Protein AF-A0A163IW08-F1 (afdb_monomer)

Sequence (430 aa):
MEQHSISIDEDKLYSPPIAEEQKDRPWSSRVVALTTHYFPRYHLQAHPDVVQIHERPKLYQCVIFGLQHVLAMFSGTVFIRTLNTNISAVQGALIILGLVYVGVSLLVFVFGYAWVEWIMPPVVVGSIVGGIGLHLISSSFQQATATSFDTYMALATILSIMLVSVYAPSPVMRRLCILIGAVVGYVINLICGLKGVGPAIDFSQIVSNPWIRAPTVNTPIEFQTSAITTVIPVVIVLLAENMGHLKALTSITQTSLDQYLAQAYLGDAVATTLCGLVGTAPMTTYAENLIVLSVTKIYSPVVILFAAGIAIILGFLTKFGAVVNSIPPGVFGGITFTLYSIITITGIRIWMDSKVDFSDTRNIFIGVTPLVLASCMQHQLILGSFQLDGIGCATFSAIILNQLLCGIDGFTRYLDSAKQCYQSRKRQNL

Structure (mmCIF, N/CA/C/O backbone):
data_AF-A0A163IW08-F1
#
_entry.id   AF-A0A163IW08-F1
#
loop_
_atom_site.group_PDB
_atom_site.id
_atom_site.type_symbol
_atom_site.label_atom_id
_atom_site.label_alt_id
_atom_site.label_comp_id
_atom_site.label_asym_id
_atom_site.label_entity_id
_atom_site.label_seq_id
_atom_site.pdbx_PDB_ins_code
_atom_site.Cartn_x
_atom_site.Cartn_y
_atom_site.Cartn_z
_atom_site.occupancy
_atom_site.B_iso_or_equiv
_atom_site.auth_seq_id
_atom_site.auth_comp_id
_atom_site.auth_asym_id
_atom_site.auth_atom_id
_atom_site.pdbx_PDB_model_num
ATOM 1 N N . MET A 1 1 ? -11.999 44.500 26.963 1.00 32.47 1 MET A N 1
ATOM 2 C CA . MET A 1 1 ? -12.864 45.201 25.992 1.00 32.47 1 MET A CA 1
ATOM 3 C C . MET A 1 1 ? -12.454 44.691 24.622 1.00 32.47 1 MET A C 1
ATOM 5 O O . MET A 1 1 ? -11.339 44.984 24.234 1.00 32.47 1 MET A O 1
ATOM 9 N N . GLU A 1 2 ? -13.150 43.810 23.913 1.00 28.12 2 GLU A N 1
ATOM 10 C CA . GLU A 1 2 ? -14.487 43.210 23.997 1.00 28.12 2 GLU A CA 1
ATOM 11 C C . GLU A 1 2 ? -14.366 41.748 23.527 1.00 28.12 2 GLU A C 1
ATOM 13 O O . GLU A 1 2 ? -13.651 41.456 22.571 1.00 28.12 2 GLU A O 1
ATOM 18 N N . GLN A 1 3 ? -15.031 40.825 24.225 1.00 25.41 3 GLN A N 1
ATOM 19 C CA . GLN A 1 3 ? -15.208 39.438 23.799 1.00 25.41 3 GLN A CA 1
ATOM 20 C C . GLN A 1 3 ? -16.426 39.378 22.871 1.00 25.41 3 GLN A C 1
ATOM 22 O O . GLN A 1 3 ? -17.545 39.589 23.327 1.00 25.41 3 GLN A O 1
ATOM 27 N N . HIS A 1 4 ? -16.232 39.050 21.594 1.00 25.08 4 HIS A N 1
ATOM 28 C CA . HIS A 1 4 ? -17.329 38.580 20.750 1.00 25.08 4 HIS A CA 1
ATOM 29 C C . HIS A 1 4 ? -17.477 37.068 20.938 1.00 25.08 4 HIS A C 1
ATOM 31 O O . HIS A 1 4 ? -16.787 36.268 20.309 1.00 25.08 4 HIS A O 1
ATOM 37 N N . SER A 1 5 ? -18.370 36.677 21.844 1.00 25.20 5 SER A N 1
ATOM 38 C CA . SER A 1 5 ? -18.865 35.309 21.973 1.00 25.20 5 SER A CA 1
ATOM 39 C C . SER A 1 5 ? -19.818 35.008 20.814 1.00 25.20 5 SER A C 1
ATOM 41 O O . SER A 1 5 ? -20.964 35.457 20.814 1.00 25.20 5 SER A O 1
ATOM 43 N N . ILE A 1 6 ? -19.352 34.259 19.818 1.00 26.83 6 ILE A N 1
ATOM 44 C CA . ILE A 1 6 ? -20.234 33.632 18.830 1.00 26.83 6 ILE A CA 1
ATOM 45 C C . ILE A 1 6 ? -20.811 32.379 19.497 1.00 26.83 6 ILE A C 1
ATOM 47 O O . ILE A 1 6 ? -20.134 31.360 19.600 1.00 26.83 6 ILE A O 1
ATOM 51 N N . SER A 1 7 ? -22.039 32.471 20.009 1.00 24.23 7 SER A N 1
ATOM 52 C CA . SER A 1 7 ? -22.812 31.308 20.452 1.00 24.23 7 SER A CA 1
ATOM 53 C C . SER A 1 7 ? -23.244 30.512 19.219 1.00 24.23 7 SER A C 1
ATOM 55 O O . SER A 1 7 ? -24.112 30.957 18.465 1.00 24.23 7 SER A O 1
ATOM 57 N N . ILE A 1 8 ? -22.611 29.363 18.988 1.00 30.72 8 ILE A N 1
ATOM 58 C CA . ILE A 1 8 ? -23.052 28.395 17.983 1.00 30.72 8 ILE A CA 1
ATOM 59 C C . ILE A 1 8 ? -24.185 27.597 18.628 1.00 30.72 8 ILE A C 1
ATOM 61 O O . ILE A 1 8 ? -23.992 26.952 19.653 1.00 30.72 8 ILE A O 1
ATOM 65 N N . ASP A 1 9 ? -25.375 27.711 18.051 1.00 25.27 9 ASP A N 1
ATOM 66 C CA . ASP A 1 9 ? -26.586 27.004 18.464 1.00 25.27 9 ASP A CA 1
ATOM 67 C C . ASP A 1 9 ? -26.452 25.530 18.022 1.00 25.27 9 ASP A C 1
ATOM 69 O O . ASP A 1 9 ? -26.734 25.188 16.869 1.00 25.27 9 ASP A O 1
ATOM 73 N N . GLU A 1 10 ? -25.906 24.673 18.897 1.00 32.03 10 GLU A N 1
ATOM 74 C CA . GLU A 1 10 ? -25.580 23.259 18.609 1.00 32.03 10 GLU A CA 1
ATOM 75 C C . GLU A 1 10 ? -26.812 22.423 18.202 1.00 32.03 10 GLU A C 1
ATOM 77 O O . GLU A 1 10 ? -26.676 21.434 17.478 1.00 32.03 10 GLU A O 1
ATOM 82 N N . ASP A 1 11 ? -28.022 22.866 18.552 1.00 28.00 11 ASP A N 1
ATOM 83 C CA . ASP A 1 11 ? -29.273 22.137 18.306 1.00 28.00 11 ASP A CA 1
ATOM 84 C C . ASP A 1 11 ? -29.797 22.233 16.859 1.00 28.00 11 ASP A C 1
ATOM 86 O O . ASP A 1 11 ? -30.721 21.511 16.482 1.00 28.00 11 ASP A O 1
ATOM 90 N N . LYS A 1 12 ? -29.203 23.073 15.996 1.00 27.00 12 LYS A N 1
ATOM 91 C CA . LYS A 1 12 ? -29.603 23.187 14.574 1.00 27.00 12 LYS A CA 1
ATOM 92 C C . LYS A 1 12 ? -28.737 22.396 13.593 1.00 27.00 12 LYS A C 1
ATOM 94 O O . LYS A 1 12 ? -29.053 22.380 12.403 1.00 27.00 12 LYS A O 1
ATOM 99 N N . LEU A 1 13 ? -27.675 21.728 14.053 1.00 30.47 13 LEU A N 1
ATOM 100 C CA . LEU A 1 13 ? -26.771 20.964 13.179 1.00 30.47 13 LEU A CA 1
ATOM 101 C C . LEU A 1 13 ? -27.166 19.491 12.993 1.00 30.47 13 LEU A C 1
ATOM 103 O O . LEU A 1 13 ? -26.547 18.788 12.194 1.00 30.47 13 LEU A O 1
ATOM 107 N N . TYR A 1 14 ? -28.185 19.010 13.707 1.00 35.19 14 TYR A N 1
ATOM 108 C CA . TYR A 1 14 ? -28.603 17.613 13.654 1.00 35.19 14 TYR A CA 1
ATOM 109 C C . TYR A 1 14 ? -30.125 17.493 13.661 1.00 35.19 14 TYR A C 1
ATOM 111 O O . TYR A 1 14 ? -30.783 17.401 14.692 1.00 35.19 14 TYR A O 1
ATOM 119 N N . SER A 1 15 ? -30.704 17.446 12.469 1.00 26.86 15 SER A N 1
ATOM 120 C CA . SER A 1 15 ? -32.039 16.888 12.275 1.00 26.86 15 SER A CA 1
ATOM 121 C C . SER A 1 15 ? -32.006 16.069 10.989 1.00 26.86 15 SER A C 1
ATOM 123 O O . SER A 1 15 ? -32.058 16.650 9.905 1.00 26.86 15 SER A O 1
ATOM 125 N N . PRO A 1 16 ? -31.864 14.733 11.038 1.00 32.03 16 PRO A N 1
ATOM 126 C CA . PRO A 1 16 ? -32.140 13.924 9.864 1.00 32.03 16 PRO A CA 1
ATOM 127 C C . PRO A 1 16 ? -33.666 13.901 9.675 1.00 32.03 16 PRO A C 1
ATOM 129 O O . PRO A 1 16 ? -34.355 13.340 10.525 1.00 32.03 16 PRO A O 1
ATOM 132 N N . PRO A 1 17 ? -34.237 14.427 8.575 1.00 34.34 17 PRO A N 1
ATOM 133 C CA . PRO A 1 17 ? -35.690 14.446 8.381 1.00 34.34 17 PRO A CA 1
ATOM 134 C C . PRO A 1 17 ? -36.265 13.059 8.019 1.00 34.34 17 PRO A C 1
ATOM 136 O O . PRO A 1 17 ? -37.292 12.967 7.365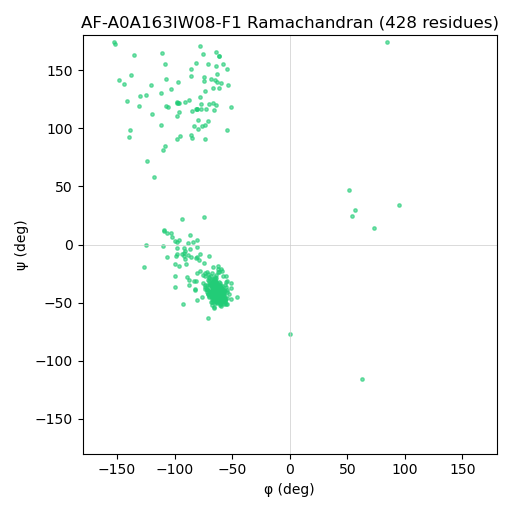 1.00 34.34 17 PRO A O 1
ATOM 139 N N . ILE A 1 18 ? -35.584 11.961 8.370 1.00 41.53 18 ILE A N 1
ATOM 140 C CA . ILE A 1 18 ? -35.887 10.607 7.868 1.00 41.53 18 ILE A CA 1
ATOM 141 C C . ILE A 1 18 ? -36.091 9.592 9.008 1.00 41.53 18 ILE A C 1
ATOM 143 O O . ILE A 1 18 ? -36.710 8.551 8.793 1.00 41.53 18 ILE A O 1
ATOM 147 N N . ALA A 1 19 ? -35.611 9.864 10.228 1.00 39.94 19 ALA A N 1
ATOM 148 C CA . ALA A 1 19 ? -35.615 8.862 11.298 1.00 39.94 19 ALA A CA 1
ATOM 149 C C . ALA A 1 19 ? -37.006 8.619 11.920 1.00 39.94 19 ALA A C 1
ATOM 151 O O . ALA A 1 19 ? -37.320 7.484 12.278 1.00 39.94 19 ALA A O 1
ATOM 152 N N . GLU A 1 20 ? -37.858 9.642 12.004 1.00 38.25 20 GLU A N 1
ATOM 153 C CA . GLU A 1 20 ? -39.174 9.525 12.652 1.00 38.25 20 GLU A CA 1
ATOM 154 C C . GLU A 1 20 ? -40.254 8.892 11.758 1.00 38.25 20 GLU A C 1
ATOM 156 O O . GLU A 1 20 ? -41.170 8.251 12.262 1.00 38.25 20 GLU A O 1
ATOM 161 N N . GLU A 1 21 ? -40.124 8.964 10.429 1.00 39.22 21 GLU A N 1
ATOM 162 C CA . GLU A 1 21 ? -41.185 8.542 9.495 1.00 39.22 21 GLU A CA 1
ATOM 163 C C . GLU A 1 21 ? -41.078 7.067 9.034 1.00 39.22 21 GLU A C 1
ATOM 165 O O . GLU A 1 21 ? -41.918 6.564 8.283 1.00 39.22 21 GLU A O 1
ATOM 170 N N . GLN A 1 22 ? -40.034 6.339 9.456 1.00 42.34 22 GLN A N 1
ATOM 171 C CA . GLN A 1 22 ? -39.726 4.985 8.955 1.00 42.34 22 GLN A CA 1
ATOM 172 C C . GLN A 1 22 ? -39.943 3.840 9.958 1.00 42.34 22 GLN A C 1
ATOM 174 O O . GLN A 1 22 ? -39.740 2.676 9.598 1.00 42.34 22 GLN A O 1
ATOM 179 N N . LYS A 1 23 ? -40.359 4.129 11.198 1.00 45.75 23 LYS A N 1
ATOM 180 C CA . LYS A 1 23 ? -40.461 3.120 12.271 1.00 45.75 23 LYS A CA 1
ATOM 181 C C . LYS A 1 23 ? -41.617 2.122 12.065 1.00 45.75 23 LYS A C 1
ATOM 183 O O . LYS A 1 23 ? -41.479 0.967 12.461 1.00 45.75 23 LYS A O 1
ATOM 188 N N . ASP A 1 24 ? -42.663 2.515 11.332 1.00 43.69 24 ASP A N 1
ATOM 189 C CA . ASP A 1 24 ? -43.926 1.760 11.220 1.00 43.69 24 ASP A CA 1
ATOM 190 C C . ASP A 1 24 ? -44.115 0.961 9.910 1.00 43.69 24 ASP A C 1
ATOM 192 O O . ASP A 1 24 ? -45.201 0.444 9.644 1.00 43.69 24 ASP A O 1
ATOM 196 N N . ARG A 1 25 ? -43.085 0.825 9.056 1.00 46.28 25 ARG A N 1
ATOM 197 C CA . ARG A 1 25 ? -43.225 0.138 7.751 1.00 46.28 25 ARG A CA 1
ATOM 198 C C . ARG A 1 25 ? -42.782 -1.341 7.770 1.00 46.28 25 ARG A C 1
ATOM 200 O O . ARG A 1 25 ? -41.739 -1.664 8.345 1.00 46.28 25 ARG A O 1
ATOM 207 N N . PRO A 1 26 ? -43.510 -2.254 7.088 1.00 47.31 26 PRO A N 1
ATOM 208 C CA . PRO A 1 26 ? -43.207 -3.690 7.063 1.00 47.31 26 PRO A CA 1
ATOM 209 C C . PRO A 1 26 ? -41.843 -4.009 6.422 1.00 47.31 26 PRO A C 1
ATOM 211 O O . PRO A 1 26 ? -41.409 -3.344 5.480 1.00 47.31 26 PRO A O 1
ATOM 214 N N . TRP A 1 27 ? -41.168 -5.059 6.912 1.00 47.69 27 TRP A N 1
ATOM 215 C CA . TRP A 1 27 ? -39.763 -5.401 6.608 1.00 47.69 27 TRP A CA 1
ATOM 216 C C . TRP A 1 27 ? -39.419 -5.464 5.107 1.00 47.69 27 TRP A C 1
ATOM 218 O O . TRP A 1 27 ? -38.374 -4.959 4.698 1.00 47.69 27 TRP A O 1
ATOM 228 N N . SER A 1 28 ? -40.324 -5.969 4.262 1.00 44.72 28 SER A N 1
ATOM 229 C CA . SER A 1 28 ? -40.145 -6.019 2.800 1.00 44.72 28 SER A CA 1
ATOM 230 C C . SER A 1 28 ? -39.983 -4.631 2.163 1.00 44.72 28 SER A C 1
ATOM 232 O O . SER A 1 28 ? -39.175 -4.449 1.255 1.00 44.72 28 SER A O 1
ATOM 234 N N . SER A 1 29 ? -40.683 -3.619 2.682 1.00 46.12 29 SER A N 1
ATOM 235 C CA . SER A 1 29 ? -40.597 -2.237 2.196 1.00 46.12 29 SER A CA 1
ATOM 236 C C . SER A 1 29 ? -39.346 -1.494 2.684 1.00 46.12 29 SER A C 1
ATOM 238 O O . SER A 1 29 ? -38.873 -0.592 1.997 1.00 46.12 29 SER A O 1
ATOM 240 N N . ARG A 1 30 ? -38.739 -1.923 3.803 1.00 48.81 30 ARG A N 1
ATOM 241 C CA . ARG A 1 30 ? -37.443 -1.404 4.288 1.00 48.81 30 ARG A CA 1
ATOM 242 C C . ARG A 1 30 ? -36.282 -1.887 3.417 1.00 48.81 30 ARG A C 1
ATOM 244 O O . ARG A 1 30 ? -35.385 -1.105 3.124 1.00 48.81 30 ARG A O 1
ATOM 251 N N . VAL A 1 31 ? -36.324 -3.136 2.948 1.00 48.44 31 VAL A N 1
ATOM 252 C CA . VAL A 1 31 ? -35.317 -3.699 2.028 1.00 48.44 31 VAL A CA 1
ATOM 253 C C . VAL A 1 31 ? -35.411 -3.047 0.644 1.00 48.44 31 VAL A C 1
ATOM 255 O O . VAL A 1 31 ? -34.394 -2.633 0.090 1.00 48.44 31 VAL A O 1
ATOM 258 N N . VAL A 1 32 ? -36.628 -2.851 0.119 1.00 41.69 32 VAL A N 1
ATOM 259 C CA . VAL A 1 32 ? -36.830 -2.130 -1.150 1.00 41.69 32 VAL A CA 1
ATOM 260 C C . VAL A 1 32 ? -36.378 -0.672 -1.030 1.00 41.69 32 VAL A C 1
ATOM 262 O O . VAL A 1 32 ? -35.676 -0.195 -1.922 1.00 41.69 32 VAL A O 1
ATOM 265 N N . ALA A 1 33 ? -36.667 0.016 0.081 1.00 40.69 33 ALA A N 1
ATOM 266 C CA . ALA A 1 33 ? -36.162 1.367 0.342 1.00 40.69 33 ALA A CA 1
ATOM 267 C C . ALA A 1 33 ? -34.627 1.409 0.471 1.00 40.69 33 ALA A C 1
ATOM 269 O O . ALA A 1 33 ? -34.005 2.282 -0.118 1.00 40.69 33 ALA A O 1
ATOM 270 N N . LEU A 1 34 ? -33.986 0.437 1.126 1.00 41.97 34 LEU A N 1
ATOM 271 C CA . LEU A 1 34 ? -32.518 0.327 1.178 1.00 41.97 34 LEU A CA 1
ATOM 272 C C . LEU A 1 34 ? -31.891 0.149 -0.215 1.00 41.97 34 LEU A C 1
ATOM 274 O O . LEU A 1 34 ? -30.825 0.698 -0.476 1.00 41.97 34 LEU A O 1
ATOM 278 N N . THR A 1 35 ? -32.566 -0.557 -1.129 1.00 37.72 35 THR A N 1
ATOM 279 C CA . THR A 1 35 ? -32.091 -0.739 -2.516 1.00 37.72 35 THR A CA 1
ATOM 280 C C . THR A 1 35 ? -32.426 0.424 -3.457 1.00 37.72 35 THR A C 1
ATOM 282 O O . THR A 1 35 ? -31.644 0.722 -4.355 1.00 37.72 35 THR A O 1
ATOM 285 N N . THR A 1 36 ? -33.545 1.129 -3.253 1.00 34.88 36 THR A N 1
ATOM 286 C CA . THR A 1 36 ? -33.984 2.247 -4.119 1.00 34.88 36 THR A CA 1
ATOM 287 C C . THR A 1 36 ? -33.581 3.631 -3.600 1.00 34.88 36 THR A C 1
ATOM 289 O O . THR A 1 36 ? -33.546 4.578 -4.381 1.00 34.88 36 THR A O 1
ATOM 292 N N . HIS A 1 37 ? -33.234 3.771 -2.317 1.00 36.91 37 HIS A N 1
ATOM 293 C CA . HIS A 1 37 ? -32.686 4.989 -1.698 1.00 36.91 37 HIS A CA 1
ATOM 294 C C . HIS A 1 37 ? -31.202 4.871 -1.320 1.00 36.91 37 HIS A C 1
ATOM 296 O O . HIS A 1 37 ? -30.682 5.774 -0.673 1.00 36.91 37 HIS A O 1
ATOM 302 N N . TYR A 1 38 ? -30.477 3.838 -1.776 1.00 43.44 38 TYR A N 1
ATOM 303 C CA . TYR A 1 38 ? -29.007 3.804 -1.657 1.00 43.44 38 TYR A CA 1
ATOM 304 C C . TYR A 1 38 ? -28.348 5.044 -2.294 1.00 43.44 38 TYR A C 1
ATOM 306 O O . TYR A 1 38 ? -27.284 5.495 -1.878 1.00 43.44 38 TYR A O 1
ATOM 314 N N . PHE A 1 39 ? -29.021 5.641 -3.283 1.00 35.59 39 PHE A N 1
ATOM 315 C CA . PHE A 1 39 ? -28.663 6.920 -3.881 1.00 35.59 39 PHE A CA 1
ATOM 316 C C . PHE A 1 39 ? -29.677 8.002 -3.492 1.00 35.59 39 PHE A C 1
ATOM 318 O O . PHE A 1 39 ? -30.551 8.336 -4.296 1.00 35.59 39 PHE A O 1
ATOM 325 N N . PRO A 1 40 ? -29.570 8.599 -2.300 1.00 40.69 40 PRO A N 1
ATOM 326 C CA . PRO A 1 40 ? -30.396 9.745 -1.964 1.00 40.69 40 PRO A CA 1
ATOM 327 C C . PRO A 1 40 ? -30.080 10.921 -2.908 1.00 40.69 40 PRO A C 1
ATOM 329 O O . PRO A 1 40 ? -28.930 11.140 -3.319 1.00 40.69 40 PRO A O 1
ATOM 332 N N . ARG A 1 41 ? -31.135 11.636 -3.318 1.00 41.47 41 ARG A N 1
ATOM 333 C CA . ARG A 1 41 ? -31.057 12.864 -4.121 1.00 41.47 41 ARG A CA 1
ATOM 334 C C . ARG A 1 41 ? -30.713 14.014 -3.175 1.00 41.47 41 ARG A C 1
ATOM 336 O O . ARG A 1 41 ? -31.573 14.426 -2.407 1.00 41.47 41 ARG A O 1
ATOM 343 N N . TYR A 1 42 ? -29.481 14.519 -3.227 1.00 45.66 42 TYR A N 1
ATOM 344 C CA . TYR A 1 42 ? -29.051 15.643 -2.391 1.00 45.66 42 TYR A CA 1
ATOM 345 C C . TYR A 1 42 ? -28.588 16.840 -3.221 1.00 45.66 42 TYR A C 1
ATOM 347 O O . TYR A 1 42 ? -27.892 16.694 -4.228 1.00 45.66 42 TYR A O 1
ATOM 355 N N . HIS A 1 43 ? -29.018 18.016 -2.763 1.00 39.53 43 HIS A N 1
ATOM 356 C CA . HIS A 1 43 ? -28.599 19.340 -3.209 1.00 39.53 43 HIS A CA 1
ATOM 357 C C . HIS A 1 43 ? -27.335 19.770 -2.449 1.00 39.53 43 HIS A C 1
ATOM 359 O O . HIS A 1 43 ? -27.198 19.449 -1.273 1.00 39.53 43 HIS A O 1
ATOM 365 N N . LEU A 1 44 ? -26.443 20.505 -3.125 1.00 39.28 44 LEU A N 1
ATOM 366 C CA . LEU A 1 44 ? -25.268 21.161 -2.534 1.00 39.28 44 LEU A CA 1
ATOM 367 C C . LEU A 1 44 ? -25.681 22.005 -1.315 1.00 39.28 44 LEU A C 1
ATOM 369 O O . LEU A 1 44 ? -26.444 22.960 -1.475 1.00 39.28 44 LEU A O 1
ATOM 373 N N . GLN A 1 45 ? -25.163 21.685 -0.130 1.00 44.22 45 GLN A N 1
ATOM 374 C CA . GLN A 1 45 ? -25.195 22.578 1.024 1.00 44.22 45 GLN A CA 1
ATOM 375 C C . GLN A 1 45 ? -23.859 23.316 1.044 1.00 44.22 45 GLN A C 1
ATOM 377 O O . GLN A 1 45 ? -22.849 22.835 1.537 1.00 44.22 45 GLN A O 1
ATOM 382 N N . ALA A 1 46 ? -23.864 24.492 0.418 1.00 43.47 46 ALA A N 1
ATOM 383 C CA . ALA A 1 46 ? -22.679 25.273 0.103 1.00 43.47 46 ALA A CA 1
ATOM 384 C C . ALA A 1 46 ? -21.785 25.578 1.324 1.00 43.47 46 ALA A C 1
ATOM 386 O O . ALA A 1 46 ? -21.980 26.578 2.011 1.00 43.47 46 ALA A O 1
ATOM 387 N N . HIS A 1 47 ? -20.725 24.787 1.502 1.00 46.12 47 HIS A N 1
ATOM 388 C CA . HIS A 1 47 ? -19.415 25.312 1.876 1.00 46.12 47 HIS A CA 1
ATOM 389 C C . HIS A 1 47 ? -18.590 25.437 0.582 1.00 46.12 47 HIS A C 1
ATOM 391 O O . HIS A 1 47 ? -18.431 24.442 -0.121 1.00 46.12 47 HIS A O 1
ATOM 397 N N . PRO A 1 48 ? -18.083 26.630 0.217 1.00 53.88 48 PRO A N 1
ATOM 398 C CA . PRO A 1 48 ? -17.499 26.868 -1.108 1.00 53.88 48 PRO A CA 1
ATOM 399 C C . PRO A 1 48 ? -16.261 26.010 -1.436 1.00 53.88 48 PRO A C 1
ATOM 401 O O . PRO A 1 48 ? -15.973 25.822 -2.616 1.00 53.88 48 PRO A O 1
ATOM 404 N N . ASP A 1 49 ? -15.595 25.434 -0.426 1.00 59.25 49 ASP A N 1
ATOM 405 C CA . ASP A 1 49 ? -14.305 24.744 -0.579 1.00 59.25 49 ASP A CA 1
ATOM 406 C C . ASP A 1 49 ? -14.277 23.286 -0.072 1.00 59.25 49 ASP A C 1
ATOM 408 O O . ASP A 1 49 ? -13.240 22.629 -0.163 1.00 59.25 49 ASP A O 1
ATOM 412 N N . VAL A 1 50 ? -15.381 22.754 0.473 1.00 70.56 50 VAL A N 1
ATOM 413 C CA . VAL A 1 50 ? -15.427 21.392 1.044 1.00 70.56 50 VAL A CA 1
ATOM 414 C C . VAL A 1 50 ? -16.635 20.648 0.499 1.00 70.56 50 VAL A C 1
ATOM 416 O O . VAL A 1 50 ? -17.762 21.057 0.749 1.00 70.56 50 VAL A O 1
ATOM 419 N N . VAL A 1 51 ? -16.396 19.537 -0.202 1.00 72.44 51 VAL A N 1
ATOM 420 C CA . VAL A 1 51 ? -17.467 18.654 -0.679 1.00 72.44 51 VAL A CA 1
ATOM 421 C C . VAL A 1 51 ? -17.637 17.515 0.311 1.00 72.44 51 VAL A C 1
ATOM 423 O O . VAL A 1 51 ? -16.747 16.670 0.462 1.00 72.44 51 VAL A O 1
ATOM 426 N N . GLN A 1 52 ? -18.789 17.475 0.969 1.00 77.62 52 GLN A N 1
ATOM 427 C CA . GLN A 1 52 ? -19.099 16.455 1.967 1.00 77.62 52 GLN A CA 1
ATOM 428 C C . GLN A 1 52 ? -19.430 15.098 1.325 1.00 77.62 52 GLN A C 1
ATOM 430 O O . GLN A 1 52 ? -19.724 14.994 0.134 1.00 77.62 52 GLN A O 1
ATOM 435 N N . ILE A 1 53 ? -19.403 14.028 2.126 1.00 77.00 53 ILE A N 1
ATOM 436 C CA . ILE A 1 53 ? -19.608 12.638 1.663 1.00 77.00 53 ILE A CA 1
ATOM 437 C C . ILE A 1 53 ? -20.948 12.463 0.921 1.00 77.00 53 ILE A C 1
ATOM 439 O O . ILE A 1 53 ? -21.041 11.701 -0.038 1.00 77.00 53 ILE A O 1
ATOM 443 N N . HIS A 1 54 ? -21.991 13.179 1.345 1.00 74.31 54 HIS A N 1
ATOM 444 C CA . HIS A 1 54 ? -23.335 13.100 0.767 1.00 74.31 54 HIS A CA 1
ATOM 445 C C . HIS A 1 54 ? -23.536 14.015 -0.454 1.00 74.31 54 HIS A C 1
ATOM 447 O O . HIS A 1 54 ? -24.541 13.893 -1.160 1.00 74.31 54 HIS A O 1
ATOM 453 N N . GLU A 1 55 ? -22.592 14.914 -0.729 1.00 75.88 55 GLU A N 1
ATOM 454 C CA . GLU A 1 55 ? -22.680 15.860 -1.833 1.00 75.88 55 GLU A CA 1
ATOM 455 C C . GLU A 1 55 ? -22.163 15.258 -3.137 1.00 75.88 55 GLU A C 1
ATOM 457 O O . GLU A 1 55 ? -21.288 14.386 -3.165 1.00 75.88 55 GLU A O 1
ATOM 462 N N . ARG A 1 56 ? -22.709 15.735 -4.258 1.00 77.88 56 ARG A N 1
ATOM 463 C CA . ARG A 1 56 ? -22.325 15.275 -5.594 1.00 77.88 56 ARG A CA 1
ATOM 464 C C . ARG A 1 56 ? -21.788 16.443 -6.415 1.00 77.88 56 ARG A C 1
ATOM 466 O O . ARG A 1 56 ? -22.567 17.330 -6.770 1.00 77.88 56 ARG A O 1
ATOM 473 N N . PRO A 1 57 ? -20.486 16.442 -6.747 1.00 81.06 57 PRO A N 1
ATOM 474 C CA . PRO A 1 57 ? -19.925 17.413 -7.673 1.00 81.06 57 PRO A CA 1
ATOM 475 C C . PRO A 1 57 ? -20.572 17.308 -9.056 1.00 81.06 57 PRO A C 1
ATOM 477 O O . PRO A 1 57 ? -21.171 16.292 -9.425 1.00 81.06 57 PRO A O 1
ATOM 480 N N . LYS A 1 58 ? -20.404 18.358 -9.863 1.00 86.25 58 LYS A N 1
ATOM 481 C CA . LYS A 1 58 ? -20.823 18.324 -11.270 1.00 86.25 58 LYS A CA 1
ATOM 482 C C . LYS A 1 58 ? -20.012 17.272 -12.034 1.00 86.25 58 LYS A C 1
ATOM 484 O O . LYS A 1 58 ? -18.857 17.011 -11.709 1.00 86.25 58 LYS A O 1
ATOM 489 N N . LEU A 1 59 ? -20.585 16.727 -13.110 1.00 85.00 59 LEU A N 1
ATOM 490 C CA . LEU A 1 59 ? -19.984 15.629 -13.881 1.00 85.00 59 LEU A CA 1
ATOM 491 C C . LEU A 1 59 ? -18.522 15.893 -14.289 1.00 85.00 59 LEU A C 1
ATOM 493 O O . LEU A 1 59 ? -17.663 15.041 -14.083 1.00 85.00 59 LEU A O 1
ATOM 497 N N . TYR A 1 60 ? -18.219 17.084 -14.813 1.00 83.75 60 TYR A N 1
ATOM 498 C CA . TYR A 1 60 ? -16.857 17.435 -15.234 1.00 83.75 60 TYR A CA 1
ATOM 499 C C . TYR A 1 60 ? -15.865 17.476 -14.060 1.00 83.75 60 TYR A C 1
ATOM 501 O O . TYR A 1 60 ? -14.712 17.085 -14.216 1.00 83.75 60 TYR A O 1
ATOM 509 N N . GLN A 1 61 ? -16.315 17.896 -12.874 1.00 84.44 61 GLN A N 1
ATOM 510 C CA . GLN A 1 61 ? -15.498 17.898 -11.660 1.00 84.44 61 GLN A CA 1
ATOM 511 C C . GLN A 1 61 ? -15.208 16.467 -11.214 1.00 84.44 61 GLN A C 1
ATOM 513 O O . GLN A 1 61 ? -14.066 16.153 -10.893 1.00 84.44 61 GLN A O 1
ATOM 518 N N . CYS A 1 62 ? -16.207 15.580 -11.264 1.00 86.31 62 CYS A N 1
ATOM 519 C CA . CYS A 1 62 ? -16.017 14.164 -10.951 1.00 86.31 62 CYS A CA 1
ATOM 520 C C . CYS A 1 62 ? -14.976 13.504 -11.859 1.00 86.31 62 CYS A C 1
ATOM 522 O O . CYS A 1 62 ? -14.182 12.706 -11.376 1.00 86.31 62 CYS A O 1
ATOM 524 N N . VAL A 1 63 ? -14.935 13.856 -13.148 1.00 87.88 63 VAL A N 1
ATOM 525 C CA . VAL A 1 63 ? -13.920 13.334 -14.077 1.00 87.88 63 VAL A CA 1
ATOM 526 C C . VAL A 1 63 ? -12.522 13.843 -13.716 1.00 87.88 63 VAL A C 1
ATOM 528 O O . VAL A 1 63 ? -11.589 13.048 -13.643 1.00 87.88 63 VAL A O 1
ATOM 531 N N . ILE A 1 64 ? -12.368 15.143 -13.442 1.00 86.50 64 ILE A N 1
ATOM 532 C CA . ILE A 1 64 ? -11.066 15.744 -13.103 1.00 86.50 64 ILE A CA 1
ATOM 533 C C . ILE A 1 64 ? -10.533 15.193 -11.774 1.00 86.50 64 ILE A C 1
ATOM 535 O O . ILE A 1 64 ? -9.395 14.727 -11.703 1.00 86.50 64 ILE A O 1
ATOM 539 N N . PHE A 1 65 ? -11.355 15.204 -10.724 1.00 86.44 65 PHE A N 1
ATOM 540 C CA . PHE A 1 65 ? -10.958 14.681 -9.417 1.00 86.44 65 PHE A CA 1
ATOM 541 C C . PHE A 1 65 ? -10.808 13.157 -9.440 1.00 86.44 65 PHE A C 1
ATOM 543 O O . PHE A 1 65 ? -9.898 12.621 -8.812 1.00 86.44 65 PHE A O 1
ATOM 550 N N . GLY A 1 66 ? -11.634 12.454 -10.218 1.00 88.06 66 GLY A N 1
ATOM 551 C CA . GLY A 1 66 ? -11.506 11.016 -10.427 1.00 88.06 66 GLY A CA 1
ATOM 552 C C . GLY A 1 66 ? -10.164 10.662 -11.065 1.00 88.06 66 GLY A C 1
ATOM 553 O O . GLY A 1 66 ? -9.457 9.793 -10.563 1.00 88.06 66 GLY A O 1
ATOM 554 N N . LEU A 1 67 ? -9.752 11.399 -12.101 1.00 88.62 67 LEU A N 1
ATOM 555 C CA . LEU A 1 67 ? -8.434 11.239 -12.717 1.00 88.62 67 LEU A CA 1
ATOM 556 C C . LEU A 1 67 ? -7.304 11.484 -11.709 1.00 88.62 67 LEU A C 1
ATOM 558 O O . LEU A 1 67 ? -6.336 10.730 -11.681 1.00 88.62 67 LEU A O 1
ATOM 562 N N . GLN A 1 68 ? -7.434 12.488 -10.840 1.00 86.12 68 GLN A N 1
ATOM 563 C CA . GLN A 1 68 ? -6.456 12.738 -9.781 1.00 86.12 68 GLN A CA 1
ATOM 564 C C . GLN A 1 68 ? -6.319 11.543 -8.822 1.00 86.12 68 GLN A C 1
ATOM 566 O O . GLN A 1 68 ? -5.198 11.178 -8.471 1.00 86.12 68 GLN A O 1
ATOM 571 N N . HIS A 1 69 ? -7.431 10.916 -8.423 1.00 88.94 69 HIS A N 1
ATOM 572 C CA . HIS A 1 69 ? -7.408 9.703 -7.600 1.00 88.94 69 HIS A CA 1
ATOM 573 C C . HIS A 1 69 ? -6.767 8.516 -8.323 1.00 88.94 69 HIS A C 1
ATOM 575 O O . HIS A 1 69 ? -5.980 7.797 -7.712 1.00 88.94 69 HIS A O 1
ATOM 581 N N . VAL A 1 70 ? -7.047 8.339 -9.620 1.00 89.25 70 VAL A N 1
ATOM 582 C CA . VAL A 1 70 ? -6.387 7.303 -10.429 1.00 89.25 70 VAL A CA 1
ATOM 583 C C . VAL A 1 70 ? -4.883 7.515 -10.449 1.00 89.25 70 VAL A C 1
ATOM 585 O O . VAL A 1 70 ? -4.140 6.583 -10.177 1.00 89.25 70 VAL A O 1
ATOM 588 N N . LEU A 1 71 ? -4.426 8.737 -10.719 1.00 83.94 71 LEU A N 1
ATOM 589 C CA . LEU A 1 71 ? -3.000 9.046 -10.799 1.00 83.94 71 LEU A CA 1
ATOM 590 C C . LEU A 1 71 ? -2.285 8.919 -9.442 1.00 83.94 71 LEU A C 1
ATOM 592 O O . LEU A 1 71 ? -1.112 8.551 -9.413 1.00 83.94 71 LEU A O 1
ATOM 596 N N . ALA A 1 72 ? -2.975 9.185 -8.329 1.00 82.06 72 ALA A N 1
ATOM 597 C CA . ALA A 1 72 ? -2.426 8.995 -6.987 1.00 82.06 72 ALA A CA 1
ATOM 598 C C . ALA A 1 72 ? -2.204 7.506 -6.664 1.00 82.06 72 ALA A C 1
ATOM 600 O O . ALA A 1 72 ? -1.084 7.117 -6.337 1.00 82.06 72 ALA A O 1
ATOM 601 N N . MET A 1 73 ? -3.227 6.660 -6.837 1.00 84.19 73 MET A N 1
ATOM 602 C CA . MET A 1 73 ? -3.114 5.212 -6.583 1.00 84.19 73 MET A CA 1
ATOM 603 C C . MET A 1 73 ? -2.320 4.460 -7.662 1.00 84.19 73 MET A C 1
ATOM 605 O O . MET A 1 73 ? -1.899 3.322 -7.447 1.00 84.19 73 MET A O 1
ATOM 609 N N . PHE A 1 74 ? -2.106 5.074 -8.831 1.00 81.94 74 PHE A N 1
ATOM 610 C CA . PHE A 1 74 ? -1.376 4.467 -9.944 1.00 81.94 74 PHE A CA 1
ATOM 611 C C . PHE A 1 74 ? 0.028 4.015 -9.530 1.00 81.94 74 PHE A C 1
ATOM 613 O O . PHE A 1 74 ? 0.459 2.924 -9.893 1.00 81.94 74 PHE A O 1
ATOM 620 N N . SER A 1 75 ? 0.705 4.819 -8.707 1.00 70.25 75 SER A N 1
ATOM 621 C CA . SER A 1 75 ? 2.045 4.491 -8.217 1.00 70.25 75 SER A CA 1
ATOM 622 C C . SER A 1 75 ? 2.032 3.218 -7.351 1.00 70.25 75 SER A C 1
ATOM 624 O O . SER A 1 75 ? 2.825 2.317 -7.570 1.00 70.25 75 SER A O 1
ATOM 626 N N . GLY A 1 76 ? 1.091 3.058 -6.419 1.00 69.94 76 GLY A N 1
ATOM 627 C CA . GLY A 1 76 ? 1.019 1.833 -5.605 1.00 69.94 76 GLY A CA 1
ATOM 628 C C . GLY A 1 76 ? 0.572 0.595 -6.380 1.00 69.94 76 GLY A C 1
ATOM 629 O O . GLY A 1 76 ? 1.162 -0.473 -6.259 1.00 69.94 76 GLY A O 1
ATOM 630 N N . THR A 1 77 ? -0.461 0.730 -7.207 1.00 74.94 77 THR A N 1
ATOM 631 C CA . THR A 1 77 ? -1.122 -0.406 -7.882 1.00 74.94 77 THR A CA 1
ATOM 632 C C . THR A 1 77 ? -0.245 -1.102 -8.918 1.00 74.94 77 THR A C 1
ATOM 634 O O . THR A 1 77 ? -0.211 -2.329 -9.007 1.00 74.94 77 THR A O 1
ATOM 637 N N . VAL A 1 78 ? 0.437 -0.318 -9.743 1.00 70.69 78 VAL A N 1
ATOM 638 C CA . VAL A 1 78 ? 1.057 -0.822 -10.966 1.00 70.69 78 VAL A CA 1
ATOM 639 C C . VAL A 1 78 ? 2.476 -1.323 -10.729 1.00 70.69 78 VAL A C 1
ATOM 641 O O . VAL A 1 78 ? 2.895 -2.286 -11.370 1.00 70.69 78 VAL A O 1
ATOM 644 N N . PHE A 1 79 ? 3.166 -0.764 -9.735 1.00 66.38 79 PHE A N 1
ATOM 645 C CA . PHE A 1 79 ? 4.504 -1.206 -9.355 1.00 66.38 79 PHE A CA 1
ATOM 646 C C . PHE A 1 79 ? 4.518 -2.462 -8.471 1.00 66.38 79 PHE A C 1
ATOM 648 O O . PHE A 1 79 ? 5.565 -3.058 -8.307 1.00 66.38 79 PHE A O 1
ATOM 655 N N . ILE A 1 80 ? 3.390 -2.938 -7.934 1.00 62.06 80 ILE A N 1
ATOM 656 C CA . ILE A 1 80 ? 3.370 -4.162 -7.100 1.00 62.06 80 ILE A CA 1
ATOM 657 C C . ILE A 1 80 ? 3.133 -5.442 -7.935 1.00 62.06 80 ILE A C 1
ATOM 659 O O . ILE A 1 80 ? 3.416 -6.554 -7.490 1.00 62.06 80 ILE A O 1
ATOM 663 N N . ARG A 1 81 ? 2.650 -5.318 -9.180 1.00 51.75 81 ARG A N 1
ATOM 664 C CA . ARG A 1 81 ? 2.162 -6.448 -9.997 1.00 51.75 81 ARG A CA 1
ATOM 665 C C . ARG A 1 81 ? 3.253 -7.423 -10.484 1.00 51.75 81 ARG A C 1
ATOM 667 O O . ARG A 1 81 ? 2.923 -8.495 -10.983 1.00 51.75 81 ARG A O 1
ATOM 674 N N . THR A 1 82 ? 4.534 -7.113 -10.329 1.00 49.12 82 THR A N 1
ATOM 675 C CA . THR A 1 82 ? 5.644 -7.841 -10.974 1.00 49.12 82 THR A CA 1
ATOM 676 C C . THR A 1 82 ? 6.170 -9.077 -10.225 1.00 49.12 82 THR A C 1
ATOM 678 O O . THR A 1 82 ? 7.176 -9.642 -10.641 1.00 49.12 82 THR A O 1
ATOM 681 N N . LEU A 1 83 ? 5.523 -9.534 -9.145 1.00 43.91 83 LEU A N 1
ATOM 682 C CA . LEU A 1 83 ? 6.188 -10.398 -8.153 1.00 43.91 83 LEU A CA 1
ATOM 683 C C . LEU A 1 83 ? 5.825 -11.897 -8.122 1.00 43.91 83 LEU A C 1
ATOM 685 O O . LEU A 1 83 ? 6.244 -12.558 -7.175 1.00 43.91 83 LEU A O 1
ATOM 689 N N . ASN A 1 84 ? 5.090 -12.496 -9.074 1.00 52.16 84 ASN A N 1
ATOM 690 C CA . ASN A 1 84 ? 4.767 -13.928 -8.915 1.00 52.16 84 ASN A CA 1
ATOM 691 C C . ASN A 1 84 ? 4.791 -14.804 -10.174 1.00 52.16 84 ASN A C 1
ATOM 693 O O . ASN A 1 84 ? 4.052 -14.586 -11.130 1.00 52.16 84 ASN A O 1
ATOM 697 N N . THR A 1 85 ? 5.609 -15.857 -10.108 1.00 48.22 85 THR A N 1
ATOM 698 C CA . THR A 1 85 ? 5.771 -16.918 -11.112 1.00 48.22 85 THR A CA 1
ATOM 699 C C . THR A 1 85 ? 4.846 -18.124 -10.871 1.00 48.22 85 THR A C 1
ATOM 701 O O . THR A 1 85 ? 4.697 -18.942 -11.772 1.00 48.22 85 THR A O 1
ATOM 704 N N . ASN A 1 86 ? 4.161 -18.212 -9.717 1.00 58.78 86 ASN A N 1
ATOM 705 C CA . ASN A 1 86 ? 3.222 -19.296 -9.364 1.00 58.78 86 ASN A CA 1
ATOM 706 C C . ASN A 1 86 ? 1.786 -18.783 -9.157 1.00 58.78 86 ASN A C 1
ATOM 708 O O . ASN A 1 86 ? 1.195 -18.919 -8.085 1.00 58.78 86 ASN A O 1
ATOM 712 N N . ILE A 1 87 ? 1.225 -18.156 -10.191 1.00 71.19 87 ILE A N 1
ATOM 713 C CA . ILE A 1 87 ? -0.058 -17.445 -10.095 1.00 71.19 87 ILE A CA 1
ATOM 714 C C . ILE A 1 87 ? -1.214 -18.395 -9.709 1.00 71.19 87 ILE A C 1
ATOM 716 O O . ILE A 1 87 ? -2.038 -18.017 -8.884 1.00 71.19 87 ILE A O 1
ATOM 720 N N . SER A 1 88 ? -1.239 -19.642 -10.198 1.00 77.62 88 SER A N 1
ATOM 721 C CA . SER A 1 88 ?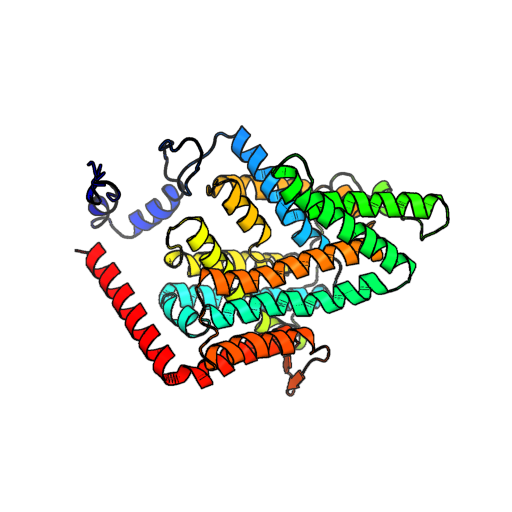 -2.357 -20.585 -9.989 1.00 77.62 88 SER A CA 1
ATOM 722 C C . SER A 1 88 ? -2.579 -21.007 -8.530 1.00 77.62 88 SER A C 1
ATOM 724 O O . SER A 1 88 ? -3.722 -21.042 -8.070 1.00 77.62 88 SER A O 1
ATOM 726 N N . ALA A 1 89 ? -1.509 -21.302 -7.785 1.00 78.38 89 ALA A N 1
ATOM 727 C CA . ALA A 1 89 ? -1.591 -21.690 -6.373 1.00 78.38 89 ALA A CA 1
ATOM 728 C C . ALA A 1 89 ? -1.926 -20.492 -5.469 1.00 78.38 89 ALA A C 1
ATOM 730 O O . ALA A 1 89 ? -2.705 -20.603 -4.519 1.00 78.38 89 ALA A O 1
ATOM 731 N N . VAL A 1 90 ? -1.365 -19.322 -5.792 1.00 80.88 90 VAL A N 1
ATOM 732 C CA . VAL A 1 90 ? -1.641 -18.069 -5.077 1.00 80.88 90 VAL A CA 1
ATOM 733 C C . VAL A 1 90 ? -3.094 -17.640 -5.291 1.00 80.88 90 VAL A C 1
ATOM 735 O O . VAL A 1 90 ? -3.736 -17.199 -4.344 1.00 80.88 90 VAL A O 1
ATOM 738 N N . GLN A 1 91 ? -3.659 -17.840 -6.485 1.00 87.38 91 GLN A N 1
ATOM 739 C CA . GLN A 1 91 ? -5.073 -17.572 -6.772 1.00 87.38 91 GLN A CA 1
ATOM 740 C C . GLN A 1 91 ? -6.022 -18.313 -5.830 1.00 87.38 91 GLN A C 1
ATOM 742 O O . GLN A 1 91 ? -6.892 -17.685 -5.223 1.00 87.38 91 GLN A O 1
ATOM 747 N N . GLY A 1 92 ? -5.841 -19.630 -5.673 1.00 87.31 92 GLY A N 1
ATOM 748 C CA . GLY A 1 92 ? -6.664 -20.428 -4.764 1.00 87.31 92 GLY A CA 1
ATOM 749 C C . GLY A 1 92 ? -6.541 -19.952 -3.316 1.00 87.31 92 GLY A C 1
ATOM 750 O O . GLY A 1 92 ? -7.548 -19.800 -2.624 1.00 87.31 92 GLY A O 1
ATOM 751 N N . ALA A 1 93 ? -5.321 -19.625 -2.879 1.00 88.12 93 ALA A N 1
ATOM 752 C CA . ALA A 1 93 ? -5.072 -19.074 -1.550 1.00 88.12 93 ALA A CA 1
ATOM 753 C C . ALA A 1 93 ? -5.744 -17.705 -1.329 1.00 88.12 93 ALA A C 1
ATOM 755 O O . ALA A 1 93 ? -6.343 -17.490 -0.277 1.00 88.12 93 ALA A O 1
ATOM 756 N N . LEU A 1 94 ? -5.717 -16.808 -2.321 1.00 89.62 94 LEU A N 1
ATOM 757 C CA . LEU A 1 94 ? -6.353 -15.486 -2.254 1.00 89.62 94 LEU A CA 1
ATOM 758 C C . LEU A 1 94 ? -7.885 -15.558 -2.220 1.00 89.62 94 LEU A C 1
ATOM 760 O O . LEU A 1 94 ? -8.516 -14.753 -1.537 1.00 89.62 94 LEU A O 1
ATOM 764 N N . ILE A 1 95 ? -8.492 -16.527 -2.912 1.00 92.19 95 ILE A N 1
ATOM 765 C CA . ILE A 1 95 ? -9.942 -16.760 -2.827 1.00 92.19 95 ILE A CA 1
ATOM 766 C C . ILE A 1 95 ? -10.317 -17.164 -1.400 1.00 92.19 95 ILE A C 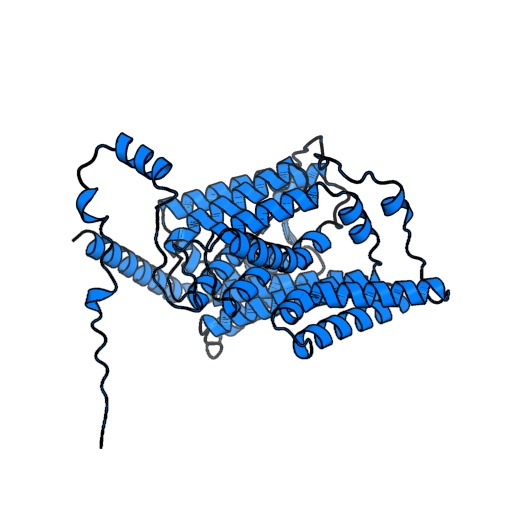1
ATOM 768 O O . ILE A 1 95 ? -11.229 -16.581 -0.817 1.00 92.19 95 ILE A O 1
ATOM 772 N N . ILE A 1 96 ? -9.596 -18.125 -0.811 1.00 93.56 96 ILE A N 1
ATOM 773 C CA . ILE A 1 96 ? -9.842 -18.556 0.572 1.00 93.56 96 ILE A CA 1
ATOM 774 C C . ILE A 1 96 ? -9.590 -17.409 1.557 1.00 93.56 96 ILE A C 1
ATOM 776 O O . ILE A 1 96 ? -10.406 -17.195 2.449 1.00 93.56 96 ILE A O 1
ATOM 780 N N . LEU A 1 97 ? -8.521 -16.631 1.364 1.00 92.12 97 LEU A N 1
ATOM 781 C CA . LEU A 1 97 ? -8.234 -15.429 2.147 1.00 92.12 97 LEU A CA 1
ATOM 782 C C . LEU A 1 97 ? -9.415 -14.450 2.124 1.00 92.12 97 LEU A C 1
ATOM 784 O O . LEU A 1 97 ? -9.883 -14.022 3.177 1.00 92.12 97 LEU A O 1
ATOM 788 N N . GLY A 1 98 ? -9.918 -14.131 0.929 1.00 92.56 98 GLY A N 1
ATOM 789 C CA . GLY A 1 98 ? -11.057 -13.241 0.744 1.00 92.56 98 GLY A CA 1
ATOM 790 C C . GLY A 1 98 ? -12.326 -13.769 1.415 1.00 92.56 98 GLY A C 1
ATOM 791 O O . GLY A 1 98 ? -13.004 -13.018 2.109 1.00 92.56 98 GLY A O 1
ATOM 792 N N . LEU A 1 99 ? -12.610 -15.071 1.317 1.00 94.75 99 LEU A N 1
ATOM 793 C CA . LEU A 1 99 ? -13.756 -15.693 1.991 1.00 94.75 99 LEU A CA 1
ATOM 794 C C . LEU A 1 99 ? -13.634 -15.667 3.522 1.00 94.75 99 LEU A C 1
ATOM 796 O O . LEU A 1 99 ? -14.613 -15.369 4.208 1.00 94.75 99 LEU A O 1
ATOM 800 N N . VAL A 1 100 ? -12.443 -15.934 4.067 1.00 94.38 100 VAL A N 1
ATOM 801 C CA . VAL A 1 100 ? -12.173 -15.797 5.509 1.00 94.38 100 VAL A CA 1
ATOM 802 C C . VAL A 1 100 ? -12.387 -14.348 5.944 1.00 94.38 100 VAL A C 1
ATOM 804 O O . VAL A 1 100 ? -13.040 -14.100 6.958 1.00 94.38 100 VAL A O 1
ATOM 807 N N . TYR A 1 101 ? -11.914 -13.388 5.151 1.00 93.75 101 TYR A N 1
ATOM 808 C CA . TYR A 1 101 ? -12.090 -11.965 5.420 1.00 93.75 101 TYR A CA 1
ATOM 809 C C . TYR A 1 101 ? -13.571 -11.540 5.361 1.00 93.75 101 TYR A C 1
ATOM 811 O O . TYR A 1 101 ? -14.033 -10.823 6.248 1.00 93.75 101 TYR A O 1
ATOM 819 N N . VAL A 1 102 ? -14.361 -12.054 4.406 1.00 95.00 102 VAL A N 1
ATOM 820 C CA . VAL A 1 102 ? -15.828 -11.876 4.388 1.00 95.00 102 VAL A CA 1
ATOM 821 C C . VAL A 1 102 ? -16.441 -12.426 5.678 1.00 95.00 102 VAL A C 1
ATOM 823 O O . VAL A 1 102 ? -17.276 -11.763 6.289 1.00 95.00 102 VAL A O 1
ATOM 826 N N . GLY A 1 103 ? -15.998 -13.601 6.133 1.00 93.75 103 GLY A N 1
ATOM 827 C CA . GLY A 1 103 ? -16.422 -14.178 7.409 1.00 93.75 103 GLY A CA 1
ATOM 828 C C . GLY A 1 103 ? -16.169 -13.237 8.590 1.00 93.75 103 GLY A C 1
ATOM 829 O O . GLY A 1 103 ? -17.081 -12.974 9.373 1.00 93.75 103 GLY A O 1
ATOM 830 N N . VAL A 1 104 ? -14.966 -12.660 8.684 1.00 91.19 104 VAL A N 1
ATOM 831 C CA . VAL A 1 104 ? -14.639 -11.674 9.729 1.00 91.19 104 VAL A CA 1
ATOM 832 C C . VAL A 1 104 ? -15.498 -10.415 9.599 1.00 91.19 104 VAL A C 1
ATOM 834 O O . VAL A 1 104 ? -16.037 -9.944 10.597 1.00 91.19 104 VAL A O 1
ATOM 837 N N . SER A 1 105 ? -15.693 -9.893 8.387 1.00 91.56 105 SER A N 1
ATOM 838 C CA . SER A 1 105 ? -16.564 -8.737 8.140 1.00 91.56 105 SER A CA 1
ATOM 839 C C . SER A 1 105 ? -17.998 -8.977 8.634 1.00 91.56 105 SER A C 1
ATOM 841 O O . SER A 1 105 ? -18.567 -8.120 9.315 1.00 91.56 105 SER A O 1
ATOM 843 N N . LEU A 1 106 ? -18.564 -10.162 8.377 1.00 92.62 106 LEU A N 1
ATOM 844 C CA . LEU A 1 106 ? -19.891 -10.543 8.869 1.00 92.62 106 LEU A CA 1
ATOM 845 C C . LEU A 1 106 ? -19.933 -10.639 10.400 1.00 92.62 106 LEU A C 1
ATOM 847 O O . LEU A 1 106 ? -20.907 -10.202 11.012 1.00 92.62 106 LEU A O 1
ATOM 851 N N . LEU A 1 107 ? -18.874 -11.148 11.036 1.00 90.00 107 LEU A N 1
ATOM 852 C CA . LEU A 1 107 ? -18.769 -11.147 12.498 1.00 90.00 107 LEU A CA 1
ATOM 853 C C . LEU A 1 107 ? -18.752 -9.719 13.055 1.00 90.00 107 LEU A C 1
ATOM 855 O O . LEU A 1 107 ? -19.468 -9.431 14.011 1.00 90.00 107 LEU A O 1
ATOM 859 N N . VAL A 1 108 ? -18.005 -8.801 12.437 1.00 88.38 108 VAL A N 1
ATOM 860 C CA . VAL A 1 108 ? -18.001 -7.379 12.826 1.00 88.38 108 VAL A CA 1
ATOM 861 C C . VAL A 1 108 ? -19.378 -6.744 12.613 1.00 88.38 108 VAL A C 1
ATOM 863 O O . VAL A 1 108 ? -19.817 -5.942 13.436 1.00 88.38 108 VAL A O 1
ATOM 866 N N . PHE A 1 109 ? -20.099 -7.128 11.557 1.00 86.69 109 PHE A N 1
ATOM 867 C CA . PHE A 1 109 ? -21.458 -6.648 11.307 1.00 86.69 109 PHE A CA 1
ATOM 868 C C . PHE A 1 109 ? -22.444 -7.076 12.409 1.00 86.69 109 PHE A C 1
ATOM 870 O O . PHE A 1 109 ? -23.270 -6.272 12.838 1.00 86.69 109 PHE A O 1
ATOM 877 N N . VAL A 1 110 ? -22.343 -8.320 12.893 1.00 85.88 110 VAL A N 1
ATOM 878 C CA . VAL A 1 110 ? -23.246 -8.878 13.918 1.00 85.88 110 VAL A CA 1
ATOM 879 C C . VAL A 1 110 ? -22.868 -8.432 15.333 1.00 85.88 110 VAL A C 1
ATOM 881 O O . VAL A 1 110 ? -23.733 -7.997 16.093 1.00 85.88 110 VAL A O 1
ATOM 884 N N . PHE A 1 111 ? -21.588 -8.527 15.698 1.00 85.00 111 PHE A N 1
ATOM 885 C CA . PHE A 1 111 ? -21.102 -8.292 17.064 1.00 85.00 111 PHE A CA 1
ATOM 886 C C . PHE A 1 111 ? -20.622 -6.852 17.313 1.00 85.00 111 PHE A C 1
ATOM 888 O O . PHE A 1 111 ? -20.365 -6.475 18.456 1.00 85.00 111 PHE A O 1
ATOM 895 N N . GLY A 1 112 ? -20.532 -6.026 16.268 1.00 82.00 112 GLY A N 1
ATOM 896 C CA . GLY A 1 112 ? -19.978 -4.673 16.329 1.00 82.00 112 GLY A CA 1
ATOM 897 C C . GLY A 1 112 ? -18.451 -4.642 16.195 1.00 82.00 112 GLY A C 1
ATOM 898 O O . GLY A 1 112 ? -17.788 -5.675 16.160 1.00 82.00 112 GLY A O 1
ATOM 899 N N . TYR A 1 113 ? -17.883 -3.435 16.116 1.00 81.19 113 TYR A N 1
ATOM 900 C CA . TYR A 1 113 ? -16.448 -3.213 15.874 1.00 81.19 113 TYR A CA 1
ATOM 901 C C . TYR A 1 113 ? -15.589 -3.122 17.145 1.00 81.19 113 TYR A C 1
ATOM 903 O O . TYR A 1 113 ? -14.365 -3.194 17.064 1.00 81.19 113 TYR A O 1
ATOM 911 N N . ALA A 1 114 ? -16.204 -2.989 18.323 1.00 78.94 114 ALA A N 1
ATOM 912 C CA . ALA A 1 114 ? -15.490 -2.703 19.570 1.00 78.94 114 ALA A CA 1
ATOM 913 C C . ALA A 1 114 ? -14.466 -3.787 19.957 1.00 78.94 114 ALA A C 1
ATOM 915 O O . ALA A 1 114 ? -13.420 -3.477 20.520 1.00 78.94 114 ALA A O 1
ATOM 916 N N . TRP A 1 115 ? -14.736 -5.059 19.643 1.00 81.12 115 TRP A N 1
ATOM 917 C CA . TRP A 1 115 ? -13.798 -6.147 19.935 1.00 81.12 115 TRP A CA 1
ATOM 918 C C . TRP A 1 115 ? -12.551 -6.084 19.041 1.00 81.12 115 TRP A C 1
ATOM 920 O O . TRP A 1 115 ? -11.463 -6.429 19.491 1.00 81.12 115 TRP A O 1
ATOM 930 N N . VAL A 1 116 ? -12.685 -5.597 17.801 1.00 82.88 116 VAL A N 1
ATOM 931 C CA . VAL A 1 116 ? -11.555 -5.405 16.878 1.00 82.88 116 VAL A CA 1
ATOM 932 C C . VAL A 1 116 ? -10.640 -4.306 17.405 1.00 82.88 116 VAL A C 1
ATOM 934 O O . VAL A 1 116 ? -9.429 -4.492 17.475 1.00 82.88 116 VAL A O 1
ATOM 937 N N . GLU A 1 117 ? -11.228 -3.197 17.854 1.00 79.31 117 GLU A N 1
ATOM 938 C CA . GLU A 1 117 ? -10.501 -2.073 18.454 1.00 79.31 117 GLU A CA 1
ATOM 939 C C . GLU A 1 117 ? -9.819 -2.443 19.773 1.00 79.31 117 GLU A C 1
ATOM 941 O O . GLU A 1 117 ? -8.746 -1.932 20.089 1.00 79.31 117 GLU A O 1
ATOM 946 N N . TRP A 1 118 ? -10.395 -3.388 20.516 1.00 81.25 118 TRP A N 1
ATOM 947 C CA . TRP A 1 118 ? -9.763 -3.952 21.702 1.00 81.25 118 TRP A CA 1
ATOM 948 C C . TRP A 1 118 ? -8.538 -4.821 21.375 1.00 81.25 118 TRP A C 1
ATOM 950 O O . TRP A 1 118 ? -7.523 -4.743 22.070 1.00 81.25 118 TRP A O 1
ATOM 960 N N . ILE A 1 119 ? -8.603 -5.636 20.316 1.00 84.44 119 ILE A N 1
ATOM 961 C CA . ILE A 1 119 ? -7.468 -6.470 19.890 1.00 84.44 119 ILE A CA 1
ATOM 962 C C . ILE A 1 119 ? -6.357 -5.605 19.290 1.00 84.44 119 ILE A C 1
ATOM 964 O O . ILE A 1 119 ? -5.178 -5.823 19.581 1.00 84.44 119 ILE A O 1
ATOM 968 N N . MET A 1 120 ? -6.742 -4.624 18.473 1.00 86.06 120 MET A N 1
ATOM 969 C CA . MET A 1 120 ? -5.848 -3.778 17.689 1.00 86.06 120 MET A CA 1
ATOM 970 C C . MET A 1 120 ? -6.097 -2.294 18.001 1.00 86.06 120 MET A C 1
ATOM 972 O O . MET A 1 120 ? -6.631 -1.563 17.164 1.00 86.06 120 MET A O 1
ATOM 976 N N . PRO A 1 121 ? -5.706 -1.814 19.197 1.00 86.94 121 PRO A N 1
ATOM 977 C CA . PRO A 1 121 ? -5.725 -0.387 19.494 1.00 86.94 121 PRO A CA 1
ATOM 978 C C . PRO A 1 121 ? -4.734 0.370 18.588 1.00 86.94 121 PRO A C 1
ATOM 980 O O . PRO A 1 121 ? -3.838 -0.245 18.002 1.00 86.94 121 PRO A O 1
ATOM 983 N N . PRO A 1 122 ? -4.810 1.712 18.505 1.00 87.00 122 PRO A N 1
ATOM 984 C CA . PRO A 1 122 ? -3.984 2.499 17.585 1.00 87.00 122 PRO A CA 1
ATOM 985 C C . PRO A 1 122 ? -2.472 2.268 17.696 1.00 87.00 122 PRO A C 1
ATOM 987 O O . PRO A 1 122 ? -1.771 2.336 16.688 1.00 87.00 122 PRO A O 1
ATOM 990 N N . VAL A 1 123 ? -1.968 1.953 18.897 1.00 90.69 123 VAL A N 1
ATOM 991 C CA . VAL A 1 123 ? -0.559 1.578 19.094 1.00 90.69 123 VAL A CA 1
ATOM 992 C C . VAL A 1 123 ? -0.199 0.329 18.284 1.00 90.69 123 VAL A C 1
ATOM 994 O O . VAL A 1 123 ? 0.778 0.362 17.549 1.00 90.69 123 VAL A O 1
ATOM 997 N N . VAL A 1 124 ? -1.032 -0.715 18.315 1.00 91.25 124 VAL A N 1
ATOM 998 C CA . VAL A 1 124 ? -0.844 -1.962 17.555 1.00 91.25 124 VAL A CA 1
ATOM 999 C C . VAL A 1 124 ? -0.990 -1.713 16.058 1.00 91.25 124 VAL A C 1
ATOM 1001 O O . VAL A 1 124 ? -0.143 -2.145 15.280 1.00 91.25 124 VAL A O 1
ATOM 1004 N N . VAL A 1 125 ? -2.035 -0.987 15.652 1.00 88.75 125 VAL A N 1
ATOM 1005 C CA . VAL A 1 125 ? -2.303 -0.697 14.235 1.00 88.75 125 VAL A CA 1
ATOM 1006 C C . VAL A 1 125 ? -1.140 0.066 13.602 1.00 88.75 125 VAL A C 1
ATOM 1008 O O . VAL A 1 125 ? -0.665 -0.323 12.538 1.00 88.75 125 VAL A O 1
ATOM 1011 N N . GLY A 1 126 ? -0.631 1.109 14.266 1.00 89.00 126 GLY A N 1
ATOM 1012 C CA . GLY A 1 126 ? 0.515 1.864 13.757 1.00 89.00 126 GLY A CA 1
ATOM 1013 C C . GLY A 1 126 ? 1.799 1.029 13.680 1.00 89.00 126 GLY A C 1
ATOM 1014 O O . GLY A 1 126 ? 2.532 1.161 12.699 1.00 89.00 126 GLY A O 1
ATOM 1015 N N . SER A 1 127 ? 2.033 0.105 14.628 1.00 92.38 127 SER A N 1
ATOM 1016 C CA . SER A 1 127 ? 3.164 -0.836 14.565 1.00 92.38 127 SER A CA 1
ATOM 1017 C C . SER A 1 127 ? 3.064 -1.774 13.366 1.00 92.38 127 SER A C 1
ATOM 1019 O O . SER A 1 127 ? 4.059 -2.011 12.685 1.00 92.38 127 SER A O 1
ATOM 1021 N N . ILE A 1 128 ? 1.868 -2.308 13.100 1.00 89.94 128 ILE A N 1
ATOM 1022 C CA . ILE A 1 128 ? 1.625 -3.229 11.984 1.00 89.94 128 ILE A CA 1
ATOM 1023 C C . ILE A 1 128 ? 1.827 -2.496 10.658 1.00 89.94 128 ILE A C 1
ATOM 1025 O O . ILE A 1 128 ? 2.648 -2.921 9.850 1.00 89.94 128 ILE A O 1
ATOM 1029 N N . VAL A 1 129 ? 1.146 -1.363 10.458 1.00 86.75 129 VAL A N 1
ATOM 1030 C CA . VAL A 1 129 ? 1.225 -0.580 9.212 1.00 86.75 129 VAL A CA 1
ATOM 1031 C C . VAL A 1 129 ? 2.651 -0.086 8.957 1.00 86.75 129 VAL A C 1
ATOM 1033 O O . VAL A 1 129 ? 3.175 -0.236 7.852 1.00 86.75 129 VAL A O 1
ATOM 1036 N N . GLY A 1 130 ? 3.319 0.444 9.987 1.00 90.44 130 GLY A N 1
ATOM 1037 C CA . GLY A 1 130 ? 4.718 0.853 9.883 1.00 90.44 130 GLY A CA 1
ATOM 1038 C C . GLY A 1 130 ? 5.652 -0.323 9.576 1.00 90.44 130 GLY A C 1
ATOM 1039 O O . GLY A 1 130 ? 6.592 -0.187 8.792 1.00 90.44 130 GLY A O 1
ATOM 1040 N N . GLY A 1 131 ? 5.361 -1.494 10.148 1.00 90.62 131 GLY A N 1
ATOM 1041 C CA . GLY A 1 131 ? 6.131 -2.719 9.962 1.00 90.62 131 GLY A CA 1
ATOM 1042 C C . GLY A 1 131 ? 6.036 -3.261 8.539 1.00 90.62 131 GLY A C 1
ATOM 1043 O O . GLY A 1 131 ? 7.057 -3.653 7.981 1.00 90.62 131 GLY A O 1
ATOM 1044 N N . ILE A 1 132 ? 4.852 -3.213 7.917 1.00 87.06 132 ILE A N 1
ATOM 1045 C CA . ILE A 1 132 ? 4.661 -3.582 6.502 1.00 87.06 132 ILE A CA 1
ATOM 1046 C C . ILE A 1 132 ? 5.590 -2.751 5.612 1.00 87.06 132 ILE A C 1
ATOM 1048 O O . ILE A 1 132 ? 6.331 -3.309 4.802 1.00 87.06 132 ILE A O 1
ATOM 1052 N N . GLY A 1 133 ? 5.589 -1.424 5.796 1.00 88.75 133 GLY A N 1
ATOM 1053 C CA . GLY A 1 133 ? 6.458 -0.517 5.048 1.00 88.75 133 GLY A CA 1
ATOM 1054 C C . GLY A 1 133 ? 7.936 -0.872 5.220 1.00 88.75 133 GLY A C 1
ATOM 1055 O O . GLY A 1 133 ? 8.637 -1.092 4.234 1.00 88.75 133 GLY A O 1
ATOM 1056 N N . LEU A 1 134 ? 8.406 -1.025 6.462 1.00 91.75 134 LEU A N 1
ATOM 1057 C CA . LEU A 1 134 ? 9.800 -1.381 6.757 1.00 91.75 134 LEU A CA 1
ATOM 1058 C C . LEU A 1 134 ? 10.220 -2.737 6.184 1.00 91.75 134 LEU A C 1
ATOM 1060 O O . LEU A 1 134 ? 11.330 -2.863 5.666 1.00 91.75 134 LEU A O 1
ATOM 1064 N N . HIS A 1 135 ? 9.347 -3.738 6.254 1.00 89.88 135 HIS A N 1
ATOM 1065 C CA . HIS A 1 135 ? 9.639 -5.064 5.729 1.00 89.88 135 HIS A CA 1
ATOM 1066 C C . HIS A 1 135 ? 9.802 -5.031 4.204 1.00 89.88 135 HIS A C 1
ATOM 1068 O O . HIS A 1 135 ? 10.799 -5.517 3.668 1.00 89.88 135 HIS A O 1
ATOM 1074 N N . LEU A 1 136 ? 8.871 -4.380 3.498 1.00 87.56 136 LEU A N 1
ATOM 1075 C CA . LEU A 1 136 ? 8.890 -4.287 2.037 1.00 87.56 136 LEU A CA 1
ATOM 1076 C C . LEU A 1 136 ? 10.046 -3.419 1.505 1.00 87.56 136 LEU A C 1
ATOM 1078 O O . LEU A 1 136 ? 10.547 -3.681 0.405 1.00 87.56 136 LEU A O 1
ATOM 1082 N N . ILE A 1 137 ? 10.538 -2.445 2.287 1.00 89.94 137 ILE A N 1
ATOM 1083 C CA . ILE A 1 137 ? 11.734 -1.651 1.941 1.00 89.94 137 ILE A CA 1
ATOM 1084 C C . ILE A 1 137 ? 12.942 -2.552 1.666 1.00 89.94 137 ILE A C 1
ATOM 1086 O O . ILE A 1 137 ? 13.696 -2.255 0.740 1.00 89.94 137 ILE A O 1
ATOM 1090 N N . SER A 1 138 ? 13.115 -3.663 2.392 1.00 87.62 138 SER A N 1
ATOM 1091 C CA . SER A 1 138 ? 14.254 -4.573 2.190 1.00 87.62 138 SER A CA 1
ATOM 1092 C C . SER A 1 138 ? 14.319 -5.124 0.756 1.00 87.62 138 SER A C 1
ATOM 1094 O O . SER A 1 138 ? 15.368 -5.068 0.113 1.00 87.62 138 SER A O 1
ATOM 1096 N N . SER A 1 139 ? 13.176 -5.546 0.209 1.00 85.50 139 SER A N 1
ATOM 1097 C CA . SER A 1 139 ? 13.058 -6.043 -1.168 1.00 85.50 139 SER A CA 1
ATOM 1098 C C . SER A 1 139 ? 13.307 -4.952 -2.217 1.00 85.50 139 SER A C 1
ATOM 1100 O O . SER A 1 139 ? 13.923 -5.200 -3.255 1.00 85.50 139 SER A O 1
ATOM 1102 N N . SER A 1 140 ? 12.874 -3.717 -1.942 1.00 88.12 140 SER A N 1
ATOM 1103 C CA . SER A 1 140 ? 13.141 -2.568 -2.819 1.00 88.12 140 SER A CA 1
ATOM 1104 C C . SER A 1 140 ? 14.604 -2.176 -2.802 1.00 88.12 140 SER A C 1
ATOM 1106 O O . SER A 1 140 ? 15.165 -1.845 -3.840 1.00 88.12 140 SER A O 1
ATOM 1108 N N . PHE A 1 141 ? 15.231 -2.236 -1.629 1.00 91.06 141 PHE A N 1
ATOM 1109 C CA . PHE A 1 141 ? 16.640 -1.930 -1.464 1.00 91.06 141 PHE A CA 1
ATOM 1110 C C . PHE A 1 141 ? 17.516 -2.930 -2.223 1.00 91.06 141 PHE A C 1
ATOM 1112 O O . PHE A 1 141 ? 18.439 -2.519 -2.920 1.00 91.06 141 PHE A O 1
ATOM 1119 N N . GLN A 1 142 ? 17.195 -4.226 -2.167 1.00 90.19 142 GLN A N 1
ATOM 1120 C CA . GLN A 1 142 ? 17.895 -5.250 -2.951 1.00 90.19 142 GLN A CA 1
ATOM 1121 C C . GLN A 1 142 ? 17.780 -5.002 -4.462 1.00 90.19 142 GLN A C 1
ATOM 1123 O O . GLN A 1 142 ? 18.775 -5.095 -5.173 1.00 90.19 142 GLN A O 1
ATOM 1128 N N . GLN A 1 143 ? 16.597 -4.618 -4.952 1.00 87.06 143 GLN A N 1
ATOM 1129 C CA . GLN A 1 143 ? 16.405 -4.265 -6.365 1.00 87.06 143 GLN A CA 1
ATOM 1130 C C . GLN A 1 143 ? 17.152 -2.982 -6.752 1.00 87.06 143 GLN A C 1
ATOM 1132 O O . GLN A 1 143 ? 17.806 -2.933 -7.790 1.00 87.06 143 GLN A O 1
ATOM 1137 N N . ALA A 1 144 ? 17.104 -1.959 -5.897 1.00 91.31 144 ALA A N 1
ATOM 1138 C CA . ALA A 1 144 ? 17.795 -0.692 -6.104 1.00 91.31 144 ALA A CA 1
ATOM 1139 C C . ALA A 1 144 ? 19.324 -0.841 -6.102 1.00 91.31 144 ALA A C 1
ATOM 1141 O O . ALA A 1 144 ? 20.008 -0.049 -6.737 1.00 91.31 14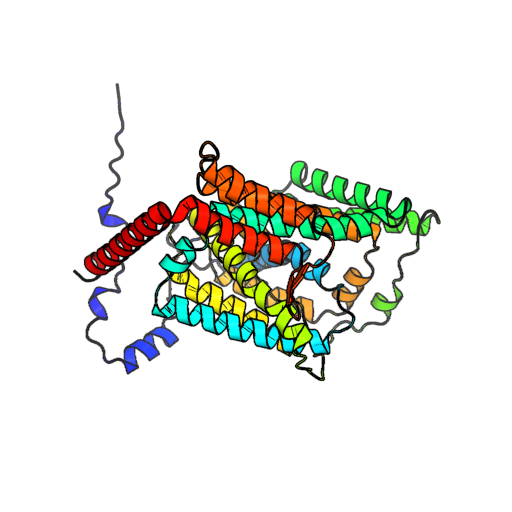4 ALA A O 1
ATOM 1142 N N . THR A 1 145 ? 19.862 -1.841 -5.398 1.00 93.31 145 THR A N 1
ATOM 1143 C CA . THR A 1 145 ? 21.310 -2.051 -5.227 1.00 93.31 145 THR A CA 1
ATOM 1144 C C . THR A 1 145 ? 21.855 -3.263 -5.980 1.00 93.31 145 THR A C 1
ATOM 1146 O O . THR A 1 145 ? 23.010 -3.637 -5.779 1.00 93.31 145 THR A O 1
ATOM 1149 N N . ALA A 1 146 ? 21.064 -3.855 -6.882 1.00 91.88 146 ALA A N 1
ATOM 1150 C CA . ALA A 1 146 ? 21.459 -5.038 -7.647 1.00 91.88 146 ALA A CA 1
ATOM 1151 C C . ALA A 1 146 ? 22.756 -4.824 -8.448 1.00 91.88 146 ALA A C 1
ATOM 1153 O O . ALA A 1 146 ? 23.609 -5.708 -8.513 1.00 91.88 146 ALA A O 1
ATOM 1154 N N . THR A 1 147 ? 22.931 -3.632 -9.023 1.00 92.88 147 THR A N 1
ATOM 1155 C CA . THR A 1 147 ? 24.179 -3.197 -9.658 1.00 92.88 147 THR A CA 1
ATOM 1156 C C . THR A 1 147 ? 24.530 -1.766 -9.248 1.00 92.88 147 THR A C 1
ATOM 1158 O O . THR A 1 147 ? 23.683 -0.998 -8.780 1.00 92.88 147 THR A O 1
ATOM 1161 N N . SER A 1 148 ? 25.787 -1.357 -9.455 1.00 92.56 148 SER A N 1
ATOM 1162 C CA . SER A 1 148 ? 26.189 0.038 -9.223 1.00 92.56 148 SER A CA 1
ATOM 1163 C C . SER A 1 148 ? 25.392 1.010 -10.097 1.00 92.56 148 SER A C 1
ATOM 1165 O O . SER A 1 148 ? 25.007 2.077 -9.629 1.00 92.56 148 SER A O 1
ATOM 1167 N N . PHE A 1 149 ? 25.092 0.627 -11.344 1.00 92.50 149 PHE A N 1
ATOM 1168 C CA . PHE A 1 149 ? 24.264 1.433 -12.238 1.00 92.50 149 PHE A CA 1
ATOM 1169 C C . PHE A 1 149 ? 22.828 1.567 -11.716 1.00 92.50 149 PHE A C 1
ATOM 1171 O O . PHE A 1 149 ? 22.307 2.681 -11.644 1.00 92.50 149 PHE A O 1
ATOM 1178 N N . ASP A 1 150 ? 22.222 0.459 -11.278 1.00 92.38 150 ASP A N 1
ATOM 1179 C CA . ASP A 1 150 ? 20.885 0.472 -10.676 1.00 92.38 150 ASP A CA 1
ATOM 1180 C C . ASP A 1 150 ? 20.837 1.370 -9.440 1.00 92.38 150 ASP A C 1
ATOM 1182 O O . ASP A 1 150 ? 19.883 2.126 -9.279 1.00 92.38 150 ASP A O 1
ATOM 1186 N N . THR A 1 151 ? 21.910 1.383 -8.643 1.00 94.75 151 THR A N 1
ATOM 1187 C CA . THR A 1 151 ? 22.025 2.244 -7.458 1.00 94.75 151 THR A CA 1
ATOM 1188 C C . THR A 1 151 ? 21.993 3.722 -7.842 1.00 94.75 151 THR A C 1
ATOM 1190 O O . THR A 1 151 ? 21.265 4.506 -7.231 1.00 94.75 151 THR A O 1
ATOM 1193 N N . TYR A 1 152 ? 22.733 4.126 -8.881 1.00 94.94 152 TYR A N 1
ATOM 1194 C CA . TYR A 1 152 ? 22.693 5.507 -9.371 1.00 94.94 152 TYR A CA 1
ATOM 1195 C C . TYR A 1 152 ? 21.316 5.883 -9.925 1.00 94.94 152 TYR A C 1
ATOM 1197 O O . TYR A 1 152 ? 20.841 6.991 -9.674 1.00 94.94 152 TYR A O 1
ATOM 1205 N N . MET A 1 153 ? 20.653 4.972 -10.644 1.00 94.56 153 MET A N 1
ATOM 1206 C CA . MET A 1 153 ? 19.303 5.210 -11.167 1.00 94.56 153 MET A CA 1
ATOM 1207 C C . MET A 1 153 ? 18.259 5.284 -10.053 1.00 94.56 153 MET A C 1
ATOM 1209 O O . MET A 1 153 ? 17.397 6.165 -10.086 1.00 94.56 153 MET A O 1
ATOM 1213 N N . ALA A 1 154 ? 18.358 4.428 -9.037 1.00 95.00 154 ALA A N 1
ATOM 1214 C CA . ALA A 1 154 ? 17.496 4.455 -7.865 1.00 95.00 154 ALA A CA 1
ATOM 1215 C C . ALA A 1 154 ? 17.654 5.776 -7.107 1.00 95.00 154 ALA A C 1
ATOM 1217 O O . ALA A 1 154 ? 16.660 6.447 -6.838 1.00 95.00 154 ALA A O 1
ATOM 1218 N N . LEU A 1 155 ? 18.894 6.203 -6.840 1.00 96.12 155 LEU A N 1
ATOM 1219 C CA . LEU A 1 155 ? 19.182 7.483 -6.188 1.00 96.12 155 LEU A CA 1
ATOM 1220 C C . LEU A 1 155 ? 18.665 8.673 -7.000 1.00 96.12 155 LEU A C 1
ATOM 1222 O O . LEU A 1 155 ? 18.016 9.553 -6.439 1.00 96.12 155 LEU A O 1
ATOM 1226 N N . ALA A 1 156 ? 18.902 8.692 -8.315 1.00 96.00 156 ALA A N 1
ATOM 1227 C CA . ALA A 1 156 ? 18.389 9.740 -9.194 1.00 96.00 156 ALA A CA 1
ATOM 1228 C C . ALA A 1 156 ? 16.853 9.795 -9.170 1.00 96.00 156 ALA A C 1
ATOM 1230 O O . ALA A 1 156 ? 16.270 10.880 -9.127 1.00 96.00 156 ALA A O 1
ATOM 1231 N N . THR A 1 157 ? 16.198 8.634 -9.143 1.00 95.62 157 THR A N 1
ATOM 1232 C CA . THR A 1 157 ? 14.737 8.524 -9.084 1.00 95.62 157 THR A CA 1
ATOM 1233 C C . THR A 1 157 ? 14.199 9.007 -7.738 1.00 95.62 157 THR A C 1
ATOM 1235 O O . THR A 1 157 ? 13.324 9.868 -7.716 1.00 95.62 157 THR A O 1
ATOM 1238 N N . ILE A 1 158 ? 14.764 8.544 -6.618 1.00 95.75 158 ILE A N 1
ATOM 1239 C CA . ILE A 1 158 ? 14.390 8.979 -5.262 1.00 95.75 158 ILE A CA 1
ATOM 1240 C C . ILE A 1 158 ? 14.560 10.495 -5.125 1.00 95.75 158 ILE A C 1
ATOM 1242 O O . ILE A 1 158 ? 13.635 11.187 -4.698 1.00 95.75 158 ILE A O 1
ATOM 1246 N N . LEU A 1 159 ? 15.711 11.029 -5.545 1.00 96.56 159 LEU A N 1
ATOM 1247 C CA . LEU A 1 159 ? 15.980 12.463 -5.501 1.00 96.56 159 LEU A CA 1
ATOM 1248 C C . LEU A 1 159 ? 14.975 13.240 -6.358 1.00 96.56 159 LEU A C 1
ATOM 1250 O O . LEU A 1 159 ? 14.453 14.259 -5.916 1.00 96.56 159 LEU A O 1
ATOM 1254 N N . SER A 1 160 ? 14.649 12.741 -7.551 1.00 95.88 160 SER A N 1
ATOM 1255 C CA . SER A 1 160 ? 13.634 13.352 -8.414 1.00 95.88 160 SER A CA 1
ATOM 1256 C C . SER A 1 160 ? 12.260 13.371 -7.741 1.00 95.88 160 SER A C 1
ATOM 1258 O O . SER A 1 160 ? 11.599 14.408 -7.744 1.00 95.88 160 SER A O 1
ATOM 1260 N N . ILE A 1 161 ? 11.842 12.272 -7.104 1.00 93.88 161 ILE A N 1
ATOM 1261 C CA . ILE A 1 161 ? 10.572 12.207 -6.364 1.00 93.88 161 ILE A CA 1
ATOM 1262 C C . ILE A 1 161 ? 10.561 13.225 -5.212 1.00 93.88 161 ILE A C 1
ATOM 1264 O O . ILE A 1 161 ? 9.586 13.962 -5.053 1.00 93.88 161 ILE A O 1
ATOM 1268 N N . MET A 1 162 ? 11.646 13.313 -4.436 1.00 93.69 162 MET A N 1
ATOM 1269 C CA . MET A 1 162 ? 11.776 14.264 -3.325 1.00 93.69 162 MET A CA 1
ATOM 1270 C C . MET A 1 162 ? 11.772 15.723 -3.799 1.00 93.69 162 MET A C 1
ATOM 1272 O O . MET A 1 162 ? 11.095 16.568 -3.218 1.00 93.69 162 MET A O 1
ATOM 1276 N N . LEU A 1 163 ? 12.485 16.033 -4.883 1.00 94.62 163 LEU A N 1
ATOM 1277 C CA . LEU A 1 163 ? 12.499 17.381 -5.446 1.00 94.62 163 LEU A CA 1
ATOM 1278 C C . LEU A 1 163 ? 11.117 17.775 -5.974 1.00 94.62 163 LEU A C 1
ATOM 1280 O O . LEU A 1 163 ? 10.665 18.891 -5.726 1.00 94.62 163 LEU A O 1
ATOM 1284 N N . VAL A 1 164 ? 10.409 16.865 -6.647 1.00 92.50 164 VAL A N 1
ATOM 1285 C CA . VAL A 1 164 ? 9.048 17.132 -7.135 1.00 92.50 164 VAL A CA 1
ATOM 1286 C C . VAL A 1 164 ? 8.064 17.295 -5.976 1.00 92.50 164 VAL A C 1
ATOM 1288 O O . VAL A 1 164 ? 7.202 18.172 -6.036 1.00 92.50 164 VAL A O 1
ATOM 1291 N N . SER A 1 165 ? 8.177 16.503 -4.907 1.00 88.81 165 SER A N 1
ATOM 1292 C CA . SER A 1 165 ? 7.249 16.595 -3.772 1.00 88.81 165 SER A CA 1
ATOM 1293 C C . SER A 1 165 ? 7.331 17.945 -3.049 1.00 88.81 165 SER A C 1
ATOM 1295 O O . SER A 1 165 ? 6.303 18.456 -2.600 1.00 88.81 165 SER A O 1
ATOM 1297 N N . VAL A 1 166 ? 8.520 18.558 -3.000 1.00 89.38 166 VAL A N 1
ATOM 1298 C CA . VAL A 1 166 ? 8.759 19.844 -2.325 1.00 89.38 166 VAL A CA 1
ATOM 1299 C C . VAL A 1 166 ? 8.606 21.034 -3.276 1.00 89.38 166 VAL A C 1
ATOM 1301 O O . VAL A 1 166 ? 7.879 21.982 -2.975 1.00 89.38 166 VAL A O 1
ATOM 1304 N N . TYR A 1 167 ? 9.274 20.996 -4.431 1.00 91.94 167 TYR A N 1
ATOM 1305 C CA . TYR A 1 167 ? 9.460 22.168 -5.291 1.00 91.94 167 TYR A CA 1
ATOM 1306 C C . TYR A 1 167 ? 8.470 22.273 -6.449 1.00 91.94 167 TYR A C 1
ATOM 1308 O O . TYR A 1 167 ? 8.446 23.309 -7.115 1.00 91.94 167 TYR A O 1
ATOM 1316 N N . ALA A 1 168 ? 7.633 21.260 -6.713 1.00 90.06 168 ALA A N 1
ATOM 1317 C CA . ALA A 1 168 ? 6.692 21.372 -7.823 1.00 90.06 168 ALA A CA 1
ATOM 1318 C C . ALA A 1 168 ? 5.739 22.574 -7.627 1.00 90.06 168 ALA A C 1
ATOM 1320 O O . ALA A 1 168 ? 5.270 22.818 -6.508 1.00 90.06 168 ALA A O 1
ATOM 1321 N N . PRO A 1 169 ? 5.441 23.333 -8.697 1.00 84.44 169 PRO A N 1
ATOM 1322 C CA . PRO A 1 169 ? 4.733 24.608 -8.595 1.00 84.44 169 PRO A CA 1
ATOM 1323 C C . PRO A 1 169 ? 3.261 24.443 -8.211 1.00 84.44 169 PRO A C 1
ATOM 1325 O O . PRO A 1 169 ? 2.695 25.318 -7.562 1.00 84.44 169 PRO A O 1
ATOM 1328 N N . SER A 1 170 ? 2.636 23.319 -8.579 1.00 81.88 170 SER A N 1
ATOM 1329 C CA . SER A 1 170 ? 1.229 23.061 -8.273 1.00 81.88 170 SER A CA 1
ATOM 1330 C C . SER A 1 170 ? 1.059 21.998 -7.177 1.00 81.88 170 SER A C 1
ATOM 1332 O O . SER A 1 170 ? 1.762 20.979 -7.184 1.00 81.88 170 SER A O 1
ATOM 1334 N N . PRO A 1 171 ? 0.074 22.157 -6.270 1.00 75.62 171 PRO A N 1
ATOM 1335 C CA . PRO A 1 171 ? -0.271 21.132 -5.284 1.00 75.62 171 PRO A CA 1
ATOM 1336 C C . PRO A 1 171 ? -0.659 19.792 -5.914 1.00 75.62 171 PRO A C 1
ATOM 1338 O O . PRO A 1 171 ? -0.490 18.751 -5.289 1.00 75.62 171 PRO A O 1
ATOM 1341 N N . VAL A 1 172 ? -1.180 19.801 -7.145 1.00 76.00 172 VAL A N 1
ATOM 1342 C CA . VAL A 1 172 ? -1.526 18.579 -7.882 1.00 76.00 172 VAL A CA 1
ATOM 1343 C C . VAL A 1 172 ? -0.261 17.830 -8.301 1.00 76.00 172 VAL A C 1
ATOM 1345 O O . VAL A 1 172 ? -0.163 16.634 -8.056 1.00 76.00 172 VAL A O 1
ATOM 1348 N N . MET A 1 173 ? 0.751 18.524 -8.830 1.00 79.88 173 MET A N 1
ATOM 1349 C CA . MET A 1 173 ? 2.027 17.894 -9.193 1.00 79.88 173 MET A CA 1
ATOM 1350 C C . MET A 1 173 ? 2.771 17.332 -7.979 1.00 79.88 173 MET A C 1
ATOM 1352 O O . MET A 1 173 ? 3.337 16.248 -8.076 1.00 79.88 173 MET A O 1
ATOM 1356 N N . ARG A 1 174 ? 2.718 18.006 -6.821 1.00 83.25 174 ARG A N 1
ATOM 1357 C CA . ARG A 1 174 ? 3.322 17.487 -5.578 1.00 83.25 174 ARG A CA 1
ATOM 1358 C C . ARG A 1 174 ? 2.702 16.164 -5.126 1.00 83.25 174 ARG A C 1
ATOM 1360 O O . ARG A 1 174 ? 3.402 15.331 -4.567 1.00 83.25 174 ARG A O 1
ATOM 1367 N N . ARG A 1 175 ? 1.408 15.945 -5.391 1.00 76.19 175 ARG A N 1
ATOM 1368 C CA . ARG A 1 175 ? 0.719 14.670 -5.100 1.00 76.19 175 ARG A CA 1
ATOM 1369 C C . ARG A 1 175 ? 1.114 13.561 -6.071 1.00 76.19 175 ARG A C 1
ATOM 1371 O O . ARG A 1 175 ? 1.067 12.395 -5.709 1.00 76.19 175 ARG A O 1
ATOM 1378 N N . LEU A 1 176 ? 1.515 13.928 -7.286 1.00 83.44 176 LEU A N 1
ATOM 1379 C CA . LEU A 1 176 ? 2.010 13.013 -8.315 1.00 83.44 176 LEU A CA 1
ATOM 1380 C C . LEU A 1 176 ? 3.538 12.890 -8.283 1.00 83.44 176 LEU A C 1
ATOM 1382 O O . LEU A 1 176 ? 4.141 12.531 -9.290 1.00 83.44 176 LEU A O 1
ATOM 1386 N N . CYS A 1 177 ? 4.176 13.198 -7.149 1.00 87.75 177 CYS A N 1
ATOM 1387 C CA . CYS A 1 177 ? 5.631 13.216 -7.036 1.00 87.75 177 CYS A CA 1
ATOM 1388 C C . CYS A 1 177 ? 6.268 11.872 -7.392 1.00 87.75 177 CYS A C 1
ATOM 1390 O O . CYS A 1 177 ? 7.280 11.863 -8.088 1.00 87.75 177 CYS A O 1
ATOM 1392 N N . ILE A 1 178 ? 5.649 10.757 -6.991 1.00 89.06 178 ILE A N 1
ATOM 1393 C CA . ILE A 1 178 ? 6.134 9.412 -7.315 1.00 89.06 178 ILE A CA 1
ATOM 1394 C C . ILE A 1 178 ? 6.058 9.175 -8.826 1.00 89.06 178 ILE A C 1
ATOM 1396 O O . ILE A 1 178 ? 7.053 8.795 -9.431 1.00 89.06 178 ILE A O 1
ATOM 1400 N N . LEU A 1 179 ? 4.917 9.476 -9.455 1.00 88.31 179 LEU A N 1
ATOM 1401 C CA . LEU A 1 179 ? 4.723 9.310 -10.898 1.00 88.31 179 LEU A CA 1
ATOM 1402 C C . LEU A 1 179 ? 5.662 10.207 -11.719 1.00 88.31 179 LEU A C 1
ATOM 1404 O O . LEU A 1 179 ? 6.328 9.738 -12.635 1.00 88.31 179 LEU A O 1
ATOM 1408 N N . ILE A 1 180 ? 5.733 11.500 -11.402 1.00 90.06 180 ILE A N 1
ATOM 1409 C CA . ILE A 1 180 ? 6.584 12.451 -12.128 1.00 90.06 180 ILE A CA 1
ATOM 1410 C C . ILE A 1 180 ? 8.061 12.110 -11.903 1.00 90.06 180 ILE A C 1
ATOM 1412 O O . ILE A 1 180 ? 8.835 12.096 -12.856 1.00 90.06 180 ILE A O 1
ATOM 1416 N N . GLY A 1 181 ? 8.458 11.791 -10.669 1.00 91.69 181 GLY A N 1
ATOM 1417 C CA . GLY A 1 181 ? 9.823 11.373 -10.360 1.00 91.69 181 GLY A CA 1
ATOM 1418 C C . GLY A 1 181 ? 10.209 10.061 -11.050 1.00 91.69 181 GLY A C 1
ATOM 1419 O O . GLY A 1 181 ? 11.320 9.962 -11.565 1.00 91.69 181 GLY A O 1
ATOM 1420 N N . ALA A 1 182 ? 9.281 9.105 -11.166 1.00 91.06 182 ALA A N 1
ATOM 1421 C CA . ALA A 1 182 ? 9.453 7.886 -11.957 1.00 91.06 182 ALA A CA 1
ATOM 1422 C C . ALA A 1 182 ? 9.683 8.191 -13.443 1.00 91.06 182 ALA A C 1
ATOM 1424 O O . ALA A 1 182 ? 10.596 7.634 -14.047 1.00 91.06 182 ALA A O 1
ATOM 1425 N N . VAL A 1 183 ? 8.899 9.106 -14.027 1.00 92.75 183 VAL A N 1
ATOM 1426 C CA . VAL A 1 183 ? 9.083 9.548 -15.420 1.00 92.75 183 VAL A CA 1
ATOM 1427 C C . VAL A 1 183 ? 10.458 10.189 -15.609 1.00 92.75 183 VAL A C 1
ATOM 1429 O O . VAL A 1 183 ? 11.149 9.872 -16.574 1.00 92.75 183 VAL A O 1
ATOM 1432 N N . VAL A 1 184 ? 10.893 11.045 -14.681 1.00 94.69 184 VAL A N 1
ATOM 1433 C CA . VAL A 1 184 ? 12.231 11.656 -14.729 1.00 94.69 184 VAL A CA 1
ATOM 1434 C C . VAL A 1 184 ? 13.325 10.587 -14.634 1.00 94.69 184 VAL A C 1
ATOM 1436 O O . VAL A 1 184 ? 14.225 10.574 -15.472 1.00 94.69 184 VAL A O 1
ATOM 1439 N N . GLY A 1 185 ? 13.227 9.652 -13.685 1.00 93.50 185 GLY A N 1
ATOM 1440 C CA . GLY A 1 185 ? 14.172 8.538 -13.543 1.00 93.50 185 GLY A CA 1
ATOM 1441 C C . GLY A 1 185 ? 14.239 7.652 -14.791 1.00 93.50 185 GLY A C 1
ATOM 1442 O O . GLY A 1 185 ? 15.324 7.306 -15.259 1.00 93.50 185 GLY A O 1
ATOM 1443 N N . TYR A 1 186 ? 13.087 7.360 -15.395 1.00 92.94 186 TYR A N 1
ATOM 1444 C CA . TYR A 1 186 ? 12.991 6.614 -16.647 1.00 92.94 186 TYR A CA 1
ATOM 1445 C C . TYR A 1 186 ? 13.675 7.340 -17.813 1.00 92.94 186 TYR A C 1
ATOM 1447 O O . TYR A 1 186 ? 14.426 6.726 -18.568 1.00 92.94 186 TYR A O 1
ATOM 1455 N N . VAL A 1 187 ? 13.465 8.656 -17.946 1.00 94.38 187 VAL A N 1
ATOM 1456 C CA . VAL A 1 187 ? 14.107 9.480 -18.985 1.00 94.38 187 VAL A CA 1
ATOM 1457 C C . VAL A 1 187 ? 15.622 9.553 -18.783 1.00 94.38 187 VAL A C 1
ATOM 1459 O O . VAL A 1 187 ? 16.367 9.442 -19.755 1.00 94.38 187 VAL A O 1
ATOM 1462 N N . ILE A 1 188 ? 16.094 9.696 -17.541 1.00 93.69 188 ILE A N 1
ATOM 1463 C CA . ILE A 1 188 ? 17.531 9.669 -17.231 1.00 93.69 188 ILE A CA 1
ATOM 1464 C C . ILE A 1 188 ? 18.132 8.333 -17.674 1.00 93.69 188 ILE A C 1
ATOM 1466 O O . ILE A 1 188 ? 19.136 8.319 -18.387 1.00 93.69 188 ILE A O 1
ATOM 1470 N N . ASN A 1 189 ? 17.486 7.220 -17.324 1.00 92.12 189 ASN A N 1
ATOM 1471 C CA . ASN A 1 189 ? 17.971 5.900 -17.701 1.00 92.12 189 ASN A CA 1
ATOM 1472 C C . ASN A 1 189 ? 17.956 5.686 -19.224 1.00 92.12 189 ASN A C 1
ATOM 1474 O O . ASN A 1 189 ? 18.923 5.182 -19.792 1.00 92.12 189 ASN A O 1
ATOM 1478 N N . LEU A 1 190 ? 16.916 6.163 -19.915 1.00 91.88 190 LEU A N 1
ATOM 1479 C CA . LEU A 1 190 ? 16.853 6.152 -21.377 1.00 91.88 190 LEU A CA 1
ATOM 1480 C C . LEU A 1 190 ? 18.060 6.872 -22.001 1.00 91.88 190 LEU A C 1
ATOM 1482 O O . LEU A 1 190 ? 18.691 6.341 -22.912 1.00 91.88 190 LEU A O 1
ATOM 1486 N N . ILE A 1 191 ? 18.417 8.059 -21.499 1.00 91.94 191 ILE A N 1
ATOM 1487 C CA . ILE A 1 191 ? 19.579 8.819 -21.986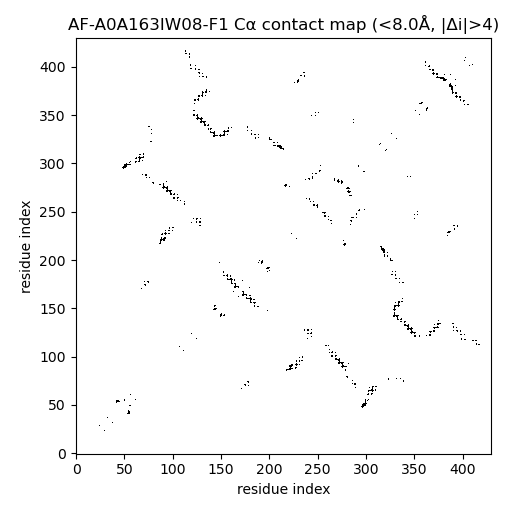 1.00 91.94 191 ILE A CA 1
ATOM 1488 C C . ILE A 1 191 ? 20.887 8.060 -21.712 1.00 91.94 191 ILE A C 1
ATOM 1490 O O . ILE A 1 191 ? 21.769 8.034 -22.572 1.00 91.94 191 ILE A O 1
ATOM 1494 N N . CYS A 1 192 ? 21.021 7.430 -20.543 1.00 90.25 192 CYS A N 1
ATOM 1495 C CA . CYS A 1 192 ? 22.181 6.604 -20.203 1.00 90.25 192 CYS A CA 1
ATOM 1496 C C . CYS A 1 192 ? 22.315 5.379 -21.119 1.00 90.25 192 CYS A C 1
ATOM 1498 O O . CYS A 1 192 ? 23.419 5.100 -21.592 1.00 90.25 192 CYS A O 1
ATOM 1500 N N . GLY A 1 193 ? 21.207 4.699 -21.424 1.00 87.50 193 GLY A N 1
ATOM 1501 C CA . GLY A 1 193 ? 21.168 3.578 -22.364 1.00 87.50 193 GLY A CA 1
ATOM 1502 C C . GLY A 1 193 ? 21.553 3.993 -23.786 1.00 87.50 193 GLY A C 1
ATOM 1503 O O . GLY A 1 193 ? 22.385 3.344 -24.414 1.00 87.50 193 GLY A O 1
ATOM 1504 N N . LEU A 1 194 ? 21.047 5.135 -24.271 1.00 85.12 194 LEU A N 1
ATOM 1505 C CA . LEU A 1 194 ? 21.404 5.679 -25.593 1.00 85.12 194 LEU A CA 1
ATOM 1506 C C . LEU A 1 194 ? 22.887 6.067 -25.708 1.00 85.12 194 LEU A C 1
ATOM 1508 O O . LEU A 1 194 ? 23.452 6.024 -26.798 1.00 85.12 194 LEU A O 1
ATOM 1512 N N . LYS A 1 195 ? 23.526 6.440 -24.593 1.00 87.50 195 LYS A N 1
ATOM 1513 C CA . LYS A 1 195 ? 24.963 6.756 -24.524 1.00 87.50 195 LYS A CA 1
ATOM 1514 C C . LYS A 1 195 ? 25.853 5.534 -24.254 1.00 87.50 195 LYS A C 1
ATOM 1516 O O . LYS A 1 195 ? 27.063 5.700 -24.136 1.00 87.50 195 LYS A O 1
ATOM 1521 N N . GLY A 1 196 ? 25.279 4.334 -24.136 1.00 83.69 196 GLY A N 1
ATOM 1522 C CA . GLY A 1 196 ? 26.012 3.093 -23.862 1.00 83.69 196 GLY A CA 1
ATOM 1523 C C . GLY A 1 196 ? 26.534 2.956 -22.426 1.00 83.69 196 GLY A C 1
ATOM 1524 O O . GLY A 1 196 ? 27.381 2.109 -22.168 1.00 83.69 196 GLY A O 1
ATOM 1525 N N . VAL A 1 197 ? 26.053 3.784 -21.492 1.00 81.62 197 VAL A N 1
ATOM 1526 C CA . VAL A 1 197 ? 26.483 3.797 -20.077 1.00 81.62 197 VAL A CA 1
ATOM 1527 C C . VAL A 1 197 ? 25.595 2.894 -19.203 1.00 81.62 197 VAL A C 1
ATOM 1529 O O . VAL A 1 197 ? 25.907 2.653 -18.040 1.00 81.62 197 VAL A O 1
ATOM 1532 N N . GLY A 1 198 ? 24.504 2.359 -19.754 1.00 81.38 198 GLY A N 1
ATOM 1533 C CA . GLY A 1 198 ? 23.572 1.478 -19.053 1.00 81.38 198 GLY A CA 1
ATOM 1534 C C . GLY A 1 198 ? 22.845 0.514 -19.994 1.00 81.38 198 GLY A C 1
ATOM 1535 O O . GLY A 1 198 ? 23.001 0.608 -21.215 1.00 81.38 198 GLY A O 1
ATOM 1536 N N . PRO A 1 199 ? 22.051 -0.419 -19.441 1.00 82.25 199 PRO A N 1
ATOM 1537 C CA . PRO A 1 199 ? 21.244 -1.334 -20.233 1.00 82.25 199 PRO A CA 1
ATOM 1538 C C . PRO A 1 199 ? 20.228 -0.559 -21.078 1.00 82.25 199 PRO A C 1
ATOM 1540 O O . PRO A 1 199 ? 19.556 0.355 -20.597 1.00 82.25 199 PRO A O 1
ATOM 1543 N N . ALA A 1 200 ? 20.116 -0.929 -22.353 1.00 82.88 200 ALA A N 1
ATOM 1544 C CA . ALA A 1 200 ? 19.094 -0.375 -23.227 1.00 82.88 200 ALA A CA 1
ATOM 1545 C C . ALA A 1 200 ? 17.704 -0.849 -22.782 1.00 82.88 200 ALA A C 1
ATOM 1547 O O . ALA A 1 200 ? 17.523 -1.996 -22.370 1.00 82.88 200 ALA A O 1
ATOM 1548 N N . ILE A 1 201 ? 16.719 0.039 -22.891 1.00 86.50 201 ILE A N 1
ATOM 1549 C CA . ILE A 1 201 ? 15.327 -0.292 -22.598 1.00 86.50 201 ILE A CA 1
ATOM 1550 C C . ILE A 1 201 ? 14.753 -1.069 -23.782 1.00 86.50 201 ILE A C 1
ATOM 1552 O O . ILE A 1 201 ? 14.813 -0.601 -24.922 1.00 86.50 201 ILE A O 1
ATOM 1556 N N . ASP A 1 202 ? 14.182 -2.241 -23.512 1.00 85.25 202 ASP A N 1
ATOM 1557 C CA . ASP A 1 202 ? 13.491 -3.018 -24.534 1.00 85.25 202 ASP A CA 1
ATOM 1558 C C . ASP A 1 202 ? 12.065 -2.490 -24.754 1.00 85.25 202 ASP A C 1
ATOM 1560 O O . ASP A 1 202 ? 11.202 -2.542 -23.877 1.00 85.25 202 ASP A O 1
ATOM 1564 N N . PHE A 1 203 ? 11.816 -1.994 -25.964 1.00 88.06 203 PHE A N 1
ATOM 1565 C CA . PHE A 1 203 ? 10.519 -1.481 -26.404 1.00 88.06 203 PHE A CA 1
ATOM 1566 C C . PHE A 1 203 ? 9.706 -2.503 -27.213 1.00 88.06 203 PHE A C 1
ATOM 1568 O O . PHE A 1 203 ? 8.599 -2.187 -27.665 1.00 88.06 203 PHE A O 1
ATOM 1575 N N . SER A 1 204 ? 10.218 -3.724 -27.400 1.00 87.81 204 SER A N 1
ATOM 1576 C CA . SER A 1 204 ? 9.596 -4.778 -28.210 1.00 87.81 204 SER A CA 1
ATOM 1577 C C . SER A 1 204 ? 8.143 -5.053 -27.806 1.00 87.81 204 SER A C 1
ATOM 1579 O O . SER A 1 204 ? 7.255 -5.138 -28.662 1.00 87.81 204 SER A O 1
ATOM 1581 N N . GLN A 1 205 ? 7.862 -5.100 -26.500 1.00 82.56 205 GLN A N 1
ATOM 1582 C CA . GLN A 1 205 ? 6.518 -5.322 -25.962 1.00 82.56 205 GLN A CA 1
ATOM 1583 C C . GLN A 1 205 ? 5.560 -4.159 -26.247 1.00 82.56 205 GLN A C 1
ATOM 1585 O O . GLN A 1 205 ? 4.361 -4.375 -26.409 1.00 82.56 205 GLN A O 1
ATOM 1590 N N . ILE A 1 206 ? 6.051 -2.922 -26.337 1.00 87.50 206 ILE A N 1
ATOM 1591 C CA . ILE A 1 206 ? 5.205 -1.745 -26.601 1.00 87.50 206 ILE A CA 1
ATOM 1592 C C . ILE A 1 206 ? 4.750 -1.722 -28.065 1.00 87.50 206 ILE A C 1
ATOM 1594 O O . ILE A 1 206 ? 3.623 -1.323 -28.376 1.00 87.50 206 ILE A O 1
ATOM 1598 N N . VAL A 1 207 ? 5.632 -2.158 -28.967 1.00 89.12 207 VAL A N 1
ATOM 1599 C CA . VAL A 1 207 ? 5.358 -2.218 -30.406 1.00 89.12 207 VAL A CA 1
ATOM 1600 C C . VAL A 1 207 ? 4.460 -3.406 -30.747 1.00 89.12 207 VAL A C 1
ATOM 1602 O O . VAL A 1 207 ? 3.499 -3.241 -31.495 1.00 89.12 207 VAL A O 1
ATOM 1605 N N . SER A 1 208 ? 4.755 -4.582 -30.188 1.00 88.50 208 SER A N 1
ATOM 1606 C CA . SER A 1 208 ? 4.054 -5.834 -30.504 1.00 88.50 208 SER A CA 1
ATOM 1607 C C . SER A 1 208 ? 2.665 -5.950 -29.873 1.00 88.50 208 SER A C 1
ATOM 1609 O O . SER A 1 208 ? 1.805 -6.639 -30.424 1.00 88.50 208 SER A O 1
ATOM 1611 N N . ASN A 1 209 ? 2.410 -5.278 -28.745 1.00 86.12 209 ASN A N 1
ATOM 1612 C CA . ASN A 1 209 ? 1.113 -5.368 -28.086 1.00 86.12 209 ASN A CA 1
ATOM 1613 C C . ASN A 1 209 ? 0.019 -4.575 -28.825 1.00 86.12 209 ASN A C 1
ATOM 1615 O O . ASN A 1 209 ? 0.248 -3.438 -29.258 1.00 86.12 209 ASN A O 1
ATOM 1619 N N . PRO A 1 210 ? -1.212 -5.122 -28.910 1.00 89.38 210 PRO A N 1
ATOM 1620 C CA . PRO A 1 210 ? -2.357 -4.382 -29.427 1.00 89.38 210 PRO A CA 1
ATOM 1621 C C . PRO A 1 210 ? -2.644 -3.150 -28.559 1.00 89.38 210 PRO A C 1
ATOM 1623 O O . PRO A 1 210 ? -2.202 -3.046 -27.413 1.00 89.38 210 PRO A O 1
ATOM 1626 N N . TRP A 1 211 ? -3.399 -2.194 -29.098 1.00 86.88 211 TRP A N 1
ATOM 1627 C CA . TRP A 1 211 ? -3.820 -1.018 -28.331 1.00 86.88 211 TRP A CA 1
ATOM 1628 C C . TRP A 1 211 ? -4.832 -1.369 -27.242 1.00 86.88 211 TRP A C 1
ATOM 1630 O O . TRP A 1 211 ? -4.715 -0.868 -26.127 1.00 86.88 211 TRP A O 1
ATOM 1640 N N . ILE A 1 212 ? -5.792 -2.237 -27.569 1.00 89.19 212 ILE A N 1
ATOM 1641 C CA . ILE A 1 212 ? -6.861 -2.670 -26.671 1.00 89.19 212 ILE A CA 1
ATOM 1642 C C . ILE A 1 212 ? -6.845 -4.194 -26.598 1.00 89.19 212 ILE A C 1
ATOM 1644 O O . ILE A 1 212 ? -6.879 -4.867 -27.630 1.00 89.19 212 ILE A O 1
ATOM 1648 N N . ARG A 1 213 ? -6.827 -4.736 -25.381 1.00 85.56 213 ARG A N 1
ATOM 1649 C CA . ARG A 1 213 ? -7.000 -6.169 -25.117 1.00 85.56 213 ARG A CA 1
ATOM 1650 C C . ARG A 1 213 ? -7.689 -6.344 -23.771 1.00 85.56 213 ARG A C 1
ATOM 1652 O O . ARG A 1 213 ? -7.391 -5.626 -22.821 1.00 85.56 213 ARG A O 1
ATOM 1659 N N . ALA A 1 214 ? -8.591 -7.315 -23.684 1.00 82.50 214 ALA A N 1
ATOM 1660 C CA . ALA A 1 214 ? -9.174 -7.691 -22.403 1.00 82.50 214 ALA A CA 1
ATOM 1661 C C . ALA A 1 214 ? -8.094 -8.272 -21.463 1.00 82.50 214 ALA A C 1
ATOM 1663 O O . ALA A 1 214 ? -7.228 -9.019 -21.940 1.00 82.50 214 ALA A O 1
ATOM 1664 N N . PRO A 1 215 ? -8.135 -7.963 -20.150 1.00 74.62 215 PRO A N 1
ATOM 1665 C CA . PRO A 1 215 ? -7.254 -8.583 -19.167 1.00 74.62 215 PRO A CA 1
ATOM 1666 C C . PRO A 1 215 ? -7.331 -10.110 -19.240 1.00 74.62 215 PRO A C 1
ATOM 1668 O O . PRO A 1 215 ? -8.411 -10.686 -19.371 1.00 74.62 215 PRO A O 1
ATOM 1671 N N . THR A 1 216 ? -6.179 -10.771 -19.170 1.00 76.06 216 THR A N 1
ATOM 1672 C CA . THR A 1 216 ? -6.120 -12.232 -19.131 1.00 76.06 216 THR A CA 1
ATOM 1673 C C . THR A 1 216 ? -6.563 -12.728 -17.765 1.00 76.06 216 THR A C 1
ATOM 1675 O O . THR A 1 216 ? -6.078 -12.235 -16.749 1.00 76.06 216 THR A O 1
ATOM 1678 N N . VAL A 1 217 ? -7.458 -13.712 -17.753 1.00 77.81 217 VAL A N 1
ATOM 1679 C CA . VAL A 1 217 ? -7.814 -14.456 -16.544 1.00 77.81 217 VAL A CA 1
ATOM 1680 C C . VAL A 1 217 ? -6.890 -15.662 -16.457 1.00 77.81 217 VAL A C 1
ATOM 1682 O O . VAL A 1 217 ? -6.830 -16.471 -17.387 1.00 77.81 217 VAL A O 1
ATOM 1685 N N . ASN A 1 218 ? -6.153 -15.775 -15.358 1.00 74.81 218 ASN A N 1
ATOM 1686 C CA . ASN A 1 218 ? -5.250 -16.895 -15.139 1.00 74.81 218 ASN A CA 1
ATOM 1687 C C . ASN A 1 218 ? -6.071 -18.129 -14.732 1.00 74.81 218 ASN A C 1
ATOM 1689 O O . ASN A 1 218 ? -6.808 -18.101 -13.750 1.00 74.81 218 ASN A O 1
ATOM 1693 N N . THR A 1 219 ? -5.974 -19.203 -15.516 1.00 73.81 219 THR A N 1
ATOM 1694 C CA . THR A 1 219 ? -6.595 -20.509 -15.244 1.00 73.81 219 THR A CA 1
ATOM 1695 C C . THR A 1 219 ? -5.588 -21.610 -15.596 1.00 73.81 219 THR A C 1
ATOM 1697 O O . THR A 1 219 ? -4.812 -21.412 -16.536 1.00 73.81 219 THR A O 1
ATOM 1700 N N . PRO A 1 220 ? -5.551 -22.751 -14.879 1.00 79.88 220 PRO A N 1
ATOM 1701 C CA . PRO A 1 220 ? -6.466 -23.197 -13.819 1.00 79.88 220 PRO A CA 1
ATOM 1702 C C . PRO A 1 220 ? -6.175 -22.596 -12.431 1.00 79.88 220 PRO A C 1
ATOM 1704 O O . PRO A 1 220 ? -5.053 -22.199 -12.132 1.00 79.88 220 PRO A O 1
ATOM 1707 N N . ILE A 1 221 ? -7.205 -22.556 -11.578 1.00 83.94 221 ILE A N 1
ATOM 1708 C CA . ILE A 1 221 ? -7.087 -22.189 -10.159 1.00 83.94 221 ILE A CA 1
ATOM 1709 C C . ILE A 1 221 ? -6.748 -23.456 -9.373 1.00 83.94 221 ILE A C 1
ATOM 1711 O O . ILE A 1 221 ? -7.491 -24.436 -9.439 1.00 83.94 221 ILE A O 1
ATOM 1715 N N . GLU A 1 222 ? -5.657 -23.427 -8.612 1.00 85.56 222 GLU A N 1
ATOM 1716 C CA . GLU A 1 222 ? -5.231 -24.554 -7.784 1.00 85.56 222 GLU A CA 1
ATOM 1717 C C . GLU A 1 222 ? -5.366 -24.226 -6.299 1.00 85.56 222 GLU A C 1
ATOM 1719 O O . GLU A 1 222 ? -4.877 -23.205 -5.817 1.00 85.56 222 GLU A O 1
ATOM 1724 N N . PHE A 1 223 ? -6.002 -25.124 -5.547 1.00 87.94 223 PHE A N 1
ATOM 1725 C CA . PHE A 1 223 ? -6.141 -24.999 -4.098 1.00 87.94 223 PHE A CA 1
ATOM 1726 C C . PHE A 1 223 ? -5.078 -25.844 -3.404 1.00 87.94 223 PHE A C 1
ATOM 1728 O O . PHE A 1 223 ? -5.276 -27.026 -3.131 1.00 87.94 223 PHE A O 1
ATOM 1735 N N . GLN A 1 224 ? -3.933 -25.223 -3.130 1.00 86.31 224 GLN A N 1
ATOM 1736 C CA . GLN A 1 224 ? -2.838 -25.860 -2.407 1.00 86.31 224 GLN A CA 1
ATOM 1737 C C . GLN A 1 224 ? -2.883 -25.468 -0.928 1.00 86.31 224 GLN A C 1
ATOM 1739 O O . GLN A 1 224 ? -2.806 -24.288 -0.581 1.00 86.31 224 GLN A O 1
ATOM 1744 N N . THR A 1 225 ? -2.974 -26.459 -0.039 1.00 84.50 225 THR A N 1
ATOM 1745 C CA . THR A 1 225 ? -3.070 -26.238 1.415 1.00 84.50 225 THR A CA 1
ATOM 1746 C C . THR A 1 225 ? -1.874 -25.465 1.974 1.00 84.50 225 THR A C 1
ATOM 1748 O O . THR A 1 225 ? -2.048 -24.635 2.865 1.00 84.50 225 THR A O 1
ATOM 1751 N N . SER A 1 226 ? -0.672 -25.693 1.435 1.00 81.19 226 SER A N 1
ATOM 1752 C CA . SER A 1 226 ? 0.544 -24.955 1.802 1.00 81.19 226 SER A CA 1
ATOM 1753 C C . SER A 1 226 ? 0.394 -23.456 1.530 1.00 81.19 226 SER A C 1
ATOM 1755 O O . SER A 1 226 ? 0.535 -22.655 2.448 1.00 81.19 226 SER A O 1
ATOM 1757 N N . ALA A 1 227 ? 0.010 -23.079 0.306 1.00 81.81 227 ALA A N 1
ATOM 1758 C CA . ALA A 1 227 ? -0.209 -21.687 -0.081 1.00 81.81 227 ALA A CA 1
ATOM 1759 C C . ALA A 1 227 ? -1.323 -21.024 0.746 1.00 81.81 227 ALA A C 1
ATOM 1761 O O . ALA A 1 227 ? -1.164 -19.897 1.209 1.00 81.81 227 ALA A O 1
ATOM 1762 N N . ILE A 1 228 ? -2.428 -21.740 0.987 1.00 85.88 228 ILE A N 1
ATOM 1763 C CA . ILE A 1 228 ? -3.537 -21.256 1.823 1.00 85.88 228 ILE A CA 1
ATOM 1764 C C . ILE A 1 228 ? -3.043 -20.943 3.241 1.00 85.88 228 ILE A C 1
ATOM 1766 O O . ILE A 1 228 ? -3.317 -19.869 3.772 1.00 85.88 228 ILE A O 1
ATOM 1770 N N . THR A 1 229 ? -2.278 -21.855 3.840 1.00 81.88 229 THR A N 1
ATOM 1771 C CA . THR A 1 229 ? -1.795 -21.723 5.222 1.00 81.88 229 THR A CA 1
ATOM 1772 C C . THR A 1 229 ? -0.830 -20.547 5.379 1.00 81.88 229 THR A C 1
ATOM 1774 O O . THR A 1 229 ? -0.891 -19.842 6.383 1.00 81.88 229 THR A O 1
ATOM 1777 N N . THR A 1 230 ? 0.012 -20.295 4.374 1.00 78.75 230 THR A N 1
ATOM 1778 C CA . THR A 1 230 ? 0.948 -19.162 4.364 1.00 78.75 230 THR A CA 1
ATOM 1779 C C . THR A 1 230 ? 0.242 -17.818 4.172 1.00 78.75 230 THR A C 1
ATOM 1781 O O . THR A 1 230 ? 0.654 -16.816 4.751 1.00 78.75 230 THR A O 1
ATOM 1784 N N . VAL A 1 231 ? -0.833 -17.774 3.379 1.00 81.88 231 VAL A N 1
ATOM 1785 C CA . VAL A 1 231 ? -1.516 -16.520 3.022 1.00 81.88 231 VAL A CA 1
ATOM 1786 C C . VAL A 1 231 ? -2.585 -16.123 4.043 1.00 81.88 231 VAL A C 1
ATOM 1788 O O . VAL A 1 231 ? -2.727 -14.937 4.313 1.00 81.88 231 VAL A O 1
ATOM 1791 N N . ILE A 1 232 ? -3.306 -17.069 4.664 1.00 84.00 232 ILE A N 1
ATOM 1792 C CA . ILE A 1 232 ? -4.386 -16.786 5.637 1.00 84.00 232 ILE A CA 1
ATOM 1793 C C . ILE A 1 232 ? -4.021 -15.727 6.698 1.00 84.00 232 ILE A C 1
ATOM 1795 O O . ILE A 1 232 ? -4.844 -14.839 6.937 1.00 84.00 232 ILE A O 1
ATOM 1799 N N . PRO A 1 233 ? -2.829 -15.753 7.327 1.00 79.25 233 PRO A N 1
ATOM 1800 C CA . PRO A 1 233 ? -2.458 -14.768 8.345 1.00 79.25 233 PRO A CA 1
ATOM 1801 C C . PRO A 1 233 ? -2.479 -13.316 7.859 1.00 79.25 233 PRO A C 1
ATOM 1803 O O . PRO A 1 233 ? -2.660 -12.402 8.664 1.00 79.25 233 PRO A O 1
ATOM 1806 N N . VAL A 1 234 ? -2.358 -13.095 6.546 1.00 82.19 234 VAL A N 1
ATOM 1807 C CA . VAL A 1 234 ? -2.428 -11.770 5.919 1.00 82.19 234 VAL A CA 1
ATOM 1808 C C . VAL A 1 234 ? -3.788 -11.100 6.157 1.00 82.19 234 VAL A C 1
ATOM 1810 O O . VAL A 1 234 ? -3.843 -9.876 6.193 1.00 82.19 234 VAL A O 1
ATOM 1813 N N . VAL A 1 235 ? -4.872 -11.846 6.433 1.00 88.25 235 VAL A N 1
ATOM 1814 C CA . VAL A 1 235 ? -6.173 -11.256 6.825 1.00 88.25 235 VAL A CA 1
ATOM 1815 C C . VAL A 1 235 ? -6.020 -10.321 8.020 1.00 88.25 235 VAL A C 1
ATOM 1817 O O . VAL A 1 235 ? -6.62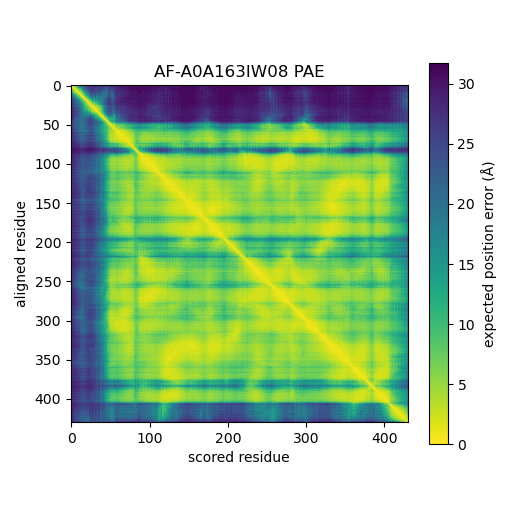1 -9.254 8.032 1.00 88.25 235 VAL A O 1
ATOM 1820 N N . ILE A 1 236 ? -5.211 -10.685 9.018 1.00 83.88 236 ILE A N 1
ATOM 1821 C CA . ILE A 1 236 ? -5.028 -9.855 10.218 1.00 83.88 236 ILE A CA 1
ATOM 1822 C C . ILE A 1 236 ? -4.358 -8.529 9.848 1.00 83.88 236 ILE A C 1
ATOM 1824 O O . ILE A 1 236 ? -4.739 -7.473 10.348 1.00 83.88 236 ILE A O 1
ATOM 1828 N N . VAL A 1 237 ? -3.402 -8.589 8.923 1.00 82.00 237 VAL A N 1
ATOM 1829 C CA . VAL A 1 237 ? -2.701 -7.420 8.389 1.00 82.00 237 VAL A CA 1
ATOM 1830 C C . VAL A 1 237 ? -3.679 -6.504 7.647 1.00 82.00 237 VAL A C 1
ATOM 1832 O O . VAL A 1 237 ? -3.730 -5.315 7.947 1.00 82.00 237 VAL A O 1
ATOM 1835 N N . LEU A 1 238 ? -4.509 -7.061 6.757 1.00 87.38 238 LEU A N 1
ATOM 1836 C CA . LEU A 1 238 ? -5.528 -6.312 6.007 1.00 87.38 238 LEU A CA 1
ATOM 1837 C C . LEU A 1 238 ? -6.573 -5.671 6.934 1.00 87.38 238 LEU A C 1
ATOM 1839 O O . LEU A 1 238 ? -6.961 -4.520 6.740 1.00 87.38 238 LEU A O 1
ATOM 1843 N N . LEU A 1 239 ? -6.992 -6.384 7.985 1.00 88.25 239 LEU A N 1
ATOM 1844 C CA . LEU A 1 239 ? -7.917 -5.859 8.992 1.00 88.25 239 LEU A CA 1
ATOM 1845 C C . LEU A 1 239 ? -7.327 -4.651 9.729 1.00 88.25 239 LEU A C 1
ATOM 1847 O O . LEU A 1 239 ? -8.029 -3.651 9.916 1.00 88.25 239 LEU A O 1
ATOM 1851 N N . ALA A 1 240 ? -6.060 -4.745 10.145 1.00 82.81 240 ALA A N 1
ATOM 1852 C CA . ALA A 1 240 ? -5.351 -3.666 10.824 1.00 82.81 240 ALA A CA 1
ATOM 1853 C C . ALA A 1 240 ? -5.155 -2.458 9.899 1.00 82.81 240 ALA A C 1
ATOM 1855 O O . ALA A 1 240 ? -5.458 -1.329 10.283 1.00 82.81 240 ALA A O 1
ATOM 1856 N N . GLU A 1 241 ? -4.699 -2.692 8.669 1.00 84.06 241 GLU A N 1
ATOM 1857 C CA . GLU A 1 241 ? -4.460 -1.648 7.672 1.00 84.06 241 GLU A CA 1
ATOM 1858 C C . GLU A 1 241 ? -5.747 -0.886 7.332 1.00 84.06 241 GLU A C 1
ATOM 1860 O O . GLU A 1 241 ? -5.800 0.340 7.459 1.00 84.06 241 GLU A O 1
ATOM 1865 N N . ASN A 1 242 ? -6.820 -1.602 6.990 1.00 88.62 242 ASN A N 1
ATOM 1866 C CA . ASN A 1 242 ? -8.082 -0.980 6.601 1.00 88.62 242 ASN A CA 1
ATOM 1867 C C . ASN A 1 242 ? -8.748 -0.253 7.790 1.00 88.62 242 ASN A C 1
ATOM 1869 O O . ASN A 1 242 ? -9.335 0.819 7.620 1.00 88.62 242 ASN A O 1
ATOM 1873 N N . MET A 1 243 ? -8.579 -0.759 9.021 1.00 84.56 243 MET A N 1
ATOM 1874 C CA . MET A 1 243 ? -8.968 -0.027 10.232 1.00 84.56 243 MET A CA 1
ATOM 1875 C C . MET A 1 243 ? -8.159 1.265 10.403 1.00 84.56 243 MET A C 1
ATOM 1877 O O . MET A 1 243 ? -8.737 2.318 10.684 1.00 84.56 243 MET A O 1
ATOM 1881 N N . GLY A 1 244 ? -6.840 1.208 10.205 1.00 80.00 244 GLY A N 1
ATOM 1882 C CA . GLY A 1 244 ? -5.959 2.374 10.254 1.00 80.00 244 GLY A CA 1
ATOM 1883 C C . GLY A 1 244 ? -6.369 3.451 9.249 1.00 80.00 244 GLY A C 1
ATOM 1884 O O . GLY A 1 244 ? -6.497 4.622 9.611 1.00 80.00 244 GLY A O 1
ATOM 1885 N N . HIS A 1 245 ? -6.674 3.057 8.013 1.00 84.81 245 HIS A N 1
ATOM 1886 C CA . HIS A 1 245 ? -7.168 3.960 6.974 1.00 84.81 245 HIS A CA 1
ATOM 1887 C C . HIS A 1 245 ? -8.525 4.580 7.321 1.00 84.81 245 HIS A C 1
ATOM 1889 O O . HIS A 1 245 ? -8.721 5.780 7.112 1.00 84.81 245 HIS A O 1
ATOM 1895 N N . LEU A 1 246 ? -9.444 3.811 7.912 1.00 86.19 246 LEU A N 1
ATOM 1896 C CA . LEU A 1 246 ? -10.742 4.330 8.342 1.00 86.19 246 LEU A CA 1
ATOM 1897 C C . LEU A 1 246 ? -10.613 5.339 9.494 1.00 86.19 246 LEU A C 1
ATOM 1899 O O . LEU A 1 246 ? -11.301 6.366 9.501 1.00 86.19 246 LEU A O 1
ATOM 1903 N N . LYS A 1 247 ? -9.706 5.092 10.447 1.00 80.69 247 LYS A N 1
ATOM 1904 C CA . LYS A 1 247 ? -9.408 6.025 11.546 1.00 80.69 247 LYS A CA 1
ATOM 1905 C C . LYS A 1 247 ? -8.725 7.296 11.035 1.00 80.69 247 LYS A C 1
ATOM 1907 O O . LYS A 1 247 ? -9.124 8.394 11.421 1.00 80.69 247 LYS A O 1
ATOM 1912 N N . ALA A 1 248 ? -7.780 7.177 10.102 1.00 78.56 248 ALA A N 1
ATOM 1913 C CA . ALA A 1 248 ? -7.176 8.330 9.436 1.00 78.56 248 ALA A CA 1
ATOM 1914 C C . ALA A 1 248 ? -8.233 9.157 8.680 1.00 78.56 248 ALA A C 1
ATOM 1916 O O . ALA A 1 248 ? -8.278 10.381 8.806 1.00 78.56 248 ALA A O 1
ATOM 1917 N N . LEU A 1 249 ? -9.146 8.501 7.956 1.00 83.50 249 LEU A N 1
ATOM 1918 C CA . LEU A 1 249 ? -10.241 9.177 7.261 1.00 83.50 249 LEU A CA 1
ATOM 1919 C C . LEU A 1 249 ? -11.214 9.856 8.236 1.00 83.50 249 LEU A C 1
ATOM 1921 O O . LEU A 1 249 ? -11.644 10.977 7.974 1.00 83.50 249 LEU A O 1
ATOM 1925 N N . THR A 1 250 ? -11.514 9.227 9.373 1.00 82.25 250 THR A N 1
ATOM 1926 C CA . THR A 1 250 ? -12.317 9.812 10.463 1.00 82.25 250 THR A CA 1
ATOM 1927 C C . THR A 1 250 ? -11.666 11.085 11.009 1.00 82.25 250 THR A C 1
ATOM 1929 O O . THR A 1 250 ? -12.337 12.105 11.148 1.00 82.25 250 THR A O 1
ATOM 1932 N N . SER A 1 251 ? -10.348 11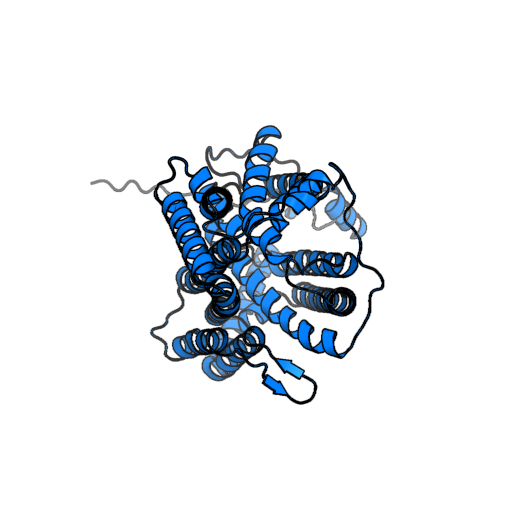.070 11.237 1.00 78.06 251 SER A N 1
ATOM 1933 C CA . SER A 1 251 ? -9.585 12.255 11.658 1.00 78.06 251 SER A CA 1
ATOM 1934 C C . SER A 1 251 ? -9.628 13.370 10.604 1.00 78.06 251 SER A C 1
ATOM 1936 O O . SER A 1 251 ? -9.832 14.541 10.913 1.00 78.06 251 SER A O 1
ATOM 1938 N N . ILE A 1 252 ? -9.519 13.025 9.321 1.00 80.12 252 ILE A N 1
ATOM 1939 C CA . ILE A 1 252 ? -9.532 14.009 8.231 1.00 80.12 252 ILE A CA 1
ATOM 1940 C C . ILE A 1 252 ? -10.928 14.616 8.005 1.00 80.12 252 ILE A C 1
ATOM 1942 O O . ILE A 1 252 ? -11.032 15.805 7.699 1.00 80.12 252 ILE A O 1
ATOM 1946 N N . THR A 1 253 ? -11.979 13.800 8.104 1.00 80.75 253 THR A N 1
ATOM 1947 C CA . THR A 1 253 ? -13.383 14.195 7.871 1.00 80.75 253 THR A CA 1
ATOM 1948 C C . THR A 1 253 ? -14.073 14.726 9.125 1.00 80.75 253 THR A C 1
ATOM 1950 O O . THR A 1 253 ? -15.190 15.228 9.030 1.00 80.75 253 THR A O 1
ATOM 1953 N N . GLN A 1 254 ? -13.430 14.610 10.294 1.00 78.25 254 GLN A N 1
ATOM 1954 C CA . GLN A 1 254 ? -13.975 14.987 11.604 1.00 78.25 254 GLN A CA 1
ATOM 1955 C C . GLN A 1 254 ? -15.335 14.327 11.906 1.00 78.25 254 GLN A C 1
ATOM 1957 O O . GLN A 1 254 ? -16.127 14.831 12.694 1.00 78.25 254 GLN A O 1
ATOM 1962 N N . THR A 1 255 ? -15.615 13.187 11.269 1.00 77.75 255 THR A N 1
ATOM 1963 C CA . THR A 1 255 ? -16.869 12.438 11.396 1.00 77.75 255 THR A CA 1
ATOM 1964 C C . THR A 1 255 ? -16.532 10.984 11.680 1.00 77.75 255 THR A C 1
ATOM 1966 O O . THR A 1 255 ? -15.762 10.381 10.937 1.00 77.75 255 THR A O 1
ATOM 1969 N N . SER A 1 256 ? -17.103 10.397 12.736 1.00 80.62 256 SER A N 1
ATOM 1970 C CA . SER A 1 256 ? -16.831 8.999 13.086 1.00 80.62 256 SER A CA 1
ATOM 1971 C C . SER A 1 256 ? -17.357 8.046 12.011 1.00 80.62 256 SER A C 1
ATOM 1973 O O . SER A 1 256 ? -18.572 7.938 11.812 1.00 80.62 256 SER A O 1
ATOM 1975 N N . LEU A 1 257 ? -16.454 7.319 11.351 1.00 82.38 257 LEU A N 1
ATOM 1976 C CA . LEU A 1 257 ? -16.802 6.320 10.335 1.00 82.38 257 LEU A CA 1
ATOM 1977 C C . LEU A 1 257 ? -16.792 4.882 10.868 1.00 82.38 257 LEU A C 1
ATOM 1979 O O . LEU A 1 257 ? -17.072 3.961 10.108 1.00 82.38 257 LEU A O 1
ATOM 1983 N N . ASP A 1 258 ? -16.544 4.680 12.163 1.00 78.56 258 ASP A N 1
ATOM 1984 C CA . ASP A 1 258 ? -16.407 3.356 12.788 1.00 78.56 258 ASP A CA 1
ATOM 1985 C C . ASP A 1 258 ? -17.617 2.430 12.552 1.00 78.56 258 ASP A C 1
ATOM 1987 O O . ASP A 1 258 ? -17.466 1.220 12.386 1.00 78.56 258 ASP A O 1
ATOM 1991 N N . GLN A 1 259 ? -18.826 2.995 12.446 1.00 79.94 259 GLN A N 1
ATOM 1992 C CA . GLN A 1 259 ? -20.044 2.237 12.123 1.00 79.94 259 GLN A CA 1
ATOM 1993 C C . GLN A 1 259 ? -20.010 1.559 10.743 1.00 79.94 259 GLN A C 1
ATOM 1995 O O . GLN A 1 259 ? -20.765 0.617 10.509 1.00 79.94 259 GLN A O 1
ATOM 2000 N N . TYR A 1 260 ? -19.155 2.043 9.838 1.00 85.69 260 TYR A N 1
ATOM 2001 C CA . TYR A 1 260 ? -18.980 1.517 8.488 1.00 85.69 260 TYR A CA 1
ATOM 2002 C C . TYR A 1 260 ? -17.815 0.527 8.374 1.00 85.69 260 TYR A C 1
ATOM 2004 O O . TYR A 1 260 ? -17.533 0.053 7.274 1.00 85.69 260 TYR A O 1
ATOM 2012 N N . LEU A 1 261 ? -17.140 0.188 9.483 1.00 87.12 261 LEU A N 1
ATOM 2013 C CA . LEU A 1 261 ? -15.978 -0.706 9.467 1.00 87.12 261 LEU A CA 1
ATOM 2014 C C . LEU A 1 261 ? -16.317 -2.080 8.870 1.00 87.12 261 LEU A C 1
ATOM 2016 O O . LEU A 1 261 ? -15.558 -2.604 8.060 1.00 87.12 261 LEU A O 1
ATOM 2020 N N . ALA A 1 262 ? -17.485 -2.638 9.201 1.00 89.06 262 ALA A N 1
ATOM 2021 C CA . ALA A 1 262 ? -17.924 -3.918 8.646 1.00 89.06 262 ALA A CA 1
ATOM 2022 C C . ALA A 1 262 ? -18.076 -3.856 7.117 1.00 89.06 262 ALA A C 1
ATOM 2024 O O . ALA A 1 262 ? -17.602 -4.744 6.411 1.00 89.06 262 ALA A O 1
ATOM 2025 N N . GLN A 1 263 ? -18.698 -2.794 6.601 1.00 90.94 263 GLN A N 1
ATOM 2026 C CA . GLN A 1 263 ? -18.902 -2.566 5.170 1.00 90.94 263 GLN A CA 1
ATOM 2027 C C . GLN A 1 263 ? -17.575 -2.296 4.451 1.00 90.94 263 GLN A C 1
ATOM 2029 O O . GLN A 1 263 ? -17.393 -2.763 3.328 1.00 90.94 263 GLN A O 1
ATOM 2034 N N . ALA A 1 264 ? -16.643 -1.590 5.099 1.00 90.81 264 ALA A N 1
ATOM 2035 C CA . ALA A 1 264 ? -15.295 -1.373 4.584 1.00 90.81 264 ALA A CA 1
ATOM 2036 C C . ALA A 1 264 ? -14.532 -2.701 4.451 1.00 90.81 264 ALA A C 1
ATOM 2038 O O . ALA A 1 264 ? -13.978 -2.976 3.388 1.00 90.81 264 ALA A O 1
ATOM 2039 N N . TYR A 1 265 ? -14.582 -3.559 5.476 1.00 93.06 265 TYR A N 1
ATOM 2040 C CA . TYR A 1 265 ? -14.027 -4.914 5.415 1.00 93.06 265 TYR A CA 1
ATOM 2041 C C . TYR A 1 265 ? -14.708 -5.775 4.351 1.00 93.06 265 TYR A C 1
ATOM 2043 O O . TYR A 1 265 ? -14.034 -6.519 3.649 1.00 93.06 265 TYR A O 1
ATOM 2051 N N . LEU A 1 266 ? -16.030 -5.663 4.187 1.00 94.25 266 LEU A N 1
ATOM 2052 C CA . LEU A 1 266 ? -16.758 -6.438 3.182 1.00 94.25 266 LEU A CA 1
ATOM 2053 C C . LEU A 1 266 ? -16.331 -6.055 1.763 1.00 94.25 266 LEU A C 1
ATOM 2055 O O . LEU A 1 266 ? -16.078 -6.934 0.944 1.00 94.25 266 LEU A O 1
ATOM 2059 N N . GLY A 1 267 ? -16.256 -4.753 1.470 1.00 93.06 267 GLY A N 1
ATOM 2060 C CA . GLY A 1 267 ? -15.842 -4.259 0.156 1.00 93.06 267 GLY A CA 1
ATOM 2061 C C . GLY A 1 267 ? -14.432 -4.720 -0.208 1.00 93.06 267 GLY A C 1
ATOM 2062 O O . GLY A 1 267 ? -14.200 -5.180 -1.324 1.00 93.06 267 GLY A O 1
ATOM 2063 N N . ASP A 1 268 ? -13.526 -4.670 0.765 1.00 93.00 268 ASP A N 1
ATOM 2064 C CA . ASP A 1 268 ? -12.138 -5.099 0.627 1.00 93.00 268 ASP A CA 1
ATOM 2065 C C . ASP A 1 268 ? -12.004 -6.624 0.433 1.00 93.00 268 ASP A C 1
ATOM 2067 O O . ASP A 1 268 ? -11.349 -7.110 -0.493 1.00 93.00 268 ASP A O 1
ATOM 2071 N N . ALA A 1 269 ? -12.732 -7.402 1.236 1.00 93.88 269 ALA A N 1
ATOM 2072 C CA . ALA A 1 269 ? -12.772 -8.857 1.144 1.00 93.88 269 ALA A CA 1
ATOM 2073 C C . ALA A 1 269 ? -13.355 -9.349 -0.192 1.00 93.88 269 ALA A C 1
ATOM 2075 O O . ALA A 1 269 ? -12.822 -10.276 -0.813 1.00 93.88 269 ALA A O 1
ATOM 2076 N N . VAL A 1 270 ? -14.427 -8.711 -0.675 1.00 94.88 270 VAL A N 1
ATOM 2077 C CA . VAL A 1 270 ? -15.024 -9.011 -1.984 1.00 94.88 270 VAL A CA 1
ATOM 2078 C C . VAL A 1 270 ? -14.052 -8.659 -3.106 1.00 94.88 270 VAL A C 1
ATOM 2080 O O . VAL A 1 270 ? -13.844 -9.481 -3.999 1.00 94.88 270 VAL A O 1
ATOM 2083 N N . ALA A 1 271 ? -13.408 -7.489 -3.050 1.00 92.31 271 ALA A N 1
ATOM 2084 C CA . ALA A 1 271 ? -12.402 -7.097 -4.033 1.00 92.31 271 ALA A CA 1
ATOM 2085 C C . ALA A 1 271 ? -11.239 -8.099 -4.079 1.00 92.31 271 ALA A C 1
ATOM 2087 O O . ALA A 1 271 ? -10.863 -8.551 -5.160 1.00 92.31 271 ALA A O 1
ATOM 2088 N N . THR A 1 272 ? -10.731 -8.525 -2.923 1.00 91.12 272 THR A N 1
ATOM 2089 C CA . THR A 1 272 ? -9.660 -9.527 -2.823 1.00 91.12 272 THR A CA 1
ATOM 2090 C C . THR A 1 272 ? -10.090 -10.900 -3.346 1.00 91.12 272 THR A C 1
ATOM 2092 O O . THR A 1 272 ? -9.338 -11.541 -4.080 1.00 91.12 272 THR A O 1
ATOM 2095 N N . THR A 1 273 ? -11.326 -11.327 -3.071 1.00 92.31 273 THR A N 1
ATOM 2096 C CA . THR A 1 273 ? -11.877 -12.581 -3.619 1.00 92.31 273 THR A CA 1
ATOM 2097 C C . THR A 1 273 ? -11.950 -12.529 -5.149 1.00 92.31 273 THR A C 1
ATOM 2099 O O . THR A 1 273 ? -11.519 -13.463 -5.828 1.00 92.31 273 THR A O 1
ATOM 2102 N N . LEU A 1 274 ? -12.436 -11.414 -5.711 1.00 90.88 274 LEU A N 1
ATOM 2103 C CA . LEU A 1 274 ? -12.468 -11.188 -7.160 1.00 90.88 274 LEU A CA 1
ATOM 2104 C C . LEU A 1 274 ? -11.056 -11.163 -7.761 1.00 90.88 274 LEU A C 1
ATOM 2106 O O . LEU A 1 274 ? -10.842 -11.684 -8.854 1.00 90.88 274 LEU A O 1
ATOM 2110 N N . CYS A 1 275 ? -10.079 -10.617 -7.038 1.00 88.00 275 CYS A N 1
ATOM 2111 C CA . CYS A 1 275 ? -8.683 -10.618 -7.463 1.00 88.00 275 CYS A CA 1
ATOM 2112 C C . CYS A 1 275 ? -8.097 -12.029 -7.543 1.00 88.00 275 CYS A C 1
ATOM 2114 O O . CYS A 1 275 ? -7.428 -12.346 -8.529 1.00 88.00 275 CYS A O 1
ATOM 2116 N N . GLY A 1 276 ? -8.415 -12.892 -6.575 1.00 87.88 276 GLY A N 1
ATOM 2117 C CA . GLY A 1 276 ? -8.057 -14.310 -6.613 1.00 87.88 276 GLY A CA 1
ATOM 2118 C C . GLY A 1 276 ? -8.683 -15.052 -7.801 1.00 87.88 276 GLY A C 1
ATOM 2119 O O . GLY A 1 276 ? -8.001 -15.828 -8.465 1.00 87.88 276 GLY A O 1
ATOM 2120 N N . LEU A 1 277 ? -9.942 -14.755 -8.146 1.00 88.12 277 LEU A N 1
ATOM 2121 C CA . LEU A 1 277 ? -10.599 -15.338 -9.326 1.00 88.12 277 LEU A CA 1
ATOM 2122 C C . LEU A 1 277 ? -9.933 -14.918 -10.644 1.00 88.12 277 LEU A C 1
ATOM 2124 O O . LEU A 1 277 ? -9.811 -15.731 -11.556 1.00 88.12 277 LEU A O 1
ATOM 2128 N N . VAL A 1 278 ? -9.497 -13.661 -10.751 1.00 85.81 278 VAL A N 1
ATOM 2129 C CA . VAL A 1 278 ? -8.862 -13.134 -11.971 1.00 85.81 278 VAL A CA 1
ATOM 2130 C C . VAL A 1 278 ? -7.379 -13.513 -12.066 1.00 85.81 278 VAL A C 1
ATOM 2132 O O . VAL A 1 278 ? -6.872 -13.705 -13.170 1.00 85.81 278 VAL A O 1
ATOM 2135 N N . GLY A 1 279 ? -6.683 -13.645 -10.933 1.00 80.44 279 GLY A N 1
ATOM 2136 C CA . GLY A 1 279 ? -5.234 -13.872 -10.895 1.00 80.44 279 GLY A CA 1
ATOM 2137 C C . GLY A 1 279 ? -4.402 -12.613 -10.738 1.00 80.44 279 GLY A C 1
ATOM 2138 O O . GLY A 1 279 ? -3.305 -12.522 -11.280 1.00 80.44 279 GLY A O 1
ATOM 2139 N N . THR A 1 280 ? -4.917 -11.634 -10.000 1.00 80.12 280 THR A N 1
ATOM 2140 C CA . THR A 1 280 ? -4.182 -10.413 -9.651 1.00 80.12 280 THR A CA 1
ATOM 2141 C C . THR A 1 280 ? -3.862 -10.382 -8.157 1.00 80.12 280 THR A C 1
ATOM 2143 O O . THR A 1 280 ? -4.424 -11.143 -7.373 1.00 80.12 280 THR A O 1
ATOM 2146 N N . ALA A 1 281 ? -2.940 -9.500 -7.771 1.00 80.75 281 ALA A N 1
ATOM 2147 C CA . ALA A 1 281 ? -2.600 -9.246 -6.375 1.00 80.75 281 ALA A CA 1
ATOM 2148 C C . ALA A 1 281 ? -3.848 -8.874 -5.539 1.00 80.75 281 ALA A C 1
ATOM 2150 O O . ALA A 1 281 ? -4.792 -8.304 -6.103 1.00 80.75 281 ALA A O 1
ATOM 2151 N N . PRO A 1 282 ? -3.861 -9.185 -4.226 1.00 81.00 282 PRO A N 1
ATOM 2152 C CA . PRO A 1 282 ? -4.927 -8.758 -3.322 1.00 81.00 282 PRO A CA 1
ATOM 2153 C C . PRO A 1 282 ? -5.062 -7.234 -3.312 1.00 81.00 282 PRO A C 1
ATOM 2155 O O . PRO A 1 282 ? -4.110 -6.512 -3.614 1.00 81.00 282 PRO A O 1
ATOM 2158 N N . MET A 1 283 ? -6.253 -6.760 -2.961 1.00 84.31 283 MET A N 1
ATOM 2159 C CA . MET A 1 283 ? -6.559 -5.333 -2.897 1.00 84.31 283 MET A CA 1
ATOM 2160 C C . MET A 1 283 ? -6.686 -4.901 -1.440 1.00 84.31 283 MET A C 1
ATOM 2162 O O . MET A 1 283 ? -6.942 -5.724 -0.567 1.00 84.31 283 MET A O 1
ATOM 2166 N N . THR A 1 284 ? -6.456 -3.614 -1.212 1.00 87.44 284 THR A N 1
ATOM 2167 C CA . THR A 1 284 ? -6.633 -2.925 0.069 1.00 87.44 284 THR A CA 1
ATOM 2168 C C . THR A 1 284 ? -6.950 -1.456 -0.221 1.00 87.44 284 THR A C 1
ATOM 2170 O O . THR A 1 284 ? -6.916 -1.004 -1.374 1.00 87.44 284 THR A O 1
ATOM 2173 N N . THR A 1 285 ? -7.288 -0.685 0.806 1.00 87.81 285 THR A N 1
ATOM 2174 C CA . THR A 1 285 ? -7.505 0.761 0.686 1.00 87.81 285 THR A CA 1
ATOM 2175 C C . THR A 1 285 ? -6.172 1.513 0.543 1.00 87.81 285 THR A C 1
ATOM 2177 O O . THR A 1 285 ? -5.175 1.139 1.143 1.00 87.81 285 THR A O 1
ATOM 2180 N N . TYR A 1 286 ? -6.131 2.590 -0.255 1.00 82.94 286 TYR A N 1
ATOM 2181 C CA . TYR A 1 286 ? -4.883 3.317 -0.556 1.00 82.94 286 TYR A CA 1
ATOM 2182 C C . TYR A 1 286 ? -4.661 4.538 0.344 1.00 82.94 286 TYR A C 1
ATOM 2184 O O . TYR A 1 286 ? -5.452 5.490 0.318 1.00 82.94 286 TYR A O 1
ATOM 2192 N N . ALA A 1 287 ? -3.532 4.564 1.059 1.00 76.56 287 ALA A N 1
ATOM 2193 C CA . ALA A 1 287 ? -3.110 5.693 1.891 1.00 76.56 287 ALA A CA 1
ATOM 2194 C C . ALA A 1 287 ? -2.848 6.969 1.068 1.00 76.56 287 ALA A C 1
ATOM 2196 O O . ALA A 1 287 ? -3.159 8.081 1.501 1.00 76.56 287 ALA A O 1
ATOM 2197 N N . GLU A 1 288 ? -2.340 6.832 -0.158 1.00 78.75 288 GLU A N 1
ATOM 2198 C CA . GLU A 1 288 ? -2.096 7.943 -1.082 1.00 78.75 288 GLU A CA 1
ATOM 2199 C C . GLU A 1 288 ? -3.397 8.674 -1.420 1.00 78.75 288 GLU A C 1
ATOM 2201 O O . GLU A 1 288 ? -3.442 9.906 -1.485 1.00 78.75 288 GLU A O 1
ATOM 2206 N N . ASN A 1 289 ? -4.492 7.922 -1.554 1.00 86.31 289 ASN A N 1
ATOM 2207 C CA . ASN A 1 289 ? -5.804 8.495 -1.813 1.00 86.31 289 ASN A CA 1
ATOM 2208 C C . ASN A 1 289 ? -6.350 9.231 -0.583 1.00 86.31 289 ASN A C 1
ATOM 2210 O O . ASN A 1 289 ? -7.014 10.251 -0.754 1.00 86.31 289 ASN A O 1
ATOM 2214 N N . LEU A 1 290 ? -6.015 8.809 0.642 1.00 82.69 290 LEU A N 1
ATOM 2215 C CA . LEU A 1 290 ? -6.352 9.563 1.858 1.00 82.69 290 LEU A CA 1
ATOM 2216 C C . LEU A 1 290 ? -5.647 10.924 1.899 1.00 82.69 290 LEU A C 1
ATOM 2218 O O . LEU A 1 290 ? -6.263 11.925 2.268 1.00 82.69 290 LEU A O 1
ATOM 2222 N N . ILE A 1 291 ? -4.382 10.990 1.462 1.00 77.69 291 ILE A N 1
ATOM 2223 C CA . ILE A 1 291 ? -3.648 12.261 1.327 1.00 77.69 291 ILE A CA 1
ATOM 2224 C C . ILE A 1 291 ? -4.332 13.158 0.291 1.00 77.69 291 ILE A C 1
ATOM 2226 O O . ILE A 1 291 ? -4.424 14.374 0.473 1.00 77.69 291 ILE A O 1
ATOM 2230 N N . VAL A 1 292 ? -4.851 12.577 -0.795 1.00 82.62 292 VAL A N 1
ATOM 2231 C CA . VAL A 1 292 ? -5.612 13.353 -1.775 1.00 82.62 292 VAL A CA 1
ATOM 2232 C C . VAL A 1 292 ? -6.839 13.986 -1.122 1.00 82.62 292 VAL A C 1
ATOM 2234 O O . VAL A 1 292 ? -6.990 15.206 -1.223 1.00 82.62 292 VAL A O 1
ATOM 2237 N N . LEU A 1 293 ? -7.638 13.195 -0.401 1.00 84.44 293 LEU A N 1
ATOM 2238 C CA . LEU A 1 293 ? -8.847 13.647 0.293 1.00 84.44 293 LEU A CA 1
ATOM 2239 C C . LEU A 1 293 ? -8.551 14.710 1.361 1.00 84.44 293 LEU A C 1
ATOM 2241 O O . LEU A 1 293 ? -9.287 15.689 1.478 1.00 84.44 293 LEU A O 1
ATOM 2245 N N . SER A 1 294 ? -7.464 14.559 2.125 1.00 78.75 294 SER A N 1
ATOM 2246 C CA . SER A 1 294 ? -7.138 15.480 3.222 1.00 78.75 294 SER A CA 1
ATOM 2247 C C . SER A 1 294 ? -6.811 16.891 2.756 1.00 78.75 294 SER A C 1
ATOM 2249 O O . SER A 1 294 ? -7.098 17.848 3.483 1.00 78.75 294 SER A O 1
ATOM 2251 N N . VAL A 1 295 ? -6.274 17.018 1.541 1.00 78.50 295 VAL A N 1
ATOM 2252 C CA . VAL A 1 295 ? -5.887 18.299 0.949 1.00 78.50 295 VAL A CA 1
ATOM 2253 C C . VAL A 1 295 ? -6.937 18.818 -0.037 1.00 78.50 295 VAL A C 1
ATOM 2255 O O . VAL A 1 295 ? -7.120 20.025 -0.110 1.00 78.50 295 VAL A O 1
ATOM 2258 N N . THR A 1 296 ? -7.616 17.968 -0.828 1.00 82.12 296 THR A N 1
ATOM 2259 C CA . THR A 1 296 ? -8.707 18.453 -1.708 1.00 82.12 296 THR A CA 1
ATOM 2260 C C . THR A 1 296 ? -9.963 18.811 -0.936 1.00 82.12 296 THR A C 1
ATOM 2262 O O . THR A 1 296 ? -10.742 19.601 -1.448 1.00 82.12 296 THR A O 1
ATOM 2265 N N . LYS A 1 297 ? -10.175 18.225 0.252 1.00 83.50 297 LYS A N 1
ATOM 2266 C CA . LYS A 1 297 ? -11.421 18.363 1.020 1.00 83.50 297 LYS A CA 1
ATOM 2267 C C . LYS A 1 297 ? -12.664 17.933 0.227 1.00 83.50 297 LYS A C 1
ATOM 2269 O O . LYS A 1 297 ? -13.759 18.442 0.443 1.00 83.50 297 LYS A O 1
ATOM 2274 N N . ILE A 1 298 ? -12.497 16.986 -0.700 1.00 85.25 298 ILE A N 1
ATOM 2275 C CA . ILE A 1 298 ? -13.586 16.422 -1.506 1.00 85.25 298 ILE A CA 1
ATOM 2276 C C . ILE A 1 298 ? -13.777 14.974 -1.093 1.00 85.25 298 ILE A C 1
ATOM 2278 O O . ILE A 1 298 ? -13.004 14.119 -1.504 1.00 85.25 298 ILE A O 1
ATOM 2282 N N . TYR A 1 299 ? -14.808 14.703 -0.299 1.00 85.81 299 TYR A N 1
ATOM 2283 C CA . TYR A 1 299 ? -15.049 13.395 0.319 1.00 85.81 299 TYR A CA 1
ATOM 2284 C C . TYR A 1 299 ? -16.145 12.574 -0.376 1.00 85.81 299 TYR A C 1
ATOM 2286 O O . TYR A 1 299 ? -16.534 11.516 0.114 1.00 85.81 299 TYR A O 1
ATOM 2294 N N . SER A 1 300 ? -16.656 13.050 -1.515 1.00 87.81 300 SER A N 1
ATOM 2295 C CA . SER A 1 300 ? -17.758 12.414 -2.247 1.00 87.81 300 SER A CA 1
ATOM 2296 C C . SER A 1 300 ? -17.362 11.046 -2.839 1.00 87.81 300 SER A C 1
ATOM 2298 O O . SER A 1 300 ? -16.482 10.991 -3.707 1.00 87.81 300 SER A O 1
ATOM 2300 N N . PRO A 1 301 ? -18.056 9.942 -2.491 1.00 87.69 301 PRO A N 1
ATOM 2301 C CA . PRO A 1 301 ? -17.798 8.612 -3.055 1.00 87.69 301 PRO A CA 1
ATOM 2302 C C . PRO A 1 301 ? -18.026 8.528 -4.570 1.00 87.69 301 PRO A C 1
ATOM 2304 O O . PRO A 1 301 ? -17.442 7.682 -5.245 1.00 87.69 301 PRO A O 1
ATOM 2307 N N . VAL A 1 302 ? -18.850 9.421 -5.134 1.00 88.81 302 VAL A N 1
ATOM 2308 C CA . VAL A 1 302 ? -19.119 9.463 -6.581 1.00 88.81 302 VAL A CA 1
ATOM 2309 C C . VAL A 1 302 ? -17.834 9.733 -7.362 1.00 88.81 302 VAL A C 1
ATOM 2311 O O . VAL A 1 302 ? -17.619 9.123 -8.404 1.00 88.81 302 VAL A O 1
ATOM 2314 N N . VAL A 1 303 ? -16.943 10.581 -6.843 1.00 90.00 303 VAL A N 1
ATOM 2315 C CA . VAL A 1 303 ? -15.640 10.861 -7.469 1.00 90.00 303 VAL A CA 1
ATOM 2316 C C . VAL A 1 303 ? -14.797 9.588 -7.575 1.00 90.00 303 VAL A C 1
ATOM 2318 O O . VAL A 1 303 ? -14.177 9.340 -8.610 1.00 90.00 303 VAL A O 1
ATOM 2321 N N . ILE A 1 304 ? -14.829 8.745 -6.541 1.00 90.31 304 ILE A N 1
ATOM 2322 C CA . ILE A 1 304 ? -14.111 7.466 -6.513 1.00 90.31 304 ILE A CA 1
ATOM 2323 C C . ILE A 1 304 ? -14.705 6.474 -7.523 1.00 90.31 304 ILE A C 1
ATOM 2325 O O . ILE A 1 304 ? -13.959 5.737 -8.163 1.00 90.31 304 ILE A O 1
ATOM 2329 N N . LEU A 1 305 ? -16.022 6.497 -7.755 1.00 91.12 305 LEU A N 1
ATOM 2330 C CA . LEU A 1 305 ? -16.653 5.680 -8.799 1.00 91.12 305 LEU A CA 1
ATOM 2331 C C . LEU A 1 305 ? -16.186 6.083 -10.209 1.00 91.12 305 LEU A C 1
ATOM 2333 O O . LEU A 1 305 ? -15.905 5.217 -11.038 1.00 91.12 305 LEU A O 1
ATOM 2337 N N . PHE A 1 306 ? -16.050 7.387 -10.477 1.00 91.38 306 PHE A N 1
ATOM 2338 C CA . PHE A 1 306 ? -15.457 7.870 -11.731 1.00 91.38 306 PHE A CA 1
ATOM 2339 C C . PHE A 1 306 ? -13.986 7.463 -11.852 1.00 91.38 306 PHE A C 1
ATOM 2341 O O . PHE A 1 306 ? -13.569 7.031 -12.926 1.00 91.38 306 PHE A O 1
ATOM 2348 N N . ALA A 1 307 ? -13.218 7.533 -10.760 1.00 91.69 307 ALA A N 1
ATOM 2349 C CA . ALA A 1 307 ? -11.844 7.037 -10.728 1.00 91.69 307 ALA A CA 1
ATOM 2350 C C . ALA A 1 307 ? -11.775 5.540 -11.083 1.00 91.69 307 ALA A C 1
ATOM 2352 O O . ALA A 1 307 ? -10.979 5.147 -11.934 1.00 91.69 307 ALA A O 1
ATOM 2353 N N . ALA A 1 308 ? -12.653 4.712 -10.509 1.00 92.12 308 ALA A N 1
ATOM 2354 C CA . ALA A 1 308 ? -12.739 3.288 -10.825 1.00 92.12 308 ALA A CA 1
ATOM 2355 C C . ALA A 1 308 ? -13.073 3.044 -12.308 1.00 92.12 308 ALA A C 1
ATOM 2357 O O . ALA A 1 308 ? -12.420 2.230 -12.957 1.00 92.12 308 ALA A O 1
ATOM 2358 N N . GLY A 1 309 ? -14.027 3.790 -12.877 1.00 93.44 309 GLY A N 1
ATOM 2359 C CA . GLY A 1 309 ? -14.354 3.712 -14.304 1.00 93.44 309 GLY A CA 1
ATOM 2360 C C . GLY A 1 309 ? -13.171 4.069 -15.212 1.00 93.44 309 GLY A C 1
ATOM 2361 O O . GLY A 1 309 ? -12.882 3.348 -16.166 1.00 93.44 309 GLY A O 1
ATOM 2362 N N . ILE A 1 310 ? -12.437 5.137 -14.884 1.00 91.50 310 ILE A N 1
ATOM 2363 C CA . ILE A 1 310 ? -11.218 5.534 -15.606 1.00 91.50 310 ILE A CA 1
ATOM 2364 C C . ILE A 1 310 ? -10.146 4.441 -15.490 1.00 91.50 310 ILE A C 1
ATOM 2366 O O . ILE A 1 310 ? -9.538 4.076 -16.494 1.00 91.50 310 ILE A O 1
ATOM 2370 N N . ALA A 1 311 ? -9.937 3.880 -14.296 1.00 89.81 311 ALA A N 1
ATOM 2371 C CA . ALA A 1 311 ? -8.968 2.808 -14.074 1.00 89.81 311 ALA A CA 1
ATOM 2372 C C . ALA A 1 311 ? -9.309 1.536 -14.870 1.00 89.81 311 ALA A C 1
ATOM 2374 O O . ALA A 1 311 ? -8.411 0.926 -15.448 1.00 89.81 311 ALA A O 1
ATOM 2375 N N . ILE A 1 312 ? -10.594 1.173 -14.971 1.00 90.56 312 ILE A N 1
ATOM 2376 C CA . ILE A 1 312 ? -11.055 0.061 -15.815 1.00 90.56 312 ILE A CA 1
ATOM 2377 C C . ILE A 1 312 ? -10.684 0.323 -17.277 1.00 90.56 312 ILE A C 1
ATOM 2379 O O . ILE A 1 312 ? -10.077 -0.539 -17.906 1.00 90.56 312 ILE A O 1
ATOM 2383 N N . ILE A 1 313 ? -10.983 1.517 -17.803 1.00 90.19 313 ILE A N 1
ATOM 2384 C CA . ILE A 1 313 ? -10.650 1.893 -19.187 1.00 90.19 313 ILE A CA 1
ATOM 2385 C C . ILE A 1 313 ? -9.137 1.806 -19.427 1.00 90.19 313 ILE A C 1
ATOM 2387 O O . ILE A 1 313 ? -8.714 1.225 -20.425 1.00 90.19 313 ILE A O 1
ATOM 2391 N N . LEU A 1 314 ? -8.319 2.322 -18.503 1.00 87.06 314 LEU A N 1
ATOM 2392 C CA . LEU A 1 314 ? -6.858 2.221 -18.585 1.00 87.06 314 LEU A CA 1
ATOM 2393 C C . LEU A 1 314 ? -6.367 0.767 -18.534 1.00 87.06 314 LEU A C 1
ATOM 2395 O O . LEU A 1 314 ? -5.399 0.432 -19.210 1.00 87.06 314 LEU A O 1
ATOM 2399 N N . GLY A 1 315 ? -7.049 -0.109 -17.793 1.00 85.31 315 GLY A N 1
ATOM 2400 C CA . GLY A 1 315 ? -6.733 -1.537 -17.722 1.00 85.31 315 GLY A CA 1
ATOM 2401 C C . GLY A 1 315 ? -6.897 -2.284 -19.051 1.00 85.31 315 GLY A C 1
ATOM 2402 O O . GLY A 1 315 ? -6.196 -3.267 -19.281 1.00 85.31 315 GLY A O 1
ATOM 2403 N N . PHE A 1 316 ? -7.763 -1.807 -19.953 1.00 88.38 316 PHE A N 1
ATOM 2404 C CA . PHE A 1 316 ? -7.896 -2.357 -21.309 1.00 88.38 316 PHE A CA 1
ATOM 2405 C C . PHE A 1 316 ? -6.788 -1.886 -22.267 1.00 88.38 316 PHE A C 1
ATOM 2407 O O . PHE A 1 316 ? -6.633 -2.462 -23.346 1.00 88.38 316 PHE A O 1
ATOM 2414 N N . LEU A 1 317 ? -6.010 -0.861 -21.896 1.00 89.56 317 LEU A N 1
ATOM 2415 C CA . LEU A 1 317 ? -4.926 -0.320 -22.716 1.00 89.56 317 LEU A CA 1
ATOM 2416 C C . LEU A 1 317 ? -3.632 -1.113 -22.498 1.00 89.56 317 LEU A C 1
ATOM 2418 O O . LEU A 1 317 ? -2.801 -0.786 -21.653 1.00 89.56 317 LEU A O 1
ATOM 2422 N N . THR A 1 318 ? -3.399 -2.144 -23.305 1.00 84.19 318 THR A N 1
ATOM 2423 C CA . THR A 1 318 ? -2.240 -3.039 -23.128 1.00 84.19 318 THR A CA 1
ATOM 2424 C C . THR A 1 318 ? -0.886 -2.379 -23.334 1.00 84.19 318 THR A C 1
ATOM 2426 O O . THR A 1 318 ? 0.089 -2.764 -22.690 1.00 84.19 318 THR A O 1
ATOM 2429 N N . LYS A 1 319 ? -0.805 -1.352 -24.184 1.00 86.50 319 LYS A N 1
ATOM 2430 C CA . LYS A 1 319 ? 0.443 -0.597 -24.366 1.00 86.50 319 LYS A CA 1
ATOM 2431 C C . LYS A 1 319 ? 0.875 0.125 -23.100 1.00 86.50 319 LYS A C 1
ATOM 2433 O O . LYS A 1 319 ? 2.066 0.252 -22.852 1.00 86.50 319 LYS A O 1
ATOM 2438 N N . PHE A 1 320 ? -0.082 0.562 -22.290 1.00 83.50 320 PHE A N 1
ATOM 2439 C CA . PHE A 1 320 ? 0.210 1.214 -21.026 1.00 83.50 320 PHE A CA 1
ATOM 2440 C C . PHE A 1 320 ? 0.860 0.242 -20.034 1.00 83.50 320 PHE A C 1
ATOM 2442 O O . PHE A 1 320 ? 1.892 0.564 -19.454 1.00 83.50 320 PHE A O 1
ATOM 2449 N N . GLY A 1 321 ? 0.341 -0.986 -19.928 1.00 81.50 321 GLY A N 1
ATOM 2450 C CA . GLY A 1 321 ? 0.993 -2.048 -19.154 1.00 81.50 321 GLY A CA 1
ATOM 2451 C C . GLY A 1 321 ? 2.387 -2.405 -19.686 1.00 81.50 321 GLY A C 1
ATOM 2452 O O . GLY A 1 321 ? 3.306 -2.624 -18.905 1.00 81.50 321 GLY A O 1
ATOM 2453 N N . ALA A 1 322 ? 2.580 -2.392 -21.009 1.00 84.31 322 ALA A N 1
ATOM 2454 C CA . ALA A 1 322 ? 3.890 -2.631 -21.617 1.00 84.31 322 ALA A CA 1
ATOM 2455 C C . ALA A 1 322 ? 4.916 -1.529 -21.287 1.00 84.31 322 ALA A C 1
ATOM 2457 O O . ALA A 1 322 ? 6.077 -1.843 -21.051 1.00 84.31 322 ALA A O 1
ATOM 2458 N N . VAL A 1 323 ? 4.491 -0.259 -21.224 1.00 87.12 323 VAL A N 1
ATOM 2459 C CA . VAL A 1 323 ? 5.337 0.868 -20.776 1.00 87.12 323 VAL A CA 1
ATOM 2460 C C . VAL A 1 323 ? 5.758 0.695 -19.318 1.00 87.12 323 VAL A C 1
ATOM 2462 O O . VAL A 1 323 ? 6.882 1.007 -18.952 1.00 87.12 323 VAL A O 1
ATOM 2465 N N . VAL A 1 324 ? 4.864 0.197 -18.467 1.00 84.50 324 VAL A N 1
ATOM 2466 C CA . VAL A 1 324 ? 5.203 -0.073 -17.065 1.00 84.50 324 VAL A CA 1
ATOM 2467 C C . VAL A 1 324 ? 6.234 -1.192 -16.975 1.00 84.50 324 VAL A C 1
ATOM 2469 O O . VAL A 1 324 ? 7.218 -1.065 -16.255 1.00 84.50 324 VAL A O 1
ATOM 2472 N N . ASN A 1 325 ? 6.027 -2.279 -17.719 1.00 83.88 325 ASN A N 1
ATOM 2473 C CA . ASN A 1 325 ? 6.940 -3.420 -17.716 1.00 83.88 325 ASN A CA 1
ATOM 2474 C C . ASN A 1 325 ? 8.315 -3.088 -18.311 1.00 83.88 325 ASN A C 1
ATOM 2476 O O . ASN A 1 325 ? 9.273 -3.805 -18.041 1.00 83.88 325 ASN A O 1
ATOM 2480 N N . SER A 1 326 ? 8.434 -2.016 -19.103 1.00 88.19 326 SER A N 1
ATOM 2481 C CA . SER A 1 326 ? 9.724 -1.550 -19.618 1.00 88.19 326 SER A CA 1
ATOM 2482 C C . SER A 1 326 ? 10.517 -0.722 -18.602 1.00 88.19 326 SER A C 1
ATOM 2484 O O . SER A 1 326 ? 11.627 -0.292 -18.915 1.00 88.19 326 SER A O 1
ATOM 2486 N N . ILE A 1 327 ? 9.977 -0.467 -17.402 1.00 89.56 327 ILE A N 1
ATOM 2487 C CA . ILE A 1 327 ? 10.658 0.306 -16.360 1.00 89.56 327 ILE A CA 1
ATOM 2488 C C . ILE A 1 327 ? 11.837 -0.505 -15.809 1.00 89.56 327 ILE A C 1
ATOM 2490 O O . ILE A 1 327 ? 11.634 -1.598 -15.281 1.00 89.56 327 ILE A O 1
ATOM 2494 N N . PRO A 1 328 ? 13.075 0.014 -15.906 1.00 89.31 328 PRO A N 1
ATOM 2495 C CA . PRO A 1 328 ? 14.245 -0.768 -15.522 1.00 89.31 328 PRO A CA 1
ATOM 2496 C C . PRO A 1 328 ? 14.363 -0.984 -14.005 1.00 89.31 328 PRO A C 1
ATOM 2498 O O . PRO A 1 328 ? 13.907 -0.127 -13.238 1.00 89.31 328 PRO A O 1
ATOM 2501 N N . PRO A 1 329 ? 15.046 -2.058 -13.561 1.00 86.81 329 PRO A N 1
ATOM 2502 C CA . PRO A 1 329 ? 15.113 -2.456 -12.152 1.00 86.81 329 PRO A CA 1
ATOM 2503 C C . PRO A 1 329 ? 15.592 -1.360 -11.192 1.00 86.81 329 PRO A C 1
ATOM 2505 O O . PRO A 1 329 ? 14.939 -1.131 -10.178 1.00 86.81 329 PRO A O 1
ATOM 2508 N N . GLY A 1 330 ? 16.663 -0.623 -11.514 1.00 90.31 330 GLY A N 1
ATOM 2509 C CA . GLY A 1 330 ? 17.139 0.468 -10.653 1.00 90.31 330 GLY A CA 1
ATOM 2510 C C . GLY A 1 330 ? 16.132 1.610 -10.471 1.00 90.31 330 GLY A C 1
ATOM 2511 O O . GLY A 1 330 ? 15.932 2.098 -9.360 1.00 90.31 330 GLY A O 1
ATOM 2512 N N . VAL A 1 331 ? 15.435 2.010 -11.541 1.00 92.75 331 VAL A N 1
ATOM 2513 C CA . VAL A 1 331 ? 14.380 3.040 -11.462 1.00 92.75 331 VAL A CA 1
ATOM 2514 C C . VAL A 1 331 ? 13.212 2.516 -10.630 1.00 92.75 331 VAL A C 1
ATOM 2516 O O . VAL A 1 331 ? 12.744 3.197 -9.719 1.00 92.75 331 VAL A O 1
ATOM 2519 N N . PHE A 1 332 ? 12.786 1.282 -10.902 1.00 90.38 332 PHE A N 1
ATOM 2520 C CA . PHE A 1 332 ? 11.721 0.611 -10.169 1.00 90.38 332 PHE A CA 1
ATOM 2521 C C . PHE A 1 332 ? 12.026 0.512 -8.667 1.00 90.38 332 PHE A C 1
ATOM 2523 O O . PHE A 1 332 ? 11.192 0.906 -7.855 1.00 90.38 332 PHE A O 1
ATOM 2530 N N . GLY A 1 333 ? 13.246 0.111 -8.298 1.00 90.56 333 GLY A N 1
ATOM 2531 C CA . GLY A 1 333 ? 13.694 0.052 -6.907 1.00 90.56 333 GLY A CA 1
ATOM 2532 C C . GLY A 1 333 ? 13.634 1.408 -6.200 1.00 90.56 333 GLY A C 1
ATOM 2533 O O . GLY A 1 333 ? 13.212 1.480 -5.049 1.00 90.56 333 GLY A O 1
ATOM 2534 N N . GLY A 1 334 ? 13.980 2.506 -6.884 1.00 92.31 334 GLY A N 1
ATOM 2535 C CA . GLY A 1 334 ? 13.846 3.860 -6.329 1.00 92.31 334 GLY A CA 1
ATOM 2536 C C . GLY A 1 334 ? 12.390 4.289 -6.092 1.00 92.31 334 GLY A C 1
ATOM 2537 O O . GLY A 1 334 ? 12.080 4.948 -5.091 1.00 92.31 334 GLY A O 1
ATOM 2538 N N . ILE A 1 335 ? 11.482 3.882 -6.983 1.00 91.81 335 ILE A N 1
ATOM 2539 C CA . ILE A 1 335 ? 10.041 4.137 -6.861 1.00 91.81 335 ILE A CA 1
ATOM 2540 C C . ILE A 1 335 ? 9.470 3.387 -5.657 1.00 91.81 335 ILE A C 1
ATOM 2542 O O . ILE A 1 335 ? 8.867 4.005 -4.776 1.00 91.81 335 ILE A O 1
ATOM 2546 N N . THR A 1 336 ? 9.679 2.071 -5.599 1.00 88.50 336 THR A N 1
ATOM 2547 C CA . THR A 1 336 ? 9.122 1.217 -4.544 1.00 88.50 336 THR A CA 1
ATOM 2548 C C . THR A 1 336 ? 9.738 1.530 -3.182 1.00 88.50 336 THR A C 1
ATOM 2550 O O . THR A 1 336 ? 9.016 1.574 -2.189 1.00 88.50 336 THR A O 1
ATOM 2553 N N . PHE A 1 337 ? 11.029 1.882 -3.124 1.00 92.25 337 PHE A N 1
ATOM 2554 C CA . PHE A 1 337 ? 11.676 2.363 -1.898 1.00 92.25 337 PHE A CA 1
ATOM 2555 C C . PHE A 1 337 ? 10.970 3.599 -1.324 1.00 92.25 337 PHE A C 1
ATOM 2557 O O . PHE A 1 337 ? 10.677 3.667 -0.126 1.00 92.25 337 PHE A O 1
ATOM 2564 N N . THR A 1 338 ? 10.659 4.575 -2.182 1.00 91.44 338 THR A N 1
ATOM 2565 C CA . THR A 1 338 ? 9.971 5.801 -1.757 1.00 91.44 338 THR A CA 1
ATOM 2566 C C . THR A 1 338 ? 8.534 5.512 -1.330 1.00 91.44 338 THR A C 1
ATOM 2568 O O . THR A 1 338 ? 8.077 6.031 -0.312 1.00 91.44 338 THR A O 1
ATOM 2571 N N . LEU A 1 339 ? 7.835 4.649 -2.070 1.00 87.44 339 LEU A N 1
ATOM 2572 C CA . LEU A 1 339 ? 6.467 4.251 -1.759 1.00 87.44 339 LEU A CA 1
ATOM 2573 C C . LEU A 1 339 ? 6.374 3.567 -0.390 1.00 87.44 339 LEU A C 1
ATOM 2575 O O . LEU A 1 339 ? 5.598 3.993 0.462 1.00 87.44 339 LEU A O 1
ATOM 2579 N N . TYR A 1 340 ? 7.223 2.574 -0.129 1.00 87.94 340 TYR A N 1
ATOM 2580 C CA . TYR A 1 340 ? 7.228 1.872 1.154 1.00 87.94 340 TYR A CA 1
ATOM 2581 C C . TYR A 1 340 ? 7.673 2.772 2.317 1.00 87.94 340 TYR A C 1
ATOM 2583 O O . TYR A 1 340 ? 7.159 2.633 3.424 1.00 87.94 340 TYR A O 1
ATOM 2591 N N . SER A 1 341 ? 8.525 3.775 2.069 1.00 90.44 341 SER A N 1
ATOM 2592 C CA . SER A 1 341 ? 8.850 4.812 3.064 1.00 90.44 341 SER A CA 1
ATOM 2593 C C . SER A 1 341 ? 7.622 5.643 3.470 1.00 90.44 341 SER A C 1
ATOM 2595 O O . SER A 1 341 ? 7.466 5.993 4.642 1.00 90.44 341 SER A O 1
ATOM 2597 N N . ILE A 1 342 ? 6.724 5.932 2.520 1.00 85.69 342 ILE A N 1
ATOM 2598 C CA . ILE A 1 342 ? 5.460 6.640 2.780 1.00 85.69 342 ILE A CA 1
ATOM 2599 C C . ILE A 1 342 ? 4.476 5.756 3.569 1.00 85.69 342 ILE A C 1
ATOM 2601 O O . ILE A 1 342 ? 3.757 6.248 4.442 1.00 85.69 342 ILE A O 1
ATOM 2605 N N . ILE A 1 343 ? 4.470 4.445 3.326 1.00 84.25 343 ILE A N 1
ATOM 2606 C CA . ILE A 1 343 ? 3.695 3.497 4.141 1.00 84.25 343 ILE A CA 1
ATOM 2607 C C . ILE A 1 343 ? 4.223 3.488 5.583 1.00 84.25 343 ILE A C 1
ATOM 2609 O O . ILE A 1 343 ? 3.444 3.649 6.524 1.00 84.25 343 ILE A O 1
ATOM 2613 N N . THR A 1 344 ? 5.545 3.425 5.773 1.00 90.19 344 THR A N 1
ATOM 2614 C CA . THR A 1 344 ? 6.165 3.454 7.107 1.00 90.19 344 THR A CA 1
ATOM 2615 C C . THR A 1 344 ? 5.768 4.698 7.909 1.00 90.19 344 THR A C 1
ATOM 2617 O O . THR A 1 344 ? 5.327 4.587 9.055 1.00 90.19 344 THR A O 1
ATOM 2620 N N . ILE A 1 345 ? 5.865 5.896 7.315 1.00 89.19 345 ILE A N 1
ATOM 2621 C CA . ILE A 1 345 ? 5.470 7.139 8.004 1.00 89.19 345 ILE A CA 1
ATOM 2622 C C . ILE A 1 345 ? 3.957 7.206 8.260 1.00 89.19 345 ILE A C 1
ATOM 2624 O O . ILE A 1 345 ? 3.531 7.877 9.197 1.00 89.19 345 ILE A O 1
ATOM 2628 N N . THR A 1 346 ? 3.134 6.501 7.480 1.00 83.00 346 THR A N 1
ATOM 2629 C CA . THR A 1 346 ? 1.686 6.414 7.722 1.00 83.00 346 THR A CA 1
ATOM 2630 C C . THR A 1 346 ? 1.392 5.666 9.025 1.00 83.00 346 THR A C 1
ATOM 2632 O O . THR A 1 346 ? 0.573 6.140 9.810 1.00 83.00 346 THR A O 1
ATOM 2635 N N . GLY A 1 347 ? 2.129 4.592 9.334 1.00 86.56 347 GLY A N 1
ATOM 2636 C CA . GLY A 1 347 ? 2.064 3.934 10.648 1.00 86.56 347 GLY A CA 1
ATOM 2637 C C . GLY A 1 347 ? 2.394 4.886 11.805 1.00 86.56 347 GLY A C 1
ATOM 2638 O O . GLY A 1 347 ? 1.671 4.942 12.800 1.00 86.56 347 GLY A O 1
ATOM 2639 N N . ILE A 1 348 ? 3.423 5.722 11.632 1.00 90.06 348 ILE A N 1
ATOM 2640 C CA . ILE A 1 348 ? 3.806 6.750 12.616 1.00 90.06 348 ILE A CA 1
ATOM 2641 C C . ILE A 1 348 ? 2.720 7.830 12.748 1.00 90.06 348 ILE A C 1
ATOM 2643 O O . ILE A 1 348 ? 2.402 8.254 13.859 1.00 90.06 348 ILE A O 1
ATOM 2647 N N . ARG A 1 349 ? 2.109 8.268 11.639 1.00 83.44 349 ARG A N 1
ATOM 2648 C CA . ARG A 1 349 ? 0.995 9.229 11.673 1.00 83.44 349 ARG A CA 1
ATOM 2649 C C . ARG A 1 349 ? -0.198 8.692 12.449 1.00 83.44 349 ARG A C 1
ATOM 2651 O O . ARG A 1 349 ? -0.771 9.447 13.221 1.00 83.44 349 ARG A O 1
ATOM 2658 N N . ILE A 1 350 ? -0.523 7.404 12.325 1.00 83.50 350 ILE A N 1
ATOM 2659 C CA . ILE A 1 350 ? -1.598 6.781 13.114 1.00 83.50 350 ILE A CA 1
ATOM 2660 C C . ILE A 1 350 ? -1.329 6.943 14.615 1.00 83.50 350 ILE A C 1
ATOM 2662 O O . ILE A 1 350 ? -2.245 7.298 15.360 1.00 83.50 350 ILE A O 1
ATOM 2666 N N . TRP A 1 351 ? -0.084 6.749 15.063 1.00 88.81 351 TRP A N 1
ATOM 2667 C CA . TRP A 1 351 ? 0.287 6.976 16.460 1.00 88.81 351 TRP A CA 1
ATOM 2668 C C . TRP A 1 351 ? 0.138 8.436 16.886 1.00 88.81 351 TRP A C 1
ATOM 2670 O O . TRP A 1 351 ? -0.396 8.705 17.962 1.00 88.81 351 TRP A O 1
ATOM 2680 N N . MET A 1 352 ? 0.580 9.373 16.046 1.00 87.69 352 MET A N 1
ATOM 2681 C CA . MET A 1 352 ? 0.492 10.806 16.334 1.00 87.69 352 MET A CA 1
ATOM 2682 C C . MET A 1 352 ? -0.958 11.300 16.371 1.00 87.69 352 MET A C 1
ATOM 2684 O O . MET A 1 352 ? -1.364 11.949 17.334 1.00 87.69 352 MET A O 1
ATOM 2688 N N . ASP A 1 353 ? -1.750 10.952 15.360 1.00 81.00 353 ASP A N 1
ATOM 2689 C CA . ASP A 1 353 ? -3.146 11.371 15.221 1.00 81.00 353 ASP A CA 1
ATOM 2690 C C . ASP A 1 353 ? -4.017 10.769 16.331 1.00 81.00 353 ASP A C 1
ATOM 2692 O O . ASP A 1 353 ? -4.910 11.431 16.860 1.00 81.00 353 ASP A O 1
ATOM 2696 N N . SER A 1 354 ? -3.706 9.536 16.744 1.00 82.38 354 SER A N 1
ATOM 2697 C CA . SER A 1 354 ? -4.377 8.860 17.860 1.00 82.38 354 SER A CA 1
ATOM 2698 C C . SER A 1 354 ? -3.805 9.232 19.230 1.00 82.38 354 SER A C 1
ATOM 2700 O O . SER A 1 354 ? -4.262 8.695 20.237 1.00 82.38 354 SER A O 1
ATOM 2702 N N . LYS A 1 355 ? -2.815 10.137 19.282 1.00 86.44 355 LYS A N 1
ATOM 2703 C CA . LYS A 1 355 ? -2.151 10.609 20.508 1.00 86.44 355 LYS A CA 1
ATOM 2704 C C . LYS A 1 355 ? -1.662 9.458 21.395 1.00 86.44 355 LYS A C 1
ATOM 2706 O O . LYS A 1 355 ? -1.900 9.447 22.602 1.00 86.44 355 LYS A O 1
ATOM 2711 N N . VAL A 1 356 ? -1.003 8.473 20.787 1.00 87.75 356 VAL A N 1
ATOM 2712 C CA . VAL A 1 356 ? -0.409 7.347 21.516 1.00 87.75 356 VAL A CA 1
ATOM 2713 C C . VAL A 1 356 ? 0.691 7.874 22.435 1.00 87.75 356 VAL A C 1
ATOM 2715 O O . VAL A 1 356 ? 1.660 8.478 21.978 1.00 87.75 356 VAL A O 1
ATOM 2718 N N . ASP A 1 357 ? 0.535 7.644 23.737 1.00 88.75 357 ASP A N 1
ATOM 2719 C CA . ASP A 1 357 ? 1.510 8.073 24.735 1.00 88.75 357 ASP A CA 1
ATOM 2720 C C . ASP A 1 357 ? 2.658 7.064 24.844 1.00 88.75 357 ASP A C 1
ATOM 2722 O O . ASP A 1 357 ? 2.523 6.011 25.469 1.00 88.75 357 ASP A O 1
ATOM 2726 N N . PHE A 1 358 ? 3.799 7.393 24.240 1.00 90.81 358 PHE A N 1
ATOM 2727 C CA . PHE A 1 358 ? 5.035 6.615 24.359 1.00 90.81 358 PHE A CA 1
ATOM 2728 C C . PHE A 1 358 ? 5.819 6.897 25.646 1.00 90.81 358 PHE A C 1
ATOM 2730 O O . PHE A 1 358 ? 6.893 6.335 25.826 1.00 90.81 358 PHE A O 1
ATOM 2737 N N . SER A 1 359 ? 5.307 7.726 26.559 1.00 90.56 359 SER A N 1
ATOM 2738 C CA . SER A 1 359 ? 5.851 7.820 27.922 1.00 90.56 359 SER A CA 1
ATOM 2739 C C . SER A 1 359 ? 5.513 6.568 28.737 1.00 90.56 359 SER A C 1
ATOM 2741 O O . SER A 1 359 ? 6.221 6.230 29.684 1.00 90.56 359 SER A O 1
ATOM 2743 N N . ASP A 1 360 ? 4.446 5.856 28.358 1.00 86.81 360 ASP A N 1
ATOM 2744 C CA . ASP A 1 360 ? 4.122 4.545 28.904 1.00 86.81 360 ASP A CA 1
ATOM 2745 C C . ASP A 1 360 ? 5.026 3.471 28.281 1.00 86.81 360 ASP A C 1
ATOM 2747 O O . ASP A 1 360 ? 4.954 3.172 27.083 1.00 86.81 360 ASP A O 1
ATOM 2751 N N . THR A 1 361 ? 5.843 2.839 29.122 1.00 87.81 361 THR A N 1
ATOM 2752 C CA . THR A 1 361 ? 6.735 1.732 28.757 1.00 87.81 361 THR A CA 1
ATOM 2753 C C . THR A 1 361 ? 6.017 0.613 27.997 1.00 87.81 361 THR A C 1
ATOM 2755 O O . THR A 1 361 ? 6.604 0.008 27.099 1.00 87.81 361 THR A O 1
ATOM 2758 N N . ARG A 1 362 ? 4.737 0.351 28.296 1.00 88.06 362 ARG A N 1
ATOM 2759 C CA . ARG A 1 362 ? 3.937 -0.662 27.588 1.00 88.06 362 ARG A CA 1
ATOM 2760 C C . ARG A 1 362 ? 3.803 -0.317 26.108 1.00 88.06 362 ARG A C 1
ATOM 2762 O O . ARG A 1 362 ? 4.069 -1.159 25.252 1.00 88.06 362 ARG A O 1
ATOM 2769 N N . ASN A 1 363 ? 3.458 0.934 25.808 1.00 90.12 363 ASN A N 1
ATOM 2770 C CA . ASN A 1 363 ? 3.276 1.407 24.438 1.00 90.12 363 ASN A CA 1
ATOM 2771 C C . ASN A 1 363 ? 4.597 1.430 23.665 1.00 90.12 363 ASN A C 1
ATOM 2773 O O . ASN A 1 363 ? 4.591 1.156 22.468 1.00 90.12 363 ASN A O 1
ATOM 2777 N N . ILE A 1 364 ? 5.730 1.683 24.333 1.00 90.62 364 ILE A N 1
ATOM 2778 C CA . ILE A 1 364 ? 7.056 1.589 23.704 1.00 90.62 364 ILE A CA 1
ATOM 2779 C C . ILE A 1 364 ? 7.302 0.170 23.177 1.00 90.62 364 ILE A C 1
ATOM 2781 O O . ILE A 1 364 ? 7.647 0.008 22.006 1.00 90.62 364 ILE A O 1
ATOM 2785 N N . PHE A 1 365 ? 7.098 -0.860 24.003 1.00 92.12 365 PHE A N 1
ATOM 2786 C CA . PHE A 1 365 ? 7.343 -2.246 23.588 1.00 92.12 365 PHE A CA 1
ATOM 2787 C C . PHE A 1 365 ? 6.336 -2.735 22.540 1.00 92.12 365 PHE A C 1
ATOM 2789 O O . PHE A 1 365 ? 6.732 -3.366 21.562 1.00 92.12 365 PHE A O 1
ATOM 2796 N N . ILE A 1 366 ? 5.051 -2.392 22.683 1.00 92.00 366 ILE A N 1
ATOM 2797 C CA . ILE A 1 366 ? 4.018 -2.724 21.683 1.00 92.00 366 ILE A CA 1
ATOM 2798 C C . ILE A 1 366 ? 4.282 -1.994 20.352 1.00 92.00 366 ILE A C 1
ATOM 2800 O O . ILE A 1 366 ? 3.994 -2.520 19.277 1.00 92.00 366 ILE A O 1
ATOM 2804 N N . GLY A 1 367 ? 4.847 -0.788 20.417 1.00 91.00 367 GLY A N 1
ATOM 2805 C CA . GLY A 1 367 ? 5.224 0.037 19.273 1.00 91.00 367 GLY A CA 1
ATOM 2806 C C . GLY A 1 367 ? 6.433 -0.505 18.512 1.00 91.00 367 GLY A C 1
ATOM 2807 O O . GLY A 1 367 ? 6.365 -0.861 17.337 1.00 91.00 367 GLY A O 1
ATOM 2808 N N . VAL A 1 368 ? 7.574 -0.545 19.197 1.00 91.88 368 VAL A N 1
ATOM 2809 C CA . VAL A 1 368 ? 8.895 -0.710 18.578 1.00 91.88 368 VAL A CA 1
ATOM 2810 C C . VAL A 1 368 ? 9.226 -2.169 18.282 1.00 91.88 368 VAL A C 1
ATOM 2812 O O . VAL A 1 368 ? 9.802 -2.451 17.232 1.00 91.88 368 VAL A O 1
ATOM 2815 N N . THR A 1 369 ? 8.872 -3.114 19.160 1.00 92.44 369 THR A N 1
ATOM 2816 C CA . THR A 1 369 ? 9.253 -4.525 18.978 1.00 92.44 369 THR A CA 1
ATOM 2817 C C . THR A 1 369 ? 8.720 -5.110 17.663 1.00 92.44 369 THR A C 1
ATOM 2819 O O . THR A 1 369 ? 9.524 -5.675 16.916 1.00 92.44 369 THR A O 1
ATOM 2822 N N . PRO A 1 370 ? 7.436 -4.923 17.296 1.00 92.19 370 PRO A N 1
ATOM 2823 C CA . PRO A 1 370 ? 6.932 -5.364 15.997 1.00 92.19 370 PRO A CA 1
ATOM 2824 C C . PRO A 1 370 ? 7.629 -4.699 14.807 1.00 92.19 370 PRO A C 1
ATOM 2826 O O . PRO A 1 370 ? 7.923 -5.380 13.828 1.00 92.19 370 PRO A O 1
ATOM 2829 N N . LEU A 1 371 ? 7.936 -3.397 14.886 1.00 92.38 371 LEU A N 1
ATOM 2830 C CA . LEU A 1 371 ? 8.633 -2.680 13.810 1.00 92.38 371 LEU A CA 1
ATOM 2831 C C . LEU A 1 371 ? 10.030 -3.247 13.557 1.00 92.38 371 LEU A C 1
ATOM 2833 O O . LEU A 1 371 ? 10.408 -3.491 12.411 1.00 92.38 371 LEU A O 1
ATOM 2837 N N . VAL A 1 372 ? 10.791 -3.475 14.630 1.00 91.62 372 VAL A N 1
ATOM 2838 C CA . VAL A 1 372 ? 12.143 -4.035 14.535 1.00 91.62 372 VAL A CA 1
ATOM 2839 C C . VAL A 1 372 ? 12.081 -5.447 13.961 1.00 91.62 372 VAL A C 1
ATOM 2841 O O . VAL A 1 372 ? 12.819 -5.748 13.024 1.00 91.62 372 VAL A O 1
ATOM 2844 N N . LEU A 1 373 ? 11.153 -6.282 14.443 1.00 91.00 373 LEU A N 1
ATOM 2845 C CA . LEU A 1 373 ? 10.931 -7.619 13.888 1.00 91.00 373 LEU A CA 1
ATOM 2846 C C . LEU A 1 373 ? 10.623 -7.561 12.389 1.00 91.00 373 LEU A C 1
ATOM 2848 O O . LEU A 1 373 ? 11.275 -8.264 11.622 1.00 91.00 373 LEU A O 1
ATOM 2852 N N . ALA A 1 374 ? 9.715 -6.683 11.959 1.00 89.31 374 ALA A N 1
ATOM 2853 C CA . ALA A 1 374 ? 9.374 -6.528 10.548 1.00 89.31 374 ALA A CA 1
ATOM 2854 C C . ALA A 1 374 ? 10.590 -6.133 9.690 1.00 89.31 374 ALA A C 1
ATOM 2856 O O . ALA A 1 374 ? 10.778 -6.674 8.601 1.00 89.31 374 ALA A O 1
ATOM 2857 N N . SER A 1 375 ? 11.437 -5.225 10.189 1.00 87.88 375 SER A N 1
ATOM 2858 C CA . SER A 1 375 ? 12.618 -4.739 9.462 1.00 87.88 375 SER A CA 1
ATOM 2859 C C . SER A 1 375 ? 13.774 -5.744 9.383 1.00 87.88 375 SER A C 1
ATOM 2861 O O . SER A 1 375 ? 14.497 -5.773 8.388 1.00 87.88 375 SER A O 1
ATOM 2863 N N . CYS A 1 376 ? 13.974 -6.558 10.424 1.00 86.19 376 CYS A N 1
ATOM 2864 C CA . CYS A 1 376 ? 15.148 -7.422 10.547 1.00 86.19 376 CYS A CA 1
ATOM 2865 C C . CYS A 1 376 ? 14.871 -8.873 10.140 1.00 86.19 376 CYS A C 1
ATOM 2867 O O . CYS A 1 376 ? 15.794 -9.579 9.731 1.00 86.19 376 CYS A O 1
ATOM 2869 N N . MET A 1 377 ? 13.628 -9.348 10.263 1.00 83.81 377 MET A N 1
ATOM 2870 C CA . MET A 1 377 ? 13.288 -10.723 9.910 1.00 83.81 377 MET A CA 1
ATOM 2871 C C . MET A 1 377 ? 13.206 -10.897 8.396 1.00 83.81 377 MET A C 1
ATOM 2873 O O . MET A 1 377 ? 12.208 -10.557 7.771 1.00 83.81 377 MET A O 1
ATOM 2877 N N . GLN A 1 378 ? 14.263 -11.480 7.832 1.00 72.75 378 GLN A N 1
ATOM 2878 C CA . GLN A 1 378 ? 14.328 -11.890 6.423 1.00 72.75 378 GLN A CA 1
ATOM 2879 C C . GLN A 1 378 ? 14.074 -13.391 6.223 1.00 72.75 378 GLN A C 1
ATOM 2881 O O . GLN A 1 378 ? 13.814 -13.831 5.109 1.00 72.75 378 GLN A O 1
ATOM 2886 N N . HIS A 1 379 ? 14.166 -14.184 7.294 1.00 76.56 379 HIS A N 1
ATOM 2887 C CA . HIS A 1 379 ? 13.905 -15.620 7.258 1.00 76.56 379 HIS A CA 1
ATOM 2888 C C . HIS A 1 379 ? 12.532 -15.911 7.854 1.00 76.56 379 HIS A C 1
ATOM 2890 O O . HIS A 1 379 ? 12.205 -15.418 8.937 1.00 76.56 379 HIS A O 1
ATOM 2896 N N . GLN A 1 380 ? 11.760 -16.743 7.157 1.00 77.00 380 GLN A N 1
ATOM 2897 C CA . GLN A 1 380 ? 10.459 -17.188 7.637 1.00 77.00 380 GLN A CA 1
ATOM 2898 C C . GLN A 1 380 ? 10.628 -18.074 8.871 1.00 77.00 380 GLN A C 1
ATOM 2900 O O . GLN A 1 380 ? 11.460 -18.984 8.905 1.00 77.00 380 GLN A O 1
ATOM 2905 N N . LEU A 1 381 ? 9.809 -17.820 9.884 1.00 78.31 381 LEU A N 1
ATOM 2906 C CA . LEU A 1 381 ? 9.727 -18.658 11.065 1.00 78.31 381 LEU A CA 1
ATOM 2907 C C . LEU A 1 381 ? 8.849 -19.870 10.739 1.00 78.31 381 LEU A C 1
ATOM 2909 O O . LEU A 1 381 ? 7.663 -19.727 10.439 1.00 78.31 381 LEU A O 1
ATOM 2913 N N . ILE A 1 382 ? 9.441 -21.063 10.780 1.00 78.62 382 ILE A N 1
ATOM 2914 C CA . ILE A 1 382 ? 8.756 -22.317 10.456 1.00 78.62 382 ILE A CA 1
ATOM 2915 C C . ILE A 1 382 ? 8.301 -22.982 11.759 1.00 78.62 382 ILE A C 1
ATOM 2917 O O . ILE A 1 382 ? 9.114 -23.481 12.534 1.00 78.62 382 ILE A O 1
ATOM 2921 N N . LEU A 1 383 ? 6.989 -23.004 11.989 1.00 75.25 383 LEU A N 1
ATOM 2922 C CA . LEU A 1 383 ? 6.332 -23.711 13.089 1.00 75.25 383 LEU A CA 1
ATOM 2923 C C . LEU A 1 383 ? 5.576 -24.915 12.517 1.00 75.25 383 LEU A C 1
ATOM 2925 O O . LEU A 1 383 ? 4.390 -24.837 12.195 1.00 75.25 383 LEU A O 1
ATOM 2929 N N . GLY A 1 384 ? 6.273 -26.039 12.342 1.00 76.88 384 GLY A N 1
ATOM 2930 C CA . GLY A 1 384 ? 5.700 -27.220 11.688 1.00 76.88 384 GLY A CA 1
ATOM 2931 C C . GLY A 1 384 ? 5.322 -26.922 10.233 1.00 76.88 384 GLY A C 1
ATOM 2932 O O . GLY A 1 384 ? 6.192 -26.622 9.423 1.00 76.88 384 GLY A O 1
ATOM 2933 N N . SER A 1 385 ? 4.029 -26.993 9.899 1.00 69.25 385 SER A N 1
ATOM 2934 C CA . SER A 1 385 ? 3.504 -26.645 8.567 1.00 69.25 385 SER A CA 1
ATOM 2935 C C . SER A 1 385 ? 3.184 -25.156 8.388 1.00 69.25 385 SER A C 1
ATOM 2937 O O . SER A 1 385 ? 2.760 -24.7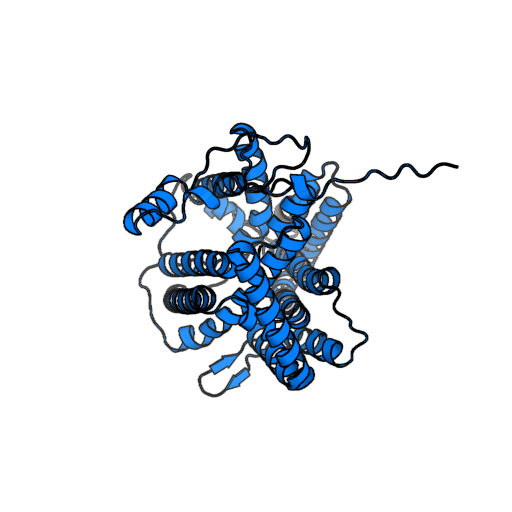53 7.308 1.00 69.25 385 SER A O 1
ATOM 2939 N N . PHE A 1 386 ? 3.330 -24.345 9.438 1.00 66.69 386 PHE A N 1
ATOM 2940 C CA . PHE A 1 386 ? 3.004 -22.924 9.420 1.00 66.69 386 PHE A CA 1
ATOM 2941 C C . PHE A 1 386 ? 4.267 -22.097 9.174 1.00 66.69 386 PHE A C 1
ATOM 2943 O O . PHE A 1 386 ? 5.233 -22.191 9.931 1.00 66.69 386 PHE A O 1
ATOM 2950 N N . GLN A 1 387 ? 4.262 -21.297 8.110 1.00 71.44 387 GLN A N 1
ATOM 2951 C CA . GLN A 1 387 ? 5.353 -20.387 7.771 1.00 71.44 387 GLN A CA 1
ATOM 2952 C C . GLN A 1 387 ? 4.911 -18.957 8.062 1.00 71.44 387 GLN A C 1
ATOM 2954 O O . GLN A 1 387 ? 3.941 -18.474 7.480 1.00 71.44 387 GLN A O 1
ATOM 2959 N N . LEU A 1 388 ? 5.621 -18.287 8.968 1.00 74.50 388 LEU A N 1
ATOM 2960 C CA . LEU A 1 388 ? 5.409 -16.878 9.271 1.00 74.50 388 LEU A CA 1
ATOM 2961 C C . LEU A 1 388 ? 6.520 -16.036 8.673 1.00 74.50 388 LEU A C 1
ATOM 2963 O O . LEU A 1 388 ? 7.684 -16.163 9.047 1.00 74.50 388 LEU A O 1
ATOM 2967 N N . ASP A 1 389 ? 6.135 -15.141 7.775 1.00 77.56 389 ASP A N 1
ATOM 2968 C CA . ASP A 1 389 ? 7.033 -14.121 7.252 1.00 77.56 389 ASP A CA 1
ATOM 2969 C C . ASP A 1 389 ? 7.216 -12.961 8.247 1.00 77.56 389 ASP A C 1
ATOM 2971 O O . ASP A 1 389 ? 6.489 -12.861 9.241 1.00 77.56 389 ASP A O 1
ATOM 2975 N N . GLY A 1 390 ? 8.156 -12.053 7.977 1.00 81.19 390 GLY A N 1
ATOM 2976 C CA . GLY A 1 390 ? 8.469 -10.914 8.846 1.00 81.19 390 GLY A CA 1
ATOM 2977 C C . GLY A 1 390 ? 7.247 -10.047 9.175 1.00 81.19 390 GLY A C 1
ATOM 2978 O O . GLY A 1 390 ? 7.063 -9.661 10.330 1.00 81.19 390 GLY A O 1
ATOM 2979 N N . ILE A 1 391 ? 6.350 -9.825 8.204 1.00 83.69 391 ILE A N 1
ATOM 2980 C CA . ILE A 1 391 ? 5.081 -9.101 8.416 1.00 83.69 391 ILE A CA 1
ATOM 2981 C C . ILE A 1 391 ? 4.154 -9.871 9.368 1.00 83.69 391 ILE A C 1
ATOM 2983 O O . ILE A 1 391 ? 3.558 -9.287 10.278 1.00 83.69 391 ILE A O 1
ATOM 2987 N N . GLY A 1 392 ? 4.040 -11.189 9.182 1.00 82.88 392 GLY A N 1
ATOM 2988 C CA . GLY A 1 392 ? 3.219 -12.052 10.030 1.00 82.88 392 GLY A CA 1
ATOM 2989 C C . GLY A 1 392 ? 3.733 -12.068 11.468 1.00 82.88 392 GLY A C 1
ATOM 2990 O O . GLY A 1 392 ? 2.976 -11.790 12.397 1.00 82.88 392 GLY A O 1
ATOM 2991 N N . CYS A 1 393 ? 5.034 -12.307 11.652 1.00 86.19 393 CYS A N 1
ATOM 2992 C CA . CYS A 1 393 ? 5.700 -12.274 12.955 1.00 86.19 393 CYS A CA 1
ATOM 2993 C C . CYS A 1 393 ? 5.510 -10.933 13.672 1.00 86.19 393 CYS A C 1
ATOM 2995 O O . CYS A 1 393 ? 5.151 -10.918 14.849 1.00 86.19 393 CYS A O 1
ATOM 2997 N N . ALA A 1 394 ? 5.698 -9.813 12.969 1.00 88.75 394 ALA A N 1
ATOM 2998 C CA . ALA A 1 394 ? 5.470 -8.483 13.525 1.00 88.75 394 ALA A CA 1
ATOM 2999 C C . ALA A 1 394 ? 4.016 -8.300 13.979 1.00 88.75 394 ALA A C 1
ATOM 3001 O O . ALA A 1 394 ? 3.761 -7.855 15.096 1.00 88.75 394 ALA A O 1
ATOM 3002 N N . THR A 1 395 ? 3.057 -8.717 13.154 1.00 87.31 395 THR A N 1
ATOM 3003 C CA . THR A 1 395 ? 1.625 -8.575 13.443 1.00 87.31 395 THR A CA 1
ATOM 3004 C C . THR A 1 395 ? 1.197 -9.384 14.662 1.00 87.31 395 THR A C 1
ATOM 3006 O O . THR A 1 395 ? 0.582 -8.844 15.583 1.00 87.31 395 THR A O 1
ATOM 3009 N N . PHE A 1 396 ? 1.577 -10.663 14.723 1.00 88.06 396 PHE A N 1
ATOM 3010 C CA . PHE A 1 396 ? 1.294 -11.494 15.892 1.00 88.06 396 PHE A CA 1
ATOM 3011 C C . PHE A 1 396 ? 2.011 -10.981 17.137 1.00 88.06 396 PHE A C 1
ATOM 3013 O O . PHE A 1 396 ? 1.402 -10.937 18.202 1.00 88.06 396 PHE A O 1
ATOM 3020 N N . SER A 1 397 ? 3.266 -10.541 17.012 1.00 89.81 397 SER A N 1
ATOM 3021 C CA . SER A 1 397 ? 4.006 -9.947 18.126 1.00 89.81 397 SER A CA 1
ATOM 3022 C C . SER A 1 397 ? 3.290 -8.714 18.678 1.00 89.81 397 SER A C 1
ATOM 3024 O O . SER A 1 397 ? 3.101 -8.630 19.888 1.00 89.81 397 SER A O 1
ATOM 3026 N N . ALA A 1 398 ? 2.811 -7.809 17.817 1.00 90.25 398 ALA A N 1
ATOM 3027 C CA . ALA A 1 398 ? 2.094 -6.605 18.234 1.00 90.25 398 ALA A CA 1
ATOM 3028 C C . ALA A 1 398 ? 0.826 -6.940 19.031 1.00 90.25 398 ALA A C 1
ATOM 3030 O O . ALA A 1 398 ? 0.598 -6.387 20.107 1.00 90.25 398 ALA A O 1
ATOM 3031 N N . ILE A 1 399 ? 0.027 -7.884 18.527 1.00 89.69 399 ILE A N 1
ATOM 3032 C CA . ILE A 1 399 ? -1.223 -8.304 19.168 1.00 89.69 399 ILE A CA 1
ATOM 3033 C C . ILE A 1 399 ? -0.937 -9.020 20.490 1.00 89.69 399 ILE A C 1
ATOM 3035 O O . ILE A 1 399 ? -1.521 -8.670 21.514 1.00 89.69 399 ILE A O 1
ATOM 3039 N N . ILE A 1 400 ? -0.023 -9.993 20.493 1.00 90.50 400 ILE A N 1
ATOM 3040 C CA . ILE A 1 400 ? 0.316 -10.778 21.686 1.00 90.50 400 ILE A CA 1
ATOM 3041 C C . ILE A 1 400 ? 0.893 -9.870 22.774 1.00 90.50 400 ILE A C 1
ATOM 3043 O O . ILE A 1 400 ? 0.443 -9.934 23.916 1.00 90.50 400 ILE A O 1
ATOM 3047 N N . LEU A 1 401 ? 1.839 -8.989 22.434 1.00 90.38 401 LEU A N 1
ATOM 3048 C CA . LEU A 1 401 ? 2.418 -8.042 23.390 1.00 90.38 401 LEU A CA 1
ATOM 3049 C C . LEU A 1 401 ? 1.360 -7.099 23.953 1.00 90.38 401 LEU A C 1
ATOM 3051 O O . LEU A 1 401 ? 1.345 -6.866 25.159 1.00 90.38 401 LEU A O 1
ATOM 3055 N N . ASN A 1 402 ? 0.448 -6.599 23.117 1.00 90.31 402 ASN A N 1
ATOM 3056 C CA . ASN A 1 402 ? -0.637 -5.750 23.591 1.00 90.31 402 ASN A CA 1
ATOM 3057 C C . ASN A 1 402 ? -1.541 -6.484 24.587 1.00 90.31 402 ASN A C 1
ATOM 3059 O O . ASN A 1 402 ? -1.834 -5.946 25.651 1.00 90.31 402 ASN A O 1
ATOM 3063 N N . GLN A 1 403 ? -1.927 -7.727 24.298 1.00 88.62 403 GLN A N 1
ATOM 3064 C CA . GLN A 1 403 ? -2.769 -8.499 25.214 1.00 88.62 403 GLN A CA 1
ATOM 3065 C C . GLN A 1 403 ? -2.045 -8.870 26.515 1.00 88.62 403 GLN A C 1
ATOM 3067 O O . GLN A 1 403 ? -2.649 -8.828 27.585 1.00 88.62 403 GLN A O 1
ATOM 3072 N N . LEU A 1 404 ? -0.747 -9.176 26.456 1.00 88.00 404 LEU A N 1
ATOM 3073 C CA . LEU A 1 404 ? 0.047 -9.498 27.644 1.00 88.00 404 LEU A CA 1
ATOM 3074 C C . LEU A 1 404 ? 0.304 -8.275 28.534 1.00 88.00 404 LEU A C 1
ATOM 3076 O O . LEU A 1 404 ? 0.216 -8.379 29.754 1.00 88.00 404 LEU A O 1
ATOM 3080 N N . LEU A 1 405 ? 0.627 -7.123 27.940 1.00 84.56 405 LEU A N 1
ATOM 3081 C CA . LEU A 1 405 ? 1.051 -5.926 28.675 1.00 84.56 405 LEU A CA 1
ATOM 3082 C C . LEU A 1 405 ? -0.120 -5.035 29.113 1.00 84.56 4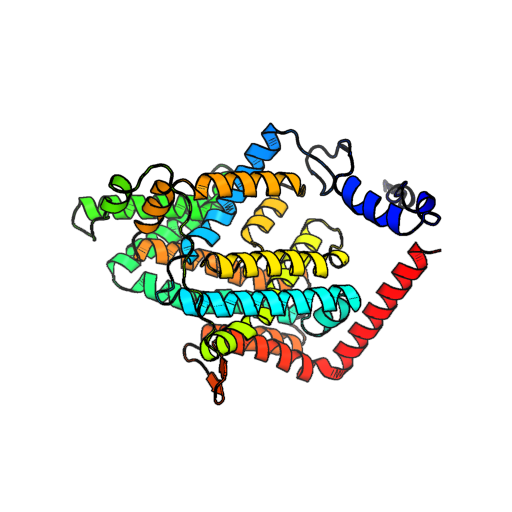05 LEU A C 1
ATOM 3084 O O . LEU A 1 405 ? -0.025 -4.374 30.147 1.00 84.56 405 LEU A O 1
ATOM 3088 N N . CYS A 1 406 ? -1.221 -5.012 28.356 1.00 73.12 406 CYS A N 1
ATOM 3089 C CA . CYS A 1 406 ? -2.407 -4.211 28.680 1.00 73.12 406 CYS A CA 1
ATOM 3090 C C . CYS A 1 406 ? -3.527 -5.017 29.362 1.00 73.12 406 CYS A C 1
ATOM 3092 O O . CYS A 1 406 ? -4.474 -4.402 29.846 1.00 73.12 406 CYS A O 1
ATOM 3094 N N . GLY A 1 407 ? -3.423 -6.354 29.416 1.00 62.81 407 GLY A N 1
ATOM 3095 C CA . GLY A 1 407 ? -4.378 -7.344 29.950 1.00 62.81 407 GLY A CA 1
ATOM 3096 C C . GLY A 1 407 ? -5.700 -6.830 30.543 1.00 62.81 407 GLY A C 1
ATOM 3097 O O . GLY A 1 407 ? -6.750 -6.937 29.913 1.00 62.81 407 GLY A O 1
ATOM 3098 N N . ILE A 1 408 ? -5.670 -6.295 31.768 1.00 59.41 408 ILE A N 1
ATOM 3099 C CA . ILE A 1 408 ? -6.879 -5.891 32.514 1.00 59.41 408 ILE A CA 1
ATOM 3100 C C . ILE A 1 408 ? -7.383 -4.500 32.088 1.00 59.41 408 ILE A C 1
ATOM 3102 O O . ILE A 1 408 ? -8.590 -4.314 31.939 1.00 59.41 408 ILE A O 1
ATOM 3106 N N . ASP A 1 409 ? -6.478 -3.555 31.814 1.00 62.78 409 ASP A N 1
ATOM 3107 C CA . ASP A 1 409 ? -6.795 -2.174 31.411 1.00 62.78 409 ASP A CA 1
ATOM 3108 C C . ASP A 1 409 ? -7.412 -2.097 30.006 1.00 62.78 409 ASP A C 1
ATOM 3110 O O . ASP A 1 409 ? -8.254 -1.245 29.711 1.00 62.78 409 ASP A O 1
ATOM 3114 N N . GLY A 1 410 ? -6.997 -3.000 29.113 1.00 61.50 410 GLY A N 1
ATOM 3115 C CA . GLY A 1 410 ? -7.597 -3.126 27.788 1.00 61.50 410 GLY A CA 1
ATOM 3116 C C . GLY A 1 410 ? -9.057 -3.567 27.883 1.00 61.50 410 GLY A C 1
ATOM 3117 O O . GLY A 1 410 ? -9.927 -3.000 27.222 1.00 61.50 410 GLY A O 1
ATOM 3118 N N . PHE A 1 411 ? -9.341 -4.559 28.732 1.00 59.72 411 PHE A N 1
ATOM 3119 C CA . PHE A 1 411 ? -10.690 -5.100 28.901 1.00 59.72 411 PHE A CA 1
ATOM 3120 C C . PHE A 1 411 ? -11.657 -4.086 29.535 1.00 59.72 411 PHE A C 1
ATOM 3122 O O . PHE A 1 411 ? -12.811 -3.989 29.114 1.00 59.72 411 PHE A O 1
ATOM 3129 N N . THR A 1 412 ? -11.196 -3.264 30.484 1.00 61.62 412 THR A N 1
ATOM 3130 C CA . THR A 1 412 ? -11.988 -2.144 31.024 1.00 61.62 412 THR A CA 1
ATOM 3131 C C . THR A 1 412 ? -12.289 -1.083 29.965 1.00 61.62 412 THR A C 1
ATOM 3133 O O . THR A 1 412 ? -13.447 -0.692 29.833 1.00 61.62 412 THR A O 1
ATOM 3136 N N . ARG A 1 413 ? -11.316 -0.690 29.128 1.00 63.94 413 ARG A N 1
ATOM 3137 C CA . ARG A 1 413 ? -11.561 0.238 27.999 1.00 63.94 413 ARG A CA 1
ATOM 3138 C C . ARG A 1 413 ? -12.570 -0.311 26.985 1.00 63.94 413 ARG A C 1
ATOM 3140 O O . ARG A 1 413 ? -13.388 0.449 26.461 1.00 63.94 413 ARG A O 1
ATOM 3147 N N . TYR A 1 414 ? -12.546 -1.620 26.729 1.00 63.16 414 TYR A N 1
ATOM 3148 C CA . TYR A 1 414 ? -13.551 -2.288 25.897 1.00 63.16 414 TYR A CA 1
ATOM 3149 C C . TYR A 1 414 ? -14.948 -2.214 26.524 1.00 63.16 414 TYR A C 1
ATOM 3151 O O . TYR A 1 414 ? -15.900 -1.811 25.855 1.00 63.16 414 TYR A O 1
ATOM 3159 N N . LEU A 1 415 ? -15.076 -2.553 27.811 1.00 62.28 415 LEU A N 1
ATOM 3160 C CA . LEU A 1 415 ? -16.350 -2.481 28.531 1.00 62.28 415 LEU A CA 1
ATOM 3161 C C . LEU A 1 415 ? -16.924 -1.059 28.539 1.00 62.28 415 LEU A C 1
ATOM 3163 O O . LEU A 1 415 ? -18.134 -0.892 28.380 1.00 62.28 415 LEU A O 1
ATOM 3167 N N . ASP A 1 416 ? -16.080 -0.041 28.681 1.00 64.94 416 ASP A N 1
ATOM 3168 C CA . ASP A 1 416 ? -16.511 1.357 28.665 1.00 64.94 416 ASP A CA 1
ATOM 3169 C C . ASP A 1 416 ? -16.931 1.817 27.264 1.00 64.94 416 ASP A C 1
ATOM 3171 O O . ASP A 1 416 ? -17.980 2.447 27.115 1.00 64.94 416 ASP A O 1
ATOM 3175 N N . SER A 1 417 ? -16.201 1.412 26.221 1.00 61.19 417 SER A N 1
ATOM 3176 C CA . SER A 1 417 ? -16.567 1.688 24.822 1.00 61.19 417 SER A CA 1
ATOM 3177 C C . SER A 1 417 ? -17.876 0.992 24.427 1.00 61.19 417 SER A C 1
ATOM 3179 O O . SER A 1 417 ? -18.747 1.590 23.792 1.00 61.19 417 SER A O 1
ATOM 3181 N N . ALA A 1 418 ? -18.075 -0.256 24.866 1.00 61.53 418 ALA A N 1
ATOM 3182 C CA . ALA A 1 418 ? -19.310 -1.006 24.647 1.00 61.53 418 ALA A CA 1
ATOM 3183 C C . ALA A 1 418 ? -20.506 -0.364 25.374 1.00 61.53 418 ALA A C 1
ATOM 3185 O O . ALA A 1 418 ? -21.592 -0.241 24.798 1.00 61.53 418 ALA A O 1
ATOM 3186 N N . LYS A 1 419 ? -20.307 0.111 26.612 1.00 67.00 419 LYS A N 1
ATOM 3187 C CA . LYS A 1 419 ? -21.323 0.867 27.363 1.00 67.00 419 LYS A CA 1
ATOM 3188 C C . LYS A 1 419 ? -21.677 2.181 26.674 1.00 67.00 419 LYS A C 1
ATOM 3190 O O . LYS A 1 419 ? -22.862 2.489 26.568 1.00 67.00 419 LYS A O 1
ATOM 3195 N N . GLN A 1 420 ? -20.688 2.930 26.186 1.00 64.38 420 GLN A N 1
ATOM 3196 C CA . GLN A 1 420 ? -20.926 4.166 25.440 1.00 64.38 420 GLN A CA 1
ATOM 3197 C C . GLN A 1 420 ? -21.715 3.889 24.157 1.00 64.38 420 GLN A C 1
ATOM 3199 O O . GLN A 1 420 ? -22.754 4.505 23.953 1.00 64.38 420 GLN A O 1
ATOM 3204 N N . CYS A 1 421 ? -21.316 2.898 23.352 1.00 58.50 421 CYS A N 1
ATOM 3205 C CA . CYS A 1 421 ? -22.029 2.529 22.125 1.00 58.50 421 CYS A CA 1
ATOM 3206 C C . CYS A 1 421 ? -23.492 2.117 22.397 1.00 58.50 421 CYS A C 1
ATOM 3208 O O . CYS A 1 421 ? -24.412 2.533 21.686 1.00 58.50 421 CYS A O 1
ATOM 3210 N N . TYR A 1 422 ? -23.730 1.359 23.473 1.00 63.78 422 TYR A N 1
ATOM 3211 C CA . TYR A 1 422 ? -25.077 1.008 23.924 1.00 63.78 422 TYR A CA 1
ATOM 3212 C C . TYR A 1 422 ? -25.895 2.241 24.341 1.00 63.78 422 TYR A C 1
ATOM 3214 O O . TYR A 1 422 ? -27.060 2.372 23.961 1.00 63.78 422 TYR A O 1
ATOM 3222 N N . GLN A 1 423 ? -25.294 3.179 25.079 1.00 62.28 423 GLN A N 1
ATOM 3223 C CA . GLN A 1 423 ? -25.953 4.422 25.487 1.00 62.28 423 GLN A CA 1
ATOM 3224 C C . GLN A 1 423 ? -26.275 5.333 24.295 1.00 62.28 423 GLN A C 1
ATOM 3226 O O . GLN A 1 423 ? -27.375 5.883 24.247 1.00 62.28 423 GLN A O 1
ATOM 3231 N N . SER A 1 424 ? -25.383 5.440 23.306 1.00 57.38 424 SER A N 1
ATOM 3232 C CA . SER A 1 424 ? -25.616 6.187 22.063 1.00 57.38 424 SER A CA 1
ATOM 3233 C C . SER A 1 424 ? -26.802 5.621 21.282 1.00 57.38 424 SER A C 1
ATOM 3235 O O . SER A 1 424 ? -27.704 6.363 20.899 1.00 57.38 424 SER A O 1
ATOM 3237 N N . ARG A 1 425 ? -26.864 4.290 21.124 1.00 53.94 425 ARG A N 1
ATOM 3238 C CA . ARG A 1 425 ? -28.001 3.609 20.480 1.00 53.94 425 ARG A CA 1
ATOM 3239 C C . ARG A 1 425 ? -29.303 3.770 21.259 1.00 53.94 425 ARG A C 1
ATOM 3241 O O . ARG A 1 425 ? -30.370 3.811 20.655 1.00 53.94 425 ARG A O 1
ATOM 3248 N N . LYS A 1 426 ? -29.241 3.854 22.590 1.00 50.56 426 LYS A N 1
ATOM 3249 C CA . LYS A 1 426 ? -30.421 4.103 23.428 1.00 50.56 426 LYS A CA 1
ATOM 3250 C C . LYS A 1 426 ? -30.918 5.546 23.291 1.00 50.56 426 LYS A C 1
ATOM 3252 O O . LYS A 1 426 ? -32.123 5.743 23.230 1.00 50.56 426 LYS A O 1
ATOM 3257 N N . ARG A 1 427 ? -30.014 6.528 23.191 1.00 49.88 427 ARG A N 1
ATOM 3258 C CA . ARG A 1 427 ? -30.346 7.949 22.968 1.00 49.88 427 ARG A CA 1
ATOM 3259 C C . ARG A 1 427 ? -30.888 8.251 21.572 1.00 49.88 427 ARG A C 1
ATOM 3261 O O . ARG A 1 427 ? -31.641 9.191 21.441 1.00 49.88 427 ARG A O 1
ATOM 3268 N N . GLN A 1 428 ? -30.516 7.476 20.554 1.00 49.22 428 GLN A N 1
ATOM 3269 C CA . GLN A 1 428 ? -31.073 7.615 19.198 1.00 49.22 428 GLN A CA 1
ATOM 3270 C C . GLN A 1 428 ? -32.440 6.926 19.016 1.00 49.22 428 GLN A C 1
ATOM 3272 O O . GLN A 1 428 ? -33.075 7.100 17.982 1.00 49.22 428 GLN A O 1
ATOM 3277 N N . ASN A 1 429 ? -32.865 6.095 19.976 1.00 44.69 429 ASN A N 1
ATOM 3278 C CA . ASN A 1 429 ? -34.137 5.359 19.931 1.00 44.69 429 ASN A CA 1
ATOM 3279 C C . ASN A 1 429 ? -35.214 5.915 20.883 1.00 44.69 429 ASN A C 1
ATOM 3281 O O . ASN A 1 429 ? -36.361 5.458 20.802 1.00 44.69 429 ASN A O 1
ATOM 3285 N N . LEU A 1 430 ? -34.820 6.829 21.776 1.00 38.84 430 LEU A N 1
ATOM 3286 C CA . LEU A 1 430 ? -35.667 7.710 22.585 1.00 38.84 430 LEU A CA 1
ATOM 3287 C C . LEU A 1 430 ? -35.834 9.025 21.831 1.00 38.84 430 LEU A C 1
ATOM 3289 O O . LEU A 1 430 ? -36.945 9.582 21.931 1.00 38.84 430 LEU A O 1
#

Nearest PDB structures (foldseek):
  5xls-assembly1_A-2  TM=8.271E-01  e=1.940E-16  Escherichia coli O157:H7
  8omz-assembly1_C  TM=8.548E-01  e=3.457E-16  Escherichia coli O157:H7
  3qe7-assembly1_A  TM=7.924E-01  e=7.135E-13  Escherichia coli K-12
  5iof-assembly1_A  TM=6.588E-01  e=4.296E-04  Deinococcus geothermalis DSM 11300
  5da0-assembly1_A  TM=6.561E-01  e=4.665E-04  Deinococcus geothermalis DSM 11300

Secondary structure (DSSP, 8-state):
---------GGGS---TTSSSSTTS-HHHHHHHHHHSSS--------TT-B-TT----HHHHHHHHHHHHHHHHHHHHHSTT--S-HHHHHHHHHHHHHHHHHHHHHHHHH-SHHHHHHS-HHHHHHHHHHHHHHHHHHHHHHHTSSHHHHHHHHHHHHHHHHHHHH-SSHHHHHTHHHHHHHHHHHHHHHHHHTTSSPPPP-HHHHHS-SB-PPPPP------HHHHHHHTTHHHHHHHHHHHHHHHHHHHHTS--GGGHHHHHHHHHHHHHHHHHHT-------HHHHHHHHHH-B--HHHHHHHHHHHHHHHTBHHHHHHHHTS-HHHHHHHHHHHHHHHHHHHHHHHHHTT--TTSHHHHHHHHHHHHHHHH--SPEEETTEEE-HHHHHHHHHHHHHHHHHHHHHHHHHHHHHHHHHHHHHHTT-

pLDDT: mean 78.62, std 17.46, range [24.23, 96.56]

InterPro domains:
  IPR006043 Nucleobase cation symporter 2 family [PF00860] (84-375)

Foldseek 3Di:
DDDDDPDDPPVPPDDDVPQPPPPPDDPVVVVVCCVVCVLPDDDDPDPPQAADQNHDDDPVVLLVLLVLLLLLCVLVAQLVFPDDPPLQQLLLLLLVLLVVLLVVLVVCLVVNCLVVCLLQPLLLLLQLLLLQLLLLLVVLVCLLVVDPVLVVLLVQLLVQLVCQLPPPPDPSSNLSSLVRSLVVSQVVQCVCCVVVNDPHQDCPQLVPDDQFDDQAADDDHDHDPLSNQACNLCSLSQLSNLVLLQVLLCLLNVHRPSSCSSVQSNVQSVQSSVCSRRRTDRDHDDPSSSVSCSVSNHNYCSSNVSSVVVVNVVNRGSSVSSVSVSRHSSSSSSSSSVVSVVSNVSSVVSCVSSVPDPVDVLSVCLNVVLNVQSNPFPAWDDDPSHTHGSSSVSSCSSSVSCCVSCVPVSVVVSVVVVVVVVVVVVVSVD

Solvent-accessible surface area (backbone atoms only — not comparable to full-atom values): 22569 Å² total; per-residue (Å²): 141,81,85,83,80,81,83,76,71,73,80,76,80,69,75,74,97,58,71,83,85,56,78,88,64,59,71,72,59,54,54,50,43,56,70,70,48,70,68,70,90,59,75,82,78,86,48,99,73,50,43,48,60,79,35,73,74,57,72,71,54,26,50,55,54,4,51,51,48,39,56,35,42,43,56,64,61,65,71,62,71,83,77,70,92,60,51,35,38,50,16,30,16,34,32,53,34,13,51,53,34,36,52,51,16,52,49,29,60,74,75,43,56,60,66,56,45,55,61,45,37,54,52,33,27,16,16,40,38,20,9,47,13,42,33,54,28,56,62,18,48,53,40,12,56,69,40,77,67,21,33,53,34,9,50,50,10,39,50,37,19,53,48,28,46,71,67,40,92,44,77,68,52,26,64,32,10,62,55,55,10,45,53,50,23,49,50,53,47,51,54,34,18,78,70,69,78,44,76,68,75,69,55,62,57,44,70,72,41,54,66,69,45,79,77,78,66,57,75,70,75,33,81,41,69,67,47,29,57,49,44,44,65,49,47,61,53,52,53,37,45,48,50,47,52,48,52,52,48,19,66,66,67,75,46,89,47,68,90,45,47,29,59,53,39,35,55,37,15,51,49,14,25,53,18,15,64,38,50,50,75,75,60,74,82,61,68,57,44,51,56,48,34,64,71,58,35,52,54,27,59,67,27,54,53,42,15,51,53,52,49,52,57,53,60,28,28,40,34,58,57,29,57,58,70,43,54,52,59,13,34,47,13,15,49,47,33,53,51,24,52,53,38,24,50,46,10,53,46,41,26,61,77,66,61,60,61,63,85,42,68,62,48,41,52,24,30,47,52,14,29,52,40,4,54,67,40,84,66,62,50,73,61,86,90,41,52,34,44,24,55,49,50,14,42,53,46,16,38,51,43,41,52,70,70,38,50,69,66,44,52,50,54,37,54,51,50,52,51,49,56,52,50,53,57,50,62,76,73,105

Mean predicted aligned error: 11.17 Å

Radius of gyration: 23.81 Å; Cα contacts (8 Å, |Δi|>4): 579; chains: 1; bounding box: 70×72×63 Å

Organism: Absidia glauca (NCBI:txid4829)